Protein AF-U2UYF3-F1 (afdb_monomer_lite)

pLDDT: mean 74.91, std 19.05, range [22.2, 98.31]

Structure (mmCIF, N/CA/C/O backbone):
data_AF-U2UYF3-F1
#
_entry.id   AF-U2UYF3-F1
#
loop_
_atom_site.group_PDB
_atom_site.id
_atom_site.type_symbol
_atom_site.label_atom_id
_atom_site.label_alt_id
_atom_site.label_comp_id
_atom_site.label_asym_id
_atom_site.label_entity_id
_atom_site.label_seq_id
_atom_site.pdbx_PDB_ins_code
_atom_site.Cartn_x
_atom_site.Cartn_y
_atom_site.Cartn_z
_atom_site.occupancy
_atom_site.B_iso_or_equiv
_atom_site.auth_seq_id
_atom_site.auth_comp_id
_atom_site.auth_asym_id
_atom_site.auth_atom_id
_atom_site.pdbx_PDB_model_num
ATOM 1 N N . MET A 1 1 ? -15.694 1.551 -3.954 1.00 40.47 1 MET A N 1
ATOM 2 C CA . MET A 1 1 ? -15.032 2.751 -3.378 1.00 40.47 1 MET A CA 1
ATOM 3 C C . MET A 1 1 ? -14.086 3.458 -4.349 1.00 40.47 1 MET A C 1
ATOM 5 O O . MET A 1 1 ? -13.953 4.670 -4.288 1.00 40.47 1 MET A O 1
ATOM 9 N N . SER A 1 2 ? -13.493 2.755 -5.308 1.00 39.00 2 SER A N 1
ATOM 10 C CA . SER A 1 2 ? -12.421 3.282 -6.152 1.00 39.00 2 SER A CA 1
ATOM 11 C C . SER A 1 2 ? -12.781 3.905 -7.502 1.00 39.00 2 SER A C 1
ATOM 13 O O . SER A 1 2 ? -12.057 4.786 -7.938 1.00 39.00 2 SER A O 1
ATOM 15 N N . LYS A 1 3 ? -13.906 3.543 -8.141 1.00 42.59 3 LYS A N 1
ATOM 16 C CA . LYS A 1 3 ? -14.430 4.291 -9.314 1.00 42.59 3 LYS A CA 1
ATOM 17 C C . LYS A 1 3 ? -14.638 5.782 -9.014 1.00 42.59 3 LYS A C 1
ATOM 19 O O . LYS A 1 3 ? -14.671 6.602 -9.916 1.00 42.59 3 LYS A O 1
ATOM 24 N N . MET A 1 4 ? -14.803 6.107 -7.733 1.00 47.97 4 MET A N 1
ATOM 25 C CA . MET A 1 4 ? -14.961 7.467 -7.224 1.00 47.97 4 MET A CA 1
ATOM 26 C C . MET A 1 4 ? -13.694 7.995 -6.548 1.00 47.97 4 MET A C 1
ATOM 28 O O . MET A 1 4 ? -13.635 9.168 -6.197 1.00 47.97 4 MET A O 1
ATOM 32 N N . ALA A 1 5 ? -12.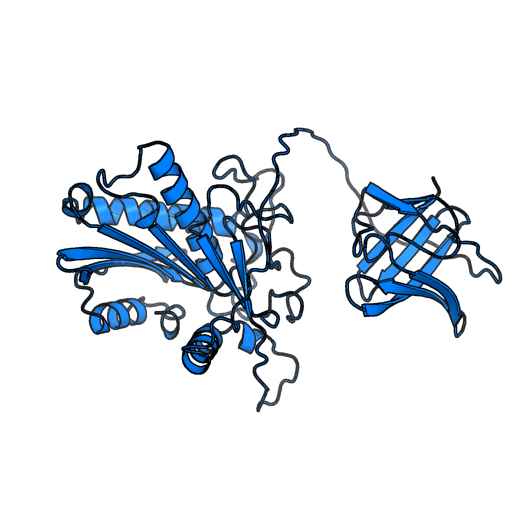649 7.167 -6.447 1.00 43.16 5 ALA A N 1
ATOM 33 C CA . ALA A 1 5 ? -11.298 7.599 -6.122 1.00 43.16 5 ALA A CA 1
ATOM 34 C C . ALA A 1 5 ? -10.620 8.309 -7.322 1.00 43.16 5 ALA A C 1
ATOM 36 O O . ALA A 1 5 ? -9.403 8.383 -7.418 1.00 43.16 5 ALA A O 1
ATOM 37 N N . GLU A 1 6 ? -11.414 8.845 -8.243 1.00 48.19 6 GLU A N 1
ATOM 38 C CA . GLU A 1 6 ? -10.993 9.646 -9.393 1.00 48.19 6 GLU A CA 1
ATOM 39 C C . GLU A 1 6 ? -11.838 10.942 -9.495 1.00 48.19 6 GLU A C 1
ATOM 41 O O . GLU A 1 6 ? -11.680 11.726 -10.433 1.00 48.19 6 GLU A O 1
ATOM 46 N N . ASP A 1 7 ? -12.724 11.199 -8.517 1.00 56.31 7 ASP A N 1
ATOM 47 C CA . ASP A 1 7 ? -13.598 12.376 -8.438 1.00 56.31 7 ASP A CA 1
ATOM 48 C C . ASP A 1 7 ? -12.947 13.522 -7.637 1.00 56.31 7 ASP A C 1
ATOM 50 O O . ASP A 1 7 ? -12.581 13.363 -6.473 1.00 56.31 7 ASP A O 1
ATOM 54 N N . GLU A 1 8 ? -12.820 14.696 -8.263 1.00 54.78 8 GLU A N 1
ATOM 55 C CA . GLU A 1 8 ? -12.219 15.919 -7.702 1.00 54.78 8 GLU A CA 1
ATOM 56 C C . GLU A 1 8 ? -13.062 16.572 -6.607 1.00 54.78 8 GLU A C 1
ATOM 58 O O . GLU A 1 8 ? -12.522 17.279 -5.756 1.00 54.78 8 GLU A O 1
ATOM 63 N N . THR A 1 9 ? -14.367 16.313 -6.609 1.00 61.19 9 THR A N 1
ATOM 64 C CA . THR A 1 9 ? -15.317 16.933 -5.679 1.00 61.19 9 THR A CA 1
ATOM 65 C C . THR A 1 9 ? -15.458 16.153 -4.372 1.00 61.19 9 THR A C 1
ATOM 67 O O . THR A 1 9 ? -15.941 16.691 -3.377 1.00 61.19 9 THR A O 1
ATOM 70 N N . GLY A 1 10 ? -15.057 14.876 -4.375 1.00 59.47 10 GLY A N 1
ATOM 71 C CA . GLY A 1 10 ? -15.300 13.933 -3.283 1.00 59.47 10 GLY A CA 1
ATOM 72 C C . GLY A 1 10 ? -16.765 13.496 -3.154 1.00 59.47 10 GLY A C 1
ATOM 73 O O . GLY A 1 10 ? -17.073 12.653 -2.308 1.00 59.47 10 GLY A O 1
ATOM 74 N N . GLU A 1 11 ? -17.670 14.007 -3.999 1.00 64.38 11 GLU A N 1
ATOM 75 C CA . GLU A 1 11 ? -19.090 13.640 -3.998 1.00 64.38 11 GLU A CA 1
ATOM 76 C C . GLU A 1 11 ? -19.292 12.162 -4.324 1.00 64.38 11 GLU A C 1
ATOM 78 O O . GLU A 1 11 ? -20.174 11.522 -3.759 1.00 64.38 11 GLU A O 1
ATOM 83 N N . GLY A 1 12 ? -18.450 11.590 -5.176 1.00 65.19 12 GLY A N 1
ATOM 84 C CA . GLY A 1 12 ? -18.458 10.180 -5.515 1.00 65.19 12 GLY A CA 1
ATOM 85 C C . GLY A 1 12 ? -18.080 9.292 -4.330 1.00 65.19 12 GLY A C 1
ATOM 86 O O . GLY A 1 12 ? -18.749 8.287 -4.095 1.00 65.19 12 GLY A O 1
ATOM 87 N N . ILE A 1 13 ? -17.051 9.656 -3.554 1.00 65.75 13 ILE A N 1
ATOM 88 C CA . ILE A 1 13 ? -16.675 8.892 -2.351 1.00 65.75 13 ILE A CA 1
ATOM 89 C C . ILE A 1 13 ? -17.807 8.975 -1.326 1.00 65.75 13 ILE A C 1
ATOM 91 O O . ILE A 1 13 ? -18.240 7.951 -0.802 1.00 65.75 13 ILE A O 1
ATOM 95 N N . LYS A 1 14 ? -18.370 10.171 -1.128 1.00 67.50 14 LYS A N 1
ATOM 96 C CA . LYS A 1 14 ? -19.513 10.385 -0.236 1.00 67.50 14 LYS A CA 1
ATOM 97 C C . LYS A 1 14 ? -20.779 9.663 -0.693 1.00 67.50 14 LYS A C 1
ATOM 99 O O . LYS A 1 14 ? -21.513 9.154 0.147 1.00 67.50 14 LYS A O 1
ATOM 104 N N . ARG A 1 15 ? -21.033 9.582 -2.002 1.00 68.44 15 ARG A N 1
ATOM 105 C CA . ARG A 1 15 ? -22.139 8.802 -2.568 1.00 68.44 15 ARG A CA 1
ATOM 106 C C . ARG A 1 15 ? -21.935 7.318 -2.308 1.00 68.44 15 ARG A C 1
ATOM 108 O O . ARG A 1 15 ? -22.864 6.686 -1.840 1.00 68.44 15 ARG A O 1
ATOM 115 N N . ILE A 1 16 ? -20.733 6.788 -2.532 1.00 67.62 16 ILE A N 1
ATOM 116 C CA . ILE A 1 16 ? -20.441 5.385 -2.219 1.00 67.62 16 ILE A CA 1
ATOM 117 C C . ILE A 1 16 ? -20.636 5.109 -0.730 1.00 67.62 16 ILE A C 1
ATOM 119 O O . ILE A 1 16 ? -21.251 4.114 -0.376 1.00 67.62 16 ILE A O 1
ATOM 123 N N . TYR A 1 17 ? -20.131 5.985 0.136 1.00 72.69 17 TYR A N 1
ATOM 124 C CA . TYR A 1 17 ? -20.312 5.842 1.578 1.00 72.69 17 TYR A CA 1
ATOM 125 C C . TYR A 1 17 ? -21.804 5.851 1.929 1.00 72.69 17 TYR A C 1
ATOM 127 O O . TYR A 1 17 ? -22.265 4.970 2.642 1.00 72.69 17 TYR A O 1
ATOM 135 N N . SER A 1 18 ? -22.579 6.762 1.337 1.00 71.81 18 SER A N 1
ATOM 136 C CA . SER A 1 18 ? -24.034 6.791 1.497 1.00 71.81 18 SER A CA 1
ATOM 137 C C . SER A 1 18 ? -24.742 5.549 0.943 1.00 71.81 18 SER A C 1
ATOM 139 O O . SER A 1 18 ? -25.750 5.158 1.516 1.00 71.81 18 SER A O 1
ATOM 141 N N . ASP A 1 19 ? -24.266 4.953 -0.153 1.00 72.62 19 ASP A N 1
ATOM 142 C CA . ASP A 1 19 ? -24.843 3.733 -0.740 1.00 72.62 19 ASP A CA 1
ATOM 143 C C . ASP A 1 19 ? -24.589 2.499 0.149 1.00 72.62 19 ASP A C 1
ATOM 145 O O . ASP A 1 19 ? -25.330 1.521 0.071 1.00 72.62 19 ASP A O 1
ATOM 149 N N . TYR A 1 20 ? -23.559 2.558 1.000 1.00 68.19 20 TYR A N 1
ATOM 150 C CA . TYR A 1 20 ? -23.253 1.571 2.039 1.00 68.19 20 TYR A CA 1
ATOM 151 C C . TYR A 1 20 ? -23.777 1.972 3.426 1.00 68.19 20 TYR A C 1
ATOM 153 O O . TYR A 1 20 ? -23.316 1.417 4.413 1.00 68.19 20 TYR A O 1
ATOM 161 N N . ASP A 1 21 ? -24.691 2.945 3.509 1.00 71.44 21 ASP A N 1
ATOM 162 C CA . ASP A 1 21 ? -25.268 3.456 4.763 1.00 71.44 21 ASP A CA 1
ATOM 163 C C . ASP A 1 21 ? -24.249 4.058 5.768 1.00 71.44 21 ASP A C 1
ATOM 165 O O . ASP A 1 21 ? -24.581 4.352 6.917 1.00 71.44 21 ASP A O 1
ATOM 169 N N . ILE A 1 22 ? -23.034 4.395 5.314 1.00 78.25 22 ILE A N 1
ATOM 170 C CA . ILE A 1 22 ? -21.990 5.043 6.123 1.00 78.25 22 ILE A CA 1
ATOM 171 C C . ILE A 1 22 ? -22.383 6.497 6.423 1.00 78.25 22 ILE A C 1
ATOM 173 O O . ILE A 1 22 ? -22.263 7.400 5.586 1.00 78.25 22 ILE A O 1
ATOM 177 N N . TYR A 1 23 ? -22.852 6.737 7.648 1.00 71.62 23 TYR A N 1
ATOM 178 C CA . TYR A 1 23 ? -23.636 7.925 8.003 1.00 71.62 23 TYR A CA 1
ATOM 179 C C . TYR A 1 23 ? -22.823 9.149 8.463 1.00 71.62 23 TYR A C 1
ATOM 181 O O . TYR A 1 23 ? -23.375 10.248 8.549 1.00 71.62 23 TYR A O 1
ATOM 189 N N . ALA A 1 24 ? -21.522 9.004 8.734 1.00 81.44 24 ALA A N 1
ATOM 190 C CA . ALA A 1 24 ? -20.658 10.096 9.204 1.00 81.44 24 ALA A CA 1
ATOM 191 C C . ALA A 1 24 ? -19.439 10.318 8.294 1.00 81.44 24 ALA A C 1
ATOM 193 O O . ALA A 1 24 ? -18.308 10.361 8.751 1.00 81.44 24 ALA A O 1
ATOM 194 N N . CYS A 1 25 ? -19.657 10.428 6.984 1.00 86.44 25 CYS A N 1
ATOM 195 C CA . CYS A 1 25 ? -18.577 10.647 6.021 1.00 86.44 25 CYS A CA 1
ATOM 196 C C . CYS A 1 25 ? -18.082 12.106 6.001 1.00 86.44 25 CYS A C 1
ATOM 198 O O . CYS A 1 25 ? -18.840 13.025 5.670 1.00 86.44 25 CYS A O 1
ATOM 200 N N . GLU A 1 26 ? -16.785 12.296 6.242 1.00 88.75 26 GLU A N 1
ATOM 201 C CA . GLU A 1 26 ? -16.044 13.537 6.016 1.00 88.75 26 GLU A CA 1
ATOM 202 C C . GLU A 1 26 ? -15.089 13.382 4.827 1.00 88.75 26 GLU A C 1
ATOM 204 O O . GLU A 1 26 ? -14.475 12.330 4.636 1.00 88.75 26 GLU A O 1
ATOM 209 N N . ILE A 1 27 ? -14.966 14.446 4.033 1.00 84.88 27 ILE A N 1
ATOM 210 C CA . ILE A 1 27 ? -14.055 14.528 2.888 1.00 84.88 27 ILE A CA 1
ATOM 211 C C . ILE A 1 27 ? -12.959 15.525 3.239 1.00 84.88 27 ILE A C 1
ATOM 213 O O . ILE A 1 27 ? -13.254 16.632 3.694 1.00 84.88 27 ILE A O 1
ATOM 217 N N . PHE A 1 28 ? -11.718 15.156 2.953 1.00 82.81 28 PHE A N 1
ATOM 218 C CA . PHE A 1 28 ? -10.548 15.978 3.211 1.00 82.81 28 PHE A CA 1
ATOM 219 C C . PHE A 1 28 ? -9.795 16.278 1.919 1.00 82.81 28 PHE A C 1
ATOM 221 O O . PHE A 1 28 ? -9.787 15.486 0.967 1.00 82.81 28 PHE A O 1
ATOM 228 N N . ASN A 1 29 ? -9.164 17.450 1.892 1.00 73.50 29 ASN A N 1
ATOM 229 C CA . ASN A 1 29 ? -8.486 17.955 0.709 1.00 73.50 29 ASN A CA 1
ATOM 230 C C . ASN A 1 29 ? -6.969 17.781 0.811 1.00 73.50 29 ASN A C 1
ATOM 232 O O . ASN A 1 29 ? -6.388 18.084 1.845 1.00 73.50 29 ASN A O 1
ATOM 236 N N . TYR A 1 30 ? -6.330 17.408 -0.296 1.00 63.47 30 TYR A N 1
ATOM 237 C CA . TYR A 1 30 ? -4.878 17.453 -0.483 1.00 63.47 30 TYR A CA 1
ATOM 238 C C . TYR A 1 30 ? -4.580 18.125 -1.825 1.00 63.47 30 TYR A C 1
ATOM 240 O O . TYR A 1 30 ? -5.237 17.836 -2.829 1.00 63.47 30 TYR A O 1
ATOM 248 N N . GLY A 1 31 ? -3.653 19.087 -1.851 1.00 58.47 31 GLY A N 1
ATOM 249 C CA . GLY A 1 31 ? -3.352 19.851 -3.072 1.00 58.47 31 GLY A CA 1
ATOM 250 C C . GLY A 1 31 ? -4.561 20.588 -3.675 1.00 58.47 31 GLY A C 1
ATOM 251 O O . GLY A 1 31 ? -4.600 20.820 -4.879 1.00 58.47 31 GLY A O 1
ATOM 252 N N . GLY A 1 32 ? -5.569 20.923 -2.858 1.00 56.25 32 GLY A N 1
ATOM 253 C CA . GLY A 1 32 ? -6.785 21.629 -3.285 1.00 56.25 32 GLY A CA 1
ATOM 254 C C . GLY A 1 32 ? -7.927 20.751 -3.813 1.00 56.25 32 GLY A C 1
ATOM 255 O O . GLY A 1 32 ? -8.957 21.301 -4.190 1.00 56.25 32 GLY A O 1
ATOM 256 N N . ASN A 1 33 ? -7.783 19.421 -3.805 1.00 64.44 33 ASN A N 1
ATOM 257 C CA . ASN A 1 33 ? -8.807 18.477 -4.272 1.00 64.44 33 ASN A CA 1
ATOM 258 C C . ASN A 1 33 ? -9.212 17.494 -3.174 1.00 64.44 33 ASN A C 1
ATOM 260 O O . ASN A 1 33 ? -8.380 17.155 -2.334 1.00 64.44 33 ASN A O 1
ATOM 264 N N . ALA A 1 34 ? -10.439 16.966 -3.241 1.00 63.38 34 ALA A N 1
ATOM 265 C CA . ALA A 1 34 ? -10.905 15.894 -2.364 1.00 63.38 34 ALA A CA 1
ATOM 266 C C . ALA A 1 34 ? -10.064 14.622 -2.570 1.00 63.38 34 ALA A C 1
ATOM 268 O O . ALA A 1 34 ? -10.219 13.910 -3.569 1.00 63.38 34 ALA A O 1
ATOM 269 N N . ALA A 1 35 ? -9.144 14.363 -1.645 1.00 73.69 35 ALA A N 1
ATOM 270 C CA . ALA A 1 35 ? -8.080 13.376 -1.808 1.00 73.69 35 ALA A CA 1
ATOM 271 C C . ALA A 1 35 ? -8.236 12.160 -0.899 1.00 73.69 35 ALA A C 1
ATOM 273 O O . ALA A 1 35 ? -7.689 11.100 -1.191 1.00 73.69 35 ALA A O 1
ATOM 274 N N . PHE A 1 36 ? -8.990 12.278 0.186 1.00 85.06 36 PHE A N 1
ATOM 275 C CA . PHE A 1 36 ? -9.326 11.137 1.022 1.00 85.06 36 PHE A CA 1
ATOM 276 C C . PHE A 1 36 ? -10.633 11.382 1.771 1.00 85.06 36 PHE A C 1
ATOM 278 O O . PHE A 1 36 ? -11.109 12.517 1.881 1.00 85.06 36 PHE A O 1
ATOM 285 N N . ALA A 1 37 ? -11.230 10.301 2.260 1.00 88.69 37 ALA A N 1
ATOM 286 C CA . ALA A 1 37 ? -12.432 10.353 3.075 1.00 88.69 37 ALA A CA 1
ATOM 287 C C . ALA A 1 37 ? -12.313 9.432 4.279 1.00 88.69 37 ALA A C 1
ATOM 289 O O . ALA A 1 37 ? -11.694 8.366 4.216 1.00 88.69 37 ALA A O 1
ATOM 290 N N . ILE A 1 38 ? -12.962 9.846 5.359 1.00 91.94 38 ILE A N 1
ATOM 291 C CA . ILE A 1 38 ? -13.080 9.075 6.589 1.00 91.94 38 ILE A CA 1
ATOM 292 C C . ILE A 1 38 ? -14.558 9.016 6.931 1.00 91.94 38 ILE A C 1
ATOM 294 O O . ILE A 1 38 ? -15.270 10.014 6.830 1.00 91.94 38 ILE A O 1
ATOM 298 N N . GLY A 1 39 ? -15.042 7.841 7.294 1.00 90.31 39 GLY A N 1
ATOM 299 C CA . GLY A 1 39 ? -16.430 7.665 7.680 1.00 90.31 39 GLY A CA 1
ATOM 300 C C . GLY A 1 39 ? -16.595 6.424 8.520 1.00 90.31 39 GLY A C 1
ATOM 301 O O . GLY A 1 39 ? -15.746 5.537 8.495 1.00 90.31 39 GLY A O 1
ATOM 302 N N . GLN A 1 40 ? -17.687 6.373 9.267 1.00 90.62 40 GLN A N 1
ATOM 303 C CA . GLN A 1 40 ? -18.012 5.221 10.088 1.00 90.62 40 GLN A CA 1
ATOM 304 C C . GLN A 1 40 ? -19.449 4.765 9.880 1.00 90.62 40 GLN A C 1
ATOM 306 O O . GLN A 1 40 ? -20.323 5.574 9.547 1.00 90.62 40 GLN A O 1
ATOM 311 N N . ASP A 1 41 ? -19.663 3.484 10.140 1.00 87.44 41 ASP A N 1
ATOM 312 C CA . ASP A 1 41 ? -20.979 2.865 10.224 1.00 87.44 41 ASP A CA 1
ATOM 313 C C . ASP A 1 41 ? -21.014 1.790 11.319 1.00 87.44 41 ASP A C 1
ATOM 315 O O . ASP A 1 41 ? -19.984 1.460 11.911 1.00 87.44 41 ASP A O 1
ATOM 319 N N . THR A 1 42 ? -22.189 1.236 11.605 1.00 88.06 42 THR A N 1
ATOM 320 C CA . THR A 1 42 ? -22.374 0.107 12.516 1.00 88.06 42 THR A CA 1
ATOM 321 C C . THR A 1 42 ? -22.945 -1.093 11.768 1.00 88.06 42 THR A C 1
ATOM 323 O O . THR A 1 42 ? -24.063 -1.055 11.264 1.00 88.06 42 THR A O 1
ATOM 326 N N . LEU A 1 43 ? -22.193 -2.192 11.759 1.00 85.50 43 LEU A N 1
ATOM 327 C CA . LEU A 1 43 ? -22.598 -3.469 11.178 1.00 85.50 43 LEU A CA 1
ATOM 328 C C . LEU A 1 43 ? -22.838 -4.510 12.270 1.00 85.50 43 LEU A C 1
ATOM 330 O O . LEU A 1 43 ? -22.187 -4.497 13.312 1.00 85.50 43 LEU A O 1
ATOM 334 N N . TYR A 1 44 ? -23.735 -5.459 12.013 1.00 83.88 44 TYR A N 1
ATOM 335 C CA . TYR A 1 44 ? -23.947 -6.595 12.908 1.00 83.88 44 TYR A CA 1
ATOM 336 C C . TYR A 1 44 ? -23.025 -7.755 12.514 1.00 83.88 44 TYR A C 1
ATOM 338 O O . TYR A 1 44 ? -23.301 -8.471 11.550 1.00 83.88 44 TYR A O 1
ATOM 346 N N . ILE A 1 45 ? -21.925 -7.932 13.249 1.00 84.12 45 ILE A N 1
ATOM 347 C CA . ILE A 1 45 ? -20.882 -8.935 12.982 1.00 84.12 45 ILE A CA 1
ATOM 348 C C . ILE A 1 45 ? -20.805 -9.889 14.174 1.00 84.12 45 ILE A C 1
ATOM 350 O O . ILE A 1 45 ? -20.770 -9.458 15.325 1.00 84.12 45 ILE A O 1
ATOM 354 N N . ASP A 1 46 ? -20.841 -11.197 13.909 1.00 84.81 46 ASP A N 1
ATOM 355 C CA . ASP A 1 46 ? -20.732 -12.261 14.921 1.00 84.81 46 ASP A CA 1
ATOM 356 C C . ASP A 1 46 ? -21.660 -12.094 16.140 1.00 84.81 46 ASP A C 1
ATOM 358 O O . ASP A 1 46 ? -21.329 -12.437 17.277 1.00 84.81 46 ASP A O 1
ATOM 362 N N . GLY A 1 47 ? -22.866 -11.571 15.903 1.00 88.31 47 GLY A N 1
ATOM 363 C CA . GLY A 1 47 ? -23.869 -11.380 16.947 1.00 88.31 47 GLY A CA 1
ATOM 364 C C . GLY A 1 47 ? -23.736 -10.077 17.745 1.00 88.31 47 GLY A C 1
ATOM 365 O O . GLY A 1 47 ? -24.429 -9.927 18.757 1.00 88.31 47 GLY A O 1
ATOM 366 N N . LYS A 1 48 ? -22.877 -9.143 17.322 1.00 91.44 48 LYS A N 1
ATOM 367 C CA . LYS A 1 48 ? -22.630 -7.866 18.000 1.00 91.44 48 LYS A CA 1
ATOM 368 C C . LYS A 1 48 ? -22.704 -6.683 17.042 1.00 91.44 48 LYS A C 1
ATOM 370 O O . LYS A 1 48 ? -22.225 -6.756 15.911 1.00 91.44 48 LYS A O 1
ATOM 375 N N . ASP A 1 49 ? -23.225 -5.571 17.545 1.00 91.31 49 ASP A N 1
ATOM 376 C CA . ASP A 1 49 ? -23.063 -4.276 16.889 1.00 91.31 49 ASP A CA 1
ATOM 377 C C . ASP A 1 49 ? -21.573 -3.916 16.894 1.00 91.31 49 ASP A C 1
ATOM 379 O O . ASP A 1 49 ? -20.935 -3.870 17.947 1.00 91.31 49 ASP A O 1
ATOM 383 N N . THR A 1 50 ? -21.016 -3.727 15.703 1.00 90.56 50 THR A N 1
ATOM 384 C CA . THR A 1 50 ? -19.593 -3.492 15.462 1.00 90.56 50 THR A CA 1
ATOM 385 C C . THR A 1 50 ? -19.444 -2.212 14.662 1.00 90.56 50 THR A C 1
ATOM 387 O O . THR A 1 50 ? -20.009 -2.083 13.575 1.00 90.56 50 THR A O 1
ATOM 390 N N . THR A 1 51 ? -18.686 -1.255 15.186 1.00 92.50 51 THR A N 1
ATOM 391 C CA . THR A 1 51 ? -18.425 -0.008 14.463 1.00 92.50 51 THR A CA 1
ATOM 392 C C . THR A 1 51 ? -17.300 -0.223 13.467 1.00 92.50 51 THR A C 1
ATOM 394 O O . THR A 1 51 ? -16.220 -0.668 13.844 1.00 92.50 51 THR A O 1
ATOM 397 N N . ILE A 1 52 ? -17.532 0.120 12.205 1.00 91.12 52 ILE A N 1
ATOM 398 C CA . ILE A 1 52 ? -16.516 0.080 11.157 1.00 91.12 52 ILE A CA 1
ATOM 399 C C . ILE A 1 52 ? -16.078 1.509 10.866 1.00 91.12 52 ILE A C 1
ATOM 401 O O . ILE A 1 52 ? -16.898 2.318 10.444 1.00 91.12 52 ILE A O 1
ATOM 405 N N . LEU A 1 53 ? -14.800 1.819 11.069 1.00 93.75 53 LEU A N 1
ATOM 406 C CA . LEU A 1 53 ? -14.168 3.049 10.602 1.00 93.75 53 LEU A CA 1
ATOM 407 C C . LEU A 1 53 ? -13.490 2.775 9.261 1.00 93.75 53 LEU A C 1
ATOM 409 O O . LEU A 1 53 ? -12.633 1.902 9.179 1.00 93.75 53 LEU A O 1
ATOM 413 N N . VAL A 1 54 ? -13.835 3.533 8.226 1.00 92.19 54 VAL A N 1
ATOM 414 C CA . VAL A 1 54 ? -13.295 3.368 6.875 1.00 92.19 54 VAL A CA 1
ATOM 415 C C . VAL A 1 54 ? -12.522 4.613 6.461 1.00 92.19 54 VAL A C 1
ATOM 417 O O . VAL A 1 54 ? -13.093 5.700 6.328 1.00 92.19 54 VAL A O 1
ATOM 420 N N . ILE A 1 55 ? -11.230 4.434 6.201 1.00 93.38 55 ILE A N 1
ATOM 421 C CA . ILE A 1 55 ? -10.303 5.448 5.698 1.00 93.38 55 ILE A CA 1
ATOM 422 C C . ILE A 1 55 ? -9.965 5.089 4.248 1.00 93.38 55 ILE A C 1
ATOM 424 O O . ILE A 1 55 ? -9.328 4.068 3.986 1.00 93.38 55 ILE A O 1
ATOM 428 N N . THR A 1 56 ? -10.388 5.929 3.303 1.00 89.62 56 THR A N 1
ATOM 429 C CA . THR A 1 56 ? -10.162 5.712 1.866 1.00 89.62 56 THR A CA 1
ATOM 430 C C . THR A 1 56 ? -9.291 6.822 1.289 1.00 89.62 56 THR A C 1
ATOM 432 O O . THR A 1 56 ? -9.707 7.981 1.276 1.00 89.62 56 THR A O 1
ATOM 435 N N . ALA A 1 57 ? -8.119 6.466 0.759 1.00 86.88 57 ALA A N 1
ATOM 436 C CA . ALA A 1 57 ? -7.175 7.382 0.121 1.00 86.88 57 ALA A CA 1
ATOM 437 C C . ALA A 1 57 ? -7.185 7.257 -1.412 1.00 86.88 57 ALA A C 1
ATOM 439 O O . ALA A 1 57 ? -7.189 6.163 -1.988 1.00 86.88 57 ALA A O 1
ATOM 440 N N . ARG A 1 58 ? -7.184 8.405 -2.090 1.00 74.75 58 ARG A N 1
ATOM 441 C CA . ARG A 1 58 ? -7.363 8.524 -3.538 1.00 74.75 58 ARG A CA 1
ATOM 442 C C . ARG A 1 58 ? -6.045 8.469 -4.321 1.00 74.75 58 ARG A C 1
ATOM 444 O O . ARG A 1 58 ? -5.044 9.011 -3.874 1.00 74.75 58 ARG A O 1
ATOM 451 N N . GLY A 1 59 ? -6.062 7.888 -5.525 1.00 65.00 59 GLY A N 1
ATOM 452 C CA . GLY A 1 59 ? -4.961 7.986 -6.497 1.00 65.00 59 GLY A CA 1
ATOM 453 C C . GLY A 1 59 ? -4.979 9.271 -7.353 1.00 65.00 59 GLY A C 1
ATOM 454 O O . GLY A 1 59 ? -5.907 10.087 -7.288 1.00 65.00 59 GLY A O 1
ATOM 455 N N . THR A 1 60 ? -3.951 9.447 -8.190 1.00 58.59 60 THR A N 1
ATOM 456 C CA . THR A 1 60 ? -3.806 10.597 -9.110 1.00 58.59 60 THR A CA 1
ATOM 457 C C . THR A 1 60 ? -4.593 10.382 -10.414 1.00 58.59 60 THR A C 1
ATOM 459 O O . THR A 1 60 ? -4.575 9.287 -10.962 1.00 58.59 60 THR A O 1
ATOM 462 N N . LYS A 1 61 ? -5.270 11.426 -10.933 1.00 49.47 61 LYS A N 1
ATOM 463 C CA . LYS A 1 61 ? -6.245 11.333 -12.047 1.00 49.47 61 LYS A CA 1
ATOM 464 C C . LYS A 1 61 ? -5.662 11.516 -13.459 1.00 49.47 61 LYS A C 1
ATOM 466 O O . LYS A 1 61 ? -6.081 10.832 -14.382 1.00 49.47 61 LYS A O 1
ATOM 471 N N . THR A 1 62 ? -4.729 12.442 -13.666 1.00 43.66 62 THR A N 1
ATOM 472 C CA . THR A 1 62 ? -4.299 12.839 -15.022 1.00 43.66 62 THR A CA 1
ATOM 473 C C . THR A 1 62 ? -2.799 12.677 -15.184 1.00 43.66 62 THR A C 1
ATOM 475 O O . THR A 1 62 ? -2.037 13.622 -15.013 1.00 43.66 62 THR A O 1
ATOM 478 N N . TRP A 1 63 ? -2.357 11.478 -15.567 1.00 40.84 63 TRP A N 1
ATOM 479 C CA . TRP A 1 63 ? -0.944 11.226 -15.869 1.00 40.84 63 TRP A CA 1
ATOM 480 C C . TRP A 1 63 ? -0.405 12.123 -16.993 1.00 40.84 63 TRP A C 1
ATOM 482 O O . TRP A 1 63 ? 0.776 12.417 -17.010 1.00 40.84 63 TRP A O 1
ATOM 492 N N . GLN A 1 64 ? -1.255 12.602 -17.908 1.00 34.84 64 GLN A N 1
ATOM 493 C CA . GLN A 1 64 ? -0.836 13.416 -19.060 1.00 34.84 64 GLN A CA 1
ATOM 494 C C . GLN A 1 64 ? -0.761 14.931 -18.776 1.00 34.84 64 GLN A C 1
ATOM 496 O O . GLN A 1 64 ? -0.083 15.642 -19.511 1.00 34.84 64 GLN A O 1
ATOM 501 N N . GLU A 1 65 ? -1.386 15.429 -17.700 1.00 32.59 65 GLU A N 1
ATOM 502 C CA . GLU A 1 65 ? -1.345 16.856 -17.306 1.00 32.59 65 GLU A CA 1
ATOM 503 C C . GLU A 1 65 ? -0.687 17.090 -15.929 1.00 32.59 65 GLU A C 1
ATOM 505 O O . GLU A 1 65 ? -0.199 18.186 -15.662 1.00 32.59 65 GLU A O 1
ATOM 510 N N . ALA A 1 66 ? -0.575 16.066 -15.072 1.00 34.59 66 ALA A N 1
ATOM 511 C CA . ALA A 1 66 ? 0.046 16.149 -13.742 1.00 34.59 66 ALA A CA 1
ATOM 512 C C . ALA A 1 66 ? 1.573 15.909 -13.739 1.00 34.59 66 ALA A C 1
ATOM 514 O O . ALA A 1 66 ? 2.176 15.810 -12.669 1.00 34.59 66 ALA A O 1
ATOM 515 N N . VAL A 1 67 ? 2.211 15.847 -14.917 1.00 37.94 67 VAL A N 1
ATOM 516 C CA . VAL A 1 67 ? 3.658 15.580 -15.072 1.00 37.94 67 VAL A CA 1
ATOM 517 C C . VAL A 1 67 ? 4.541 16.729 -14.566 1.00 37.94 67 VAL A C 1
ATOM 519 O O . VAL A 1 67 ? 5.721 16.543 -14.311 1.00 37.94 67 VAL A O 1
ATOM 522 N N . GLY A 1 68 ? 3.999 17.938 -14.404 1.00 32.56 68 GLY A N 1
ATOM 523 C CA . GLY A 1 68 ? 4.815 19.120 -14.101 1.00 32.56 68 GLY A CA 1
ATOM 524 C C . GLY A 1 68 ? 5.122 19.351 -12.618 1.00 32.56 68 GLY A C 1
ATOM 525 O O . GLY A 1 68 ? 6.258 19.674 -12.281 1.00 32.56 68 GLY A O 1
ATOM 526 N N . ASP A 1 69 ? 4.118 19.216 -11.744 1.00 32.16 69 ASP A N 1
ATOM 527 C CA . ASP A 1 69 ? 4.222 19.635 -10.334 1.00 32.16 69 ASP A CA 1
ATOM 528 C C . ASP A 1 69 ? 4.097 18.477 -9.332 1.00 32.16 69 ASP A C 1
ATOM 530 O O . ASP A 1 69 ? 4.769 18.514 -8.307 1.00 32.16 69 ASP A O 1
ATOM 534 N N . LEU A 1 70 ? 3.353 17.403 -9.639 1.00 36.53 70 LEU A N 1
ATOM 535 C CA . LEU A 1 70 ? 3.335 16.198 -8.790 1.00 36.53 70 LEU A CA 1
ATOM 536 C C . LEU A 1 70 ? 4.652 15.401 -8.893 1.00 36.53 70 LEU A C 1
ATOM 538 O O . LEU A 1 70 ? 5.060 14.756 -7.934 1.00 36.53 70 LEU A O 1
ATOM 542 N N . PHE A 1 71 ? 5.343 15.491 -10.037 1.00 41.09 71 PHE A N 1
ATOM 543 C CA . PHE A 1 71 ? 6.654 14.868 -10.277 1.00 41.09 71 PHE A CA 1
ATOM 544 C C . PHE A 1 71 ? 7.834 15.650 -9.700 1.00 41.09 71 PHE A C 1
ATOM 546 O O . PHE A 1 71 ? 8.917 15.090 -9.558 1.00 41.09 71 PHE A O 1
ATOM 553 N N . LYS A 1 72 ? 7.650 16.915 -9.304 1.00 37.78 72 LYS A N 1
ATOM 554 C CA . LYS A 1 72 ? 8.674 17.619 -8.516 1.00 37.78 72 LYS A CA 1
ATOM 555 C C . LYS A 1 72 ? 8.797 17.068 -7.092 1.00 37.78 72 LYS A C 1
ATOM 557 O O . LYS A 1 72 ? 9.768 17.393 -6.435 1.00 37.78 72 LYS A O 1
ATOM 562 N N . GLY A 1 73 ? 7.841 16.246 -6.643 1.00 36.31 73 GLY A N 1
ATOM 563 C CA . GLY A 1 73 ? 7.917 15.446 -5.413 1.00 36.31 73 GLY A CA 1
ATOM 564 C C . GLY A 1 73 ? 8.293 13.976 -5.650 1.00 36.31 73 GLY A C 1
ATOM 565 O O . GLY A 1 73 ? 8.220 13.176 -4.727 1.00 36.31 73 GLY A O 1
ATOM 566 N N . TRP A 1 74 ? 8.652 13.600 -6.886 1.00 42.28 74 TRP A N 1
ATOM 567 C CA . TRP A 1 74 ? 9.274 12.302 -7.215 1.00 42.28 74 TRP A CA 1
ATOM 568 C C . TRP A 1 74 ? 10.806 12.384 -7.178 1.00 42.28 74 TRP A C 1
ATOM 570 O O . TRP A 1 74 ? 11.506 11.446 -7.559 1.00 42.28 74 TRP A O 1
ATOM 580 N N . THR A 1 75 ? 11.340 13.528 -6.759 1.00 39.44 75 THR A N 1
ATOM 581 C CA . THR A 1 75 ? 12.736 13.670 -6.384 1.00 39.44 75 THR A CA 1
ATOM 582 C C . THR A 1 75 ? 12.884 13.099 -4.987 1.00 39.44 75 THR A C 1
ATOM 584 O O . THR A 1 75 ? 12.312 13.635 -4.046 1.00 39.44 75 THR A O 1
ATOM 587 N N . PHE A 1 76 ? 13.655 12.024 -4.857 1.00 44.00 76 PHE A N 1
ATOM 588 C CA . PHE A 1 76 ? 14.355 11.783 -3.606 1.00 44.00 76 PHE A CA 1
ATOM 589 C C . PHE A 1 76 ? 15.319 12.959 -3.453 1.00 44.00 76 PHE A C 1
ATOM 591 O O . PHE A 1 76 ? 16.298 13.059 -4.192 1.00 44.00 76 PHE A O 1
ATOM 598 N N . ASP A 1 77 ? 14.971 13.924 -2.610 1.00 51.97 77 ASP A N 1
ATOM 599 C CA . ASP A 1 77 ? 15.931 14.929 -2.189 1.00 51.97 77 ASP A CA 1
ATOM 600 C C . ASP A 1 77 ? 16.834 14.238 -1.162 1.00 51.97 77 ASP A C 1
ATOM 602 O O . ASP A 1 77 ? 16.400 13.936 -0.048 1.00 51.97 77 ASP A O 1
ATOM 606 N N . GLU A 1 78 ? 18.070 13.915 -1.555 1.00 50.88 78 GLU A N 1
ATOM 607 C CA . GLU A 1 78 ? 19.040 13.243 -0.676 1.00 50.88 78 GLU A CA 1
ATOM 608 C C . GLU A 1 78 ? 19.271 14.037 0.624 1.00 50.88 78 GLU A C 1
ATOM 610 O O . GLU A 1 78 ? 19.578 13.450 1.664 1.00 50.88 78 GLU A O 1
ATOM 615 N N . ASP A 1 79 ? 19.023 15.354 0.598 1.00 51.22 79 ASP A N 1
ATOM 616 C CA . ASP A 1 79 ? 19.105 16.241 1.757 1.00 51.22 79 ASP A CA 1
ATOM 617 C C . ASP A 1 79 ? 17.793 16.308 2.571 1.00 51.22 79 ASP A C 1
ATOM 619 O O . ASP A 1 79 ? 17.786 16.846 3.686 1.00 51.22 79 ASP A O 1
ATOM 623 N N . LYS A 1 80 ? 16.674 15.767 2.061 1.00 56.75 80 LYS A N 1
ATOM 624 C CA . LYS A 1 80 ? 15.362 15.713 2.740 1.00 56.75 80 LYS A CA 1
ATOM 625 C C . LYS A 1 80 ? 14.758 14.309 2.789 1.00 56.75 80 LYS A C 1
ATOM 627 O O . LYS A 1 80 ? 13.564 14.126 2.589 1.00 56.75 80 LYS A O 1
ATOM 632 N N . VAL A 1 81 ? 15.556 13.314 3.162 1.00 65.75 81 VAL A N 1
ATOM 633 C CA . VAL A 1 81 ? 15.035 11.961 3.397 1.00 65.75 81 VAL A CA 1
ATOM 634 C C . VAL A 1 81 ? 14.055 11.951 4.572 1.00 65.75 81 VAL A C 1
ATOM 636 O O . VAL A 1 81 ? 14.453 12.045 5.739 1.00 65.75 81 VAL A O 1
ATOM 639 N N . HIS A 1 82 ? 12.769 11.765 4.281 1.00 78.44 82 HIS A N 1
ATOM 640 C CA . HIS A 1 82 ? 11.763 11.569 5.314 1.00 78.44 82 HIS A CA 1
ATOM 641 C C . HIS A 1 82 ? 11.960 10.221 6.014 1.00 78.44 82 HIS A C 1
ATOM 643 O O . HIS A 1 82 ? 12.099 9.167 5.386 1.00 78.44 82 HIS A O 1
ATOM 649 N N . LYS A 1 83 ? 11.970 10.258 7.350 1.00 83.00 83 LYS A N 1
ATOM 650 C CA . LYS A 1 83 ? 11.997 9.062 8.193 1.00 83.00 83 LYS A CA 1
ATOM 651 C C . LYS A 1 83 ? 10.609 8.810 8.751 1.00 83.00 83 LYS A C 1
ATOM 653 O O . LYS A 1 83 ? 10.089 9.609 9.522 1.00 83.00 83 LYS A O 1
ATOM 658 N N . PHE A 1 84 ? 10.054 7.660 8.413 1.00 86.12 84 PHE A N 1
ATOM 659 C CA . PHE A 1 84 ? 8.777 7.187 8.913 1.00 86.12 84 PHE A CA 1
ATOM 660 C C . PHE A 1 84 ? 8.978 5.831 9.587 1.00 86.12 84 PHE A C 1
ATOM 662 O O . PHE A 1 84 ? 9.502 4.900 8.976 1.00 86.12 84 PHE A O 1
ATOM 669 N N . LEU A 1 85 ? 8.622 5.735 10.873 1.00 87.50 85 LEU A N 1
ATOM 670 C CA . LEU A 1 85 ? 8.848 4.538 11.702 1.00 87.50 85 LEU A CA 1
ATOM 671 C C . LEU A 1 85 ? 10.292 3.998 11.593 1.00 87.50 85 LEU A C 1
ATOM 673 O O . LEU A 1 85 ? 10.531 2.798 11.480 1.00 87.50 85 LEU A O 1
ATOM 677 N N . GLY A 1 86 ? 11.266 4.915 11.571 1.00 81.44 86 GLY A N 1
ATOM 678 C CA . GLY A 1 86 ? 12.695 4.601 11.456 1.00 81.44 86 GLY A CA 1
ATOM 679 C C . GLY A 1 86 ? 13.186 4.247 10.046 1.00 81.44 86 GLY A C 1
ATOM 680 O O . GLY A 1 86 ? 14.386 4.049 9.867 1.00 81.44 86 GLY A O 1
ATOM 681 N N . ARG A 1 87 ? 12.311 4.205 9.033 1.00 84.94 87 ARG A N 1
ATOM 682 C CA . ARG A 1 87 ? 12.655 3.846 7.647 1.00 84.94 87 ARG A CA 1
ATOM 683 C C . ARG A 1 87 ? 12.584 5.053 6.717 1.00 84.94 87 ARG A C 1
ATOM 685 O O . ARG A 1 87 ? 11.788 5.961 6.933 1.00 84.94 87 ARG A O 1
ATOM 692 N N . SER A 1 88 ? 13.440 5.065 5.699 1.00 85.06 88 SER A N 1
ATOM 693 C CA . SER A 1 88 ? 13.387 6.068 4.631 1.00 85.06 88 SER A CA 1
ATOM 694 C C . SER A 1 88 ? 12.188 5.806 3.720 1.00 85.06 88 SER A C 1
ATOM 696 O O . SER A 1 88 ? 11.991 4.671 3.276 1.00 85.06 88 SER A O 1
ATOM 698 N N . VAL A 1 89 ? 11.413 6.848 3.435 1.00 82.88 89 VAL A N 1
ATOM 699 C CA . VAL A 1 89 ? 10.224 6.793 2.572 1.00 82.88 89 VAL A CA 1
ATOM 700 C C . VAL A 1 89 ? 10.253 7.903 1.525 1.00 82.88 89 VAL A C 1
ATOM 702 O O . VAL A 1 89 ? 10.965 8.888 1.694 1.00 82.88 89 VAL A O 1
ATOM 705 N N . TRP A 1 90 ? 9.485 7.733 0.449 1.00 77.06 90 TRP A N 1
ATOM 706 C CA . TRP A 1 90 ? 9.347 8.738 -0.609 1.00 77.06 90 TRP A CA 1
ATOM 707 C C . TRP A 1 90 ? 8.531 9.958 -0.150 1.00 77.06 90 TRP A C 1
ATOM 709 O O . TRP A 1 90 ? 7.451 9.803 0.425 1.00 77.06 90 TRP A O 1
ATOM 719 N N . ASP A 1 91 ? 9.025 11.161 -0.457 1.00 74.31 91 ASP A N 1
ATOM 720 C CA . ASP A 1 91 ? 8.499 12.456 0.009 1.00 74.31 91 ASP A CA 1
ATOM 721 C C . ASP A 1 91 ? 7.008 12.646 -0.284 1.00 74.31 91 ASP A C 1
ATOM 723 O O . ASP A 1 91 ? 6.216 12.944 0.605 1.00 74.31 91 ASP A O 1
ATOM 727 N N . ASN A 1 92 ? 6.590 12.406 -1.527 1.00 71.88 92 ASN A N 1
ATOM 728 C CA . ASN A 1 92 ? 5.193 12.544 -1.938 1.00 71.88 92 ASN A CA 1
ATOM 729 C C . ASN A 1 92 ? 4.242 11.591 -1.196 1.00 71.88 92 ASN A C 1
ATOM 731 O O . ASN A 1 92 ? 3.074 11.925 -0.990 1.00 71.88 92 ASN A O 1
ATOM 735 N N . VAL A 1 93 ? 4.719 10.401 -0.823 1.00 83.06 93 VAL A N 1
ATOM 736 C CA . VAL A 1 93 ? 3.931 9.437 -0.050 1.00 83.06 93 VAL A CA 1
ATOM 737 C C . VAL A 1 93 ? 3.859 9.880 1.410 1.00 83.06 93 VAL A C 1
ATOM 739 O O . VAL A 1 93 ? 2.775 9.849 1.991 1.00 83.06 93 VAL A O 1
ATOM 742 N N . TYR A 1 94 ? 4.979 10.349 1.970 1.00 84.00 94 TYR A N 1
ATOM 743 C CA . TYR A 1 94 ? 5.046 10.891 3.327 1.00 84.00 94 TYR A CA 1
ATOM 744 C C . TYR A 1 94 ? 4.116 12.093 3.509 1.00 84.00 94 TYR A C 1
ATOM 746 O O . TYR A 1 94 ? 3.285 12.095 4.413 1.00 84.00 94 TYR A O 1
ATOM 754 N N . ASP A 1 95 ? 4.202 13.084 2.622 1.00 79.81 95 ASP A N 1
ATOM 755 C CA . ASP A 1 95 ? 3.383 14.295 2.697 1.00 79.81 95 ASP A CA 1
ATOM 756 C C . ASP A 1 95 ? 1.890 13.977 2.622 1.00 79.81 95 ASP A C 1
ATOM 758 O O . ASP A 1 95 ? 1.081 14.585 3.324 1.00 79.81 95 ASP A O 1
ATOM 762 N N . PHE A 1 96 ? 1.506 13.025 1.769 1.00 84.50 96 PHE A N 1
ATOM 763 C CA . PHE A 1 96 ? 0.107 12.640 1.663 1.00 84.50 96 PHE A CA 1
ATOM 764 C C . PHE A 1 96 ? -0.359 11.856 2.895 1.00 84.50 96 PHE A C 1
ATOM 766 O O . PHE A 1 96 ? -1.461 12.090 3.393 1.00 84.50 96 PHE A O 1
ATOM 773 N N . GLU A 1 97 ? 0.472 10.960 3.426 1.00 93.12 97 GLU A N 1
ATOM 774 C CA . GLU A 1 97 ? 0.139 10.237 4.649 1.00 93.12 97 GLU A CA 1
ATOM 775 C C . GLU A 1 97 ? -0.005 11.163 5.864 1.00 93.12 97 GLU A C 1
ATOM 777 O O . GLU A 1 97 ? -0.972 11.017 6.613 1.00 93.12 97 GLU A O 1
ATOM 782 N N . GLU A 1 98 ? 0.864 12.162 6.022 1.00 85.88 98 GLU A N 1
ATOM 783 C CA . GLU A 1 98 ? 0.759 13.165 7.089 1.00 85.88 98 GLU A CA 1
ATOM 784 C C . GLU A 1 98 ? -0.570 13.930 7.044 1.00 85.88 98 GLU A C 1
ATOM 786 O O . GLU A 1 98 ? -1.166 14.229 8.081 1.00 85.88 98 GLU A O 1
ATOM 791 N N . GLU A 1 99 ? -1.060 14.240 5.846 1.00 85.12 99 GLU A N 1
ATOM 792 C CA . GLU A 1 99 ? -2.348 14.912 5.665 1.00 85.12 99 GLU A CA 1
ATOM 793 C C . GLU A 1 99 ? -3.524 13.980 5.976 1.00 85.12 99 GLU A C 1
ATOM 795 O O . GLU A 1 99 ? -4.477 14.404 6.634 1.00 85.12 99 GLU A O 1
ATOM 800 N N . ILE A 1 100 ? -3.436 12.694 5.614 1.00 91.38 100 ILE A N 1
ATOM 801 C CA . ILE A 1 100 ? -4.430 11.698 6.044 1.00 91.38 100 ILE A CA 1
ATOM 802 C C . ILE A 1 100 ? -4.441 11.581 7.568 1.00 91.38 100 ILE A C 1
ATOM 804 O O . ILE A 1 100 ? -5.515 11.554 8.171 1.00 91.38 100 ILE A O 1
ATOM 808 N N . TRP A 1 101 ? -3.269 11.559 8.202 1.00 94.25 101 TRP A N 1
ATOM 809 C CA . TRP A 1 101 ? -3.162 11.451 9.652 1.00 94.25 101 TRP A CA 1
ATOM 810 C C . TRP A 1 101 ? -3.790 12.646 10.375 1.00 94.25 101 TRP A C 1
ATOM 812 O O . TRP A 1 101 ? -4.590 12.453 11.292 1.00 94.25 101 TRP A O 1
ATOM 822 N N . LYS A 1 102 ? -3.532 13.873 9.910 1.00 91.44 102 LYS A N 1
ATOM 823 C CA . LYS A 1 102 ? -4.223 15.078 10.406 1.00 91.44 102 LYS A CA 1
ATOM 824 C C . LYS A 1 102 ? -5.738 14.960 10.247 1.00 91.44 102 LYS A C 1
ATOM 826 O O . LYS A 1 102 ? -6.479 15.264 11.178 1.00 91.44 102 LYS A O 1
ATOM 831 N N . GLY A 1 103 ? -6.209 14.465 9.101 1.00 93.44 103 GLY A N 1
ATOM 832 C CA . GLY A 1 103 ? -7.636 14.232 8.879 1.00 93.44 103 GLY A CA 1
ATOM 833 C C . GLY A 1 103 ? -8.236 13.196 9.837 1.00 93.44 103 GLY A C 1
ATOM 834 O O . GLY A 1 103 ? -9.359 13.378 10.304 1.00 93.44 103 GLY A O 1
ATOM 835 N N . ILE A 1 104 ? -7.489 12.145 10.195 1.00 95.31 104 ILE A N 1
ATOM 836 C CA . ILE A 1 104 ? -7.891 11.171 11.224 1.00 95.31 104 ILE A CA 1
ATOM 837 C C . ILE A 1 104 ? -8.039 11.863 12.584 1.00 95.31 104 ILE A C 1
ATOM 839 O O . ILE A 1 104 ? -9.064 11.687 13.246 1.00 95.31 104 ILE A O 1
ATOM 843 N N . GLU A 1 105 ? -7.069 12.685 12.989 1.00 94.75 105 GLU A N 1
ATOM 844 C CA . GLU A 1 105 ? -7.126 13.442 14.248 1.00 94.75 105 GLU A CA 1
ATOM 845 C C . GLU A 1 105 ? -8.323 14.406 14.286 1.00 94.75 105 GLU A C 1
ATOM 847 O O . GLU A 1 105 ? -9.065 14.442 15.274 1.00 94.75 105 GLU A O 1
ATOM 852 N N . GLU A 1 106 ? -8.571 15.134 13.194 1.00 95.38 106 GLU A N 1
ATOM 853 C CA . GLU A 1 106 ? -9.737 16.010 13.046 1.00 95.38 106 GLU A CA 1
ATOM 854 C C . GLU A 1 106 ? -11.057 15.229 13.117 1.00 95.38 106 GLU A C 1
ATOM 856 O O . GLU A 1 106 ? -11.990 15.638 13.819 1.00 95.38 106 GLU A O 1
ATOM 861 N N . TYR A 1 107 ? -11.136 14.085 12.431 1.00 95.19 107 TYR A N 1
ATOM 862 C CA . TYR A 1 107 ? -12.316 13.223 12.424 1.00 95.19 107 TYR A CA 1
ATOM 863 C C . TYR A 1 107 ? -12.629 12.691 13.825 1.00 95.19 107 TYR A C 1
ATOM 865 O O . TYR A 1 107 ? -13.769 12.780 14.282 1.00 95.19 107 TYR A O 1
ATOM 873 N N . ILE A 1 108 ? -11.621 12.191 14.542 1.00 94.38 108 ILE A N 1
ATOM 874 C CA . ILE A 1 108 ? -11.774 11.699 15.918 1.00 94.38 108 ILE A CA 1
ATOM 875 C C . ILE A 1 108 ? -12.181 12.838 16.855 1.00 94.38 108 ILE A C 1
ATOM 877 O O . ILE A 1 108 ? -13.053 12.653 17.702 1.00 94.38 108 ILE A O 1
ATOM 881 N N . GLY A 1 109 ? -11.612 14.035 16.682 1.00 95.06 109 GLY A N 1
ATOM 882 C CA . GLY A 1 109 ? -12.016 15.221 17.437 1.00 95.06 109 GLY A CA 1
ATOM 883 C C . GLY A 1 109 ? -13.487 15.594 17.220 1.00 95.06 109 GLY A C 1
ATOM 884 O O . GLY A 1 109 ? -14.162 16.033 18.155 1.00 95.06 109 GLY A O 1
ATOM 885 N N . LYS A 1 110 ? -14.008 15.382 16.006 1.00 95.38 110 LYS A N 1
ATOM 886 C CA . LYS A 1 110 ? -15.418 15.604 15.656 1.00 95.38 110 LYS A CA 1
ATOM 887 C C . LYS A 1 110 ? -16.341 14.491 16.166 1.00 95.38 110 LYS A C 1
ATOM 889 O O . LYS A 1 110 ? -17.458 14.786 16.596 1.00 95.38 110 LYS A O 1
ATOM 894 N N . TYR A 1 111 ? -15.879 13.242 16.152 1.00 93.56 111 TYR A N 1
ATOM 895 C CA . TYR A 1 111 ? -16.636 12.049 16.545 1.00 93.56 111 TYR A CA 1
ATOM 896 C C . TYR A 1 111 ? -15.954 11.288 17.702 1.00 93.56 111 TYR A C 1
ATOM 898 O O . TYR A 1 111 ? -15.592 10.122 17.553 1.00 93.56 111 TYR A O 1
ATOM 906 N N . PRO A 1 112 ? -15.824 11.891 18.901 1.00 92.62 112 PRO A N 1
ATOM 907 C CA . PRO A 1 112 ? -14.993 11.354 19.986 1.00 92.62 112 PRO A CA 1
ATOM 908 C C . PRO A 1 112 ? -15.496 10.031 20.573 1.00 92.62 112 PRO A C 1
ATOM 910 O O . PRO A 1 112 ? -14.733 9.320 21.219 1.00 92.62 112 PRO A O 1
ATOM 913 N N . ILE A 1 113 ? -16.763 9.666 20.331 1.00 89.75 113 ILE A N 1
ATOM 914 C CA . ILE A 1 113 ? -17.333 8.380 20.767 1.00 89.75 113 ILE A CA 1
ATOM 915 C C . ILE A 1 113 ? -16.514 7.188 20.264 1.00 89.75 113 ILE A C 1
ATOM 917 O O . ILE A 1 113 ? -16.451 6.151 20.923 1.00 89.75 113 ILE A O 1
ATOM 921 N N . ILE A 1 114 ? -15.838 7.358 19.127 1.00 90.31 114 ILE A N 1
ATOM 922 C CA . ILE A 1 114 ? -15.005 6.332 18.517 1.00 90.31 114 ILE A CA 1
ATOM 923 C C . ILE A 1 114 ? -13.845 5.904 19.426 1.00 90.31 114 ILE A C 1
ATOM 925 O O . ILE A 1 114 ? -13.430 4.755 19.365 1.00 90.31 114 ILE A O 1
ATOM 929 N N . GLN A 1 115 ? -13.365 6.777 20.318 1.00 91.75 115 GLN A N 1
ATOM 930 C CA . GLN A 1 115 ? -12.267 6.479 21.248 1.00 91.75 115 GLN A CA 1
ATOM 931 C C . GLN A 1 115 ? -12.658 5.459 22.325 1.00 91.75 115 GLN A C 1
ATOM 933 O O . GLN A 1 115 ? -11.799 4.756 22.848 1.00 91.75 115 GLN A O 1
ATOM 938 N N . THR A 1 116 ? -13.950 5.375 22.653 1.00 90.81 116 THR A N 1
ATOM 939 C CA . THR A 1 116 ? -14.500 4.499 23.702 1.00 90.81 116 THR A CA 1
ATOM 940 C C . THR A 1 116 ? -15.481 3.469 23.144 1.00 90.81 116 THR A C 1
ATOM 942 O O . THR A 1 116 ? -16.304 2.935 23.884 1.00 90.81 116 THR A O 1
ATOM 945 N N . THR A 1 117 ? -15.501 3.283 21.825 1.00 89.94 117 THR A N 1
ATOM 946 C CA . THR A 1 117 ? -16.412 2.339 21.179 1.00 89.94 117 THR A CA 1
ATOM 947 C C . THR A 1 117 ? -15.855 0.930 21.311 1.00 89.94 117 THR A C 1
ATOM 949 O O . THR A 1 117 ? -14.801 0.629 20.751 1.00 89.94 117 THR A O 1
ATOM 952 N N . GLU A 1 118 ? -16.599 0.078 22.016 1.00 89.69 118 GLU A N 1
ATOM 953 C CA . GLU A 1 118 ? -16.351 -1.361 22.068 1.00 89.69 118 GLU A CA 1
ATOM 954 C C . GLU A 1 118 ? -16.666 -2.003 20.704 1.00 89.69 118 GLU A C 1
ATOM 956 O O . GLU A 1 118 ? -17.614 -1.603 20.028 1.00 89.69 118 GLU A O 1
ATOM 961 N N . ASN A 1 119 ? -15.933 -3.057 20.328 1.00 90.56 119 ASN A N 1
ATOM 962 C CA . ASN A 1 119 ? -16.091 -3.769 19.048 1.00 90.56 119 ASN A CA 1
ATOM 963 C C . ASN A 1 119 ? -15.949 -2.819 17.841 1.00 90.56 119 ASN A C 1
ATOM 965 O O . ASN A 1 119 ? -16.891 -2.582 17.081 1.00 90.56 119 ASN A O 1
ATOM 969 N N . ILE A 1 120 ? -14.754 -2.257 17.674 1.00 93.75 120 ILE A N 1
ATOM 970 C CA . ILE A 1 120 ? -14.392 -1.460 16.503 1.00 93.75 120 ILE A CA 1
ATOM 971 C C . ILE A 1 120 ? -13.623 -2.313 15.490 1.00 93.75 120 ILE A C 1
ATOM 973 O O . ILE A 1 120 ? -12.863 -3.199 15.867 1.00 93.75 120 ILE A O 1
ATOM 977 N N . LYS A 1 121 ? -13.801 -2.025 14.203 1.00 94.00 121 LYS A N 1
ATOM 978 C CA . LYS A 1 121 ? -12.960 -2.499 13.102 1.00 94.00 121 LYS A CA 1
ATOM 979 C C . LYS A 1 121 ? -12.524 -1.284 12.289 1.00 94.00 121 LYS A C 1
ATOM 981 O O . LYS A 1 121 ? -13.323 -0.384 12.041 1.00 94.00 121 LYS A O 1
ATOM 986 N N . ILE A 1 122 ? -11.265 -1.241 11.881 1.00 95.50 122 ILE A N 1
ATOM 987 C CA . ILE A 1 122 ? -10.666 -0.134 11.138 1.00 95.50 122 ILE A CA 1
ATOM 988 C C . ILE A 1 122 ? -10.226 -0.672 9.783 1.00 95.50 122 ILE A C 1
ATOM 990 O O . ILE A 1 122 ? -9.358 -1.534 9.711 1.00 95.50 122 ILE A O 1
ATOM 994 N N . LEU A 1 123 ? -10.815 -0.156 8.712 1.00 94.94 123 LEU A N 1
ATOM 995 C CA . LEU A 1 123 ? -10.444 -0.454 7.338 1.00 94.94 123 LEU A CA 1
ATOM 996 C C . LEU A 1 123 ? -9.693 0.738 6.746 1.00 94.94 123 LEU A C 1
ATOM 998 O O . LEU A 1 123 ? -10.236 1.839 6.660 1.00 94.94 123 LEU A O 1
ATOM 1002 N N . VAL A 1 124 ? -8.471 0.503 6.282 1.00 96.56 124 VAL A N 1
ATOM 1003 C CA . VAL A 1 124 ? -7.681 1.470 5.519 1.00 96.56 124 VAL A CA 1
ATOM 1004 C C . VAL A 1 124 ? -7.500 0.945 4.103 1.00 96.56 124 VAL A C 1
ATOM 1006 O O . VAL A 1 124 ? -7.075 -0.193 3.897 1.00 96.56 124 VAL A O 1
ATOM 1009 N N . THR A 1 125 ? -7.823 1.761 3.106 1.00 94.31 125 THR A N 1
ATOM 1010 C CA . THR A 1 125 ? -7.687 1.355 1.710 1.00 94.31 125 THR A CA 1
ATOM 1011 C C . THR A 1 125 ? -7.312 2.505 0.791 1.00 94.31 125 THR A C 1
ATOM 1013 O O . THR A 1 125 ? -7.577 3.674 1.071 1.00 94.31 125 THR A O 1
ATOM 1016 N N . GLY A 1 126 ? -6.690 2.171 -0.334 1.00 90.31 126 GLY A N 1
ATOM 1017 C CA . GLY A 1 126 ? -6.333 3.139 -1.356 1.00 90.31 126 GLY A CA 1
ATOM 1018 C C . GLY A 1 126 ? -5.790 2.486 -2.618 1.00 90.31 126 GLY A C 1
ATOM 1019 O O . GLY A 1 126 ? -5.462 1.298 -2.637 1.00 90.31 126 GLY A O 1
ATOM 1020 N N . HIS A 1 127 ? -5.691 3.288 -3.675 1.00 87.12 127 HIS A N 1
ATOM 1021 C CA . HIS A 1 127 ? -5.196 2.871 -4.984 1.00 87.12 127 HIS A CA 1
ATOM 1022 C C . HIS A 1 127 ? -4.029 3.751 -5.456 1.00 87.12 127 HIS A C 1
ATOM 1024 O O . HIS A 1 127 ? -4.057 4.966 -5.233 1.00 87.12 127 HIS A O 1
ATOM 1030 N N . SER A 1 128 ? -3.028 3.174 -6.130 1.00 84.44 128 SER A N 1
ATOM 1031 C CA . SER A 1 128 ? -1.882 3.913 -6.693 1.00 84.44 128 SER A CA 1
ATOM 1032 C C . SER A 1 128 ? -1.137 4.730 -5.618 1.00 84.44 128 SER A C 1
ATOM 1034 O O . SER A 1 128 ? -0.797 4.180 -4.570 1.00 84.44 128 SER A O 1
ATOM 1036 N N . LEU A 1 129 ? -0.917 6.037 -5.814 1.00 80.88 129 LEU A N 1
ATOM 1037 C CA . LEU A 1 129 ? -0.370 6.942 -4.787 1.00 80.88 129 LEU A CA 1
ATOM 1038 C C . LEU A 1 129 ? -1.182 6.915 -3.477 1.00 80.88 129 LEU A C 1
ATOM 1040 O O . LEU A 1 129 ? -0.603 6.859 -2.396 1.00 80.88 129 LEU A O 1
ATOM 1044 N N . GLY A 1 130 ? -2.515 6.884 -3.556 1.00 85.88 130 GLY A N 1
ATOM 1045 C CA . GLY A 1 130 ? -3.371 6.735 -2.375 1.00 85.88 130 GLY A CA 1
ATOM 1046 C C . GLY A 1 130 ? -3.217 5.374 -1.704 1.00 85.88 130 GLY A C 1
ATOM 1047 O O . GLY A 1 130 ? -3.328 5.274 -0.490 1.00 85.88 130 GLY A O 1
ATOM 1048 N N . GLY A 1 131 ? -2.895 4.331 -2.471 1.00 91.62 131 GLY A N 1
ATOM 1049 C CA . GLY A 1 131 ? -2.540 3.016 -1.938 1.00 91.62 131 GLY A CA 1
ATOM 1050 C C . GLY A 1 131 ? -1.223 3.048 -1.164 1.00 91.62 131 GLY A C 1
ATOM 1051 O O . GLY A 1 131 ? -1.136 2.455 -0.094 1.00 91.62 131 GLY A O 1
ATOM 1052 N N . ALA A 1 132 ? -0.227 3.786 -1.657 1.00 91.38 132 ALA A N 1
ATOM 1053 C CA . ALA A 1 132 ? 1.044 3.982 -0.961 1.00 91.38 132 ALA A CA 1
ATOM 1054 C C . ALA A 1 132 ? 0.863 4.779 0.348 1.00 91.38 132 ALA A C 1
ATOM 1056 O O . ALA A 1 132 ? 1.380 4.380 1.388 1.00 91.38 132 ALA A O 1
ATOM 1057 N N . ALA A 1 133 ? 0.054 5.842 0.337 1.00 92.25 133 ALA A N 1
ATOM 1058 C CA . ALA A 1 133 ? -0.263 6.587 1.557 1.00 92.25 133 ALA A CA 1
ATOM 1059 C C . ALA A 1 133 ? -1.084 5.736 2.549 1.00 92.25 133 ALA A C 1
ATOM 1061 O O . ALA A 1 133 ? -0.763 5.684 3.732 1.00 92.25 133 ALA A O 1
ATOM 1062 N N . ALA A 1 134 ? -2.083 4.983 2.071 1.00 96.06 134 ALA A N 1
ATOM 1063 C CA . ALA A 1 134 ? -2.856 4.035 2.881 1.00 96.06 134 ALA A CA 1
ATOM 1064 C C . ALA A 1 134 ? -1.981 2.937 3.514 1.00 96.06 134 ALA A C 1
ATOM 1066 O O . ALA A 1 134 ? -2.216 2.555 4.661 1.00 96.06 134 ALA A O 1
ATOM 1067 N N . ASN A 1 135 ? -0.956 2.456 2.800 1.00 97.25 135 ASN A N 1
ATOM 1068 C CA . ASN A 1 135 ? 0.042 1.525 3.331 1.00 97.25 135 ASN A CA 1
ATOM 1069 C C . ASN A 1 135 ? 0.761 2.122 4.553 1.00 97.25 135 ASN A C 1
ATOM 1071 O O . ASN A 1 135 ? 0.829 1.479 5.602 1.00 97.25 135 ASN A O 1
ATOM 1075 N N . MET A 1 136 ? 1.233 3.370 4.441 1.00 97.62 136 MET A N 1
ATOM 1076 C CA . MET A 1 136 ? 1.879 4.078 5.549 1.00 97.62 136 MET A CA 1
ATOM 1077 C C . MET A 1 136 ? 0.906 4.347 6.707 1.00 97.62 136 MET A C 1
ATOM 1079 O O . MET A 1 136 ? 1.247 4.046 7.847 1.00 97.62 136 MET A O 1
ATOM 1083 N N . VAL A 1 137 ? -0.331 4.789 6.447 1.00 98.31 137 VAL A N 1
ATOM 1084 C CA . VAL A 1 137 ? -1.359 4.956 7.498 1.00 98.31 137 VAL A CA 1
ATOM 1085 C C . VAL A 1 137 ? -1.578 3.643 8.254 1.00 98.31 137 VAL A C 1
ATOM 1087 O O . VAL A 1 137 ? -1.607 3.624 9.485 1.00 98.31 137 VAL A O 1
ATOM 1090 N N . GLY A 1 138 ? -1.684 2.528 7.527 1.00 97.88 138 GLY A N 1
ATOM 1091 C CA . GLY A 1 138 ? -1.796 1.190 8.099 1.00 97.88 138 GLY A CA 1
ATOM 1092 C C . GLY A 1 138 ? -0.625 0.830 9.014 1.00 97.88 138 GLY A C 1
ATOM 1093 O O . GLY A 1 138 ? -0.826 0.325 10.123 1.00 97.88 138 GLY A O 1
ATOM 1094 N N . ALA A 1 139 ? 0.599 1.148 8.589 1.00 97.56 139 ALA A N 1
ATOM 1095 C CA . ALA A 1 139 ? 1.801 0.944 9.389 1.00 97.56 139 ALA A CA 1
ATOM 1096 C C . ALA A 1 139 ? 1.812 1.830 10.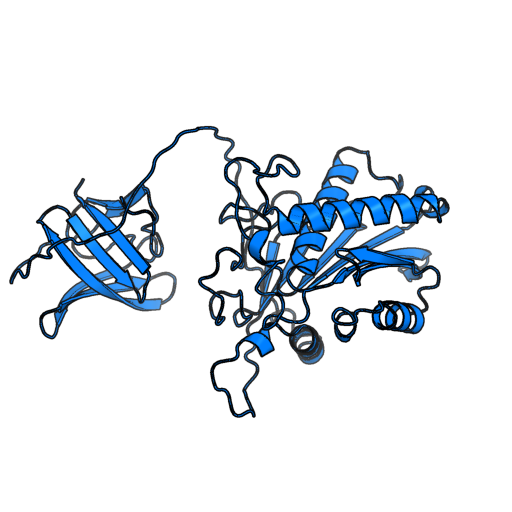647 1.00 97.56 139 ALA A C 1
ATOM 1098 O O . ALA A 1 139 ? 2.118 1.336 11.735 1.00 97.56 139 ALA A O 1
ATOM 1099 N N . ARG A 1 140 ? 1.403 3.103 10.543 1.00 97.38 140 ARG A N 1
ATOM 1100 C CA . ARG A 1 140 ? 1.295 4.018 11.693 1.00 97.38 140 ARG A CA 1
ATOM 1101 C C . ARG A 1 140 ? 0.266 3.533 12.708 1.00 97.38 140 ARG A C 1
ATOM 1103 O O . ARG A 1 140 ? 0.572 3.510 13.896 1.00 97.38 140 ARG A O 1
ATOM 1110 N N . LEU A 1 141 ? -0.914 3.099 12.260 1.00 97.19 141 LEU A N 1
ATOM 1111 C CA . LEU A 1 141 ? -1.947 2.526 13.133 1.00 97.19 141 LEU A CA 1
ATOM 1112 C C . LEU A 1 141 ? -1.443 1.267 13.844 1.00 97.19 141 LEU A C 1
ATOM 1114 O O . LEU A 1 141 ? -1.597 1.136 15.057 1.00 97.19 141 LEU A O 1
ATOM 1118 N N . THR A 1 142 ? -0.789 0.377 13.098 1.00 95.50 142 THR A N 1
ATOM 1119 C CA . THR A 1 142 ? -0.202 -0.859 13.630 1.00 95.50 142 THR A CA 1
ATOM 1120 C C . THR A 1 142 ? 0.858 -0.562 14.691 1.00 95.50 142 THR A C 1
ATOM 1122 O O . THR A 1 142 ? 0.860 -1.177 15.758 1.00 95.50 142 THR A O 1
ATOM 1125 N N . ASN A 1 143 ? 1.738 0.410 14.443 1.00 94.88 143 ASN A N 1
ATOM 1126 C CA . ASN A 1 143 ? 2.766 0.804 15.401 1.00 94.88 143 ASN A CA 1
ATOM 1127 C C . ASN A 1 143 ? 2.174 1.517 16.628 1.00 94.88 143 ASN A C 1
ATOM 1129 O O . ASN A 1 143 ? 2.513 1.170 17.757 1.00 94.88 143 ASN A O 1
ATOM 1133 N N . ALA A 1 144 ? 1.235 2.447 16.426 1.00 91.44 144 ALA A N 1
ATOM 1134 C CA . ALA A 1 144 ? 0.537 3.133 17.512 1.00 91.44 144 ALA A CA 1
ATOM 1135 C C . ALA A 1 144 ? -0.189 2.142 18.432 1.00 91.44 144 ALA A C 1
ATOM 1137 O O . ALA A 1 144 ? -0.162 2.300 19.650 1.00 91.44 144 ALA A O 1
ATOM 1138 N N . LEU A 1 145 ? -0.790 1.090 17.871 1.00 93.44 145 LEU A N 1
ATOM 1139 C CA . LEU A 1 145 ? -1.395 0.017 18.652 1.00 93.44 145 LEU A CA 1
ATOM 1140 C C . LEU A 1 145 ? -0.351 -0.740 19.487 1.00 93.44 145 LEU A C 1
ATOM 1142 O O . LEU A 1 145 ? -0.538 -0.904 20.692 1.00 93.44 145 LEU A O 1
ATOM 1146 N N . LYS A 1 146 ? 0.755 -1.183 18.874 1.00 89.62 146 LYS A N 1
ATOM 1147 C CA . LYS A 1 146 ? 1.826 -1.925 19.569 1.00 89.62 146 LYS A CA 1
ATOM 1148 C C . LYS A 1 146 ? 2.449 -1.135 20.717 1.00 89.62 146 LYS A C 1
ATOM 1150 O O . LYS A 1 146 ? 2.832 -1.723 21.726 1.00 89.62 146 LYS A O 1
ATOM 1155 N N . GLU A 1 147 ? 2.542 0.181 20.565 1.00 89.50 147 GLU A N 1
ATOM 1156 C CA . GLU A 1 147 ? 3.056 1.090 21.591 1.00 89.50 147 GLU A CA 1
ATOM 1157 C C . GLU A 1 147 ? 2.005 1.487 22.642 1.00 89.50 147 GLU A C 1
ATOM 1159 O O . GLU A 1 147 ? 2.347 2.124 23.635 1.00 89.50 147 GLU A O 1
ATOM 1164 N N . GLY A 1 148 ? 0.733 1.109 22.462 1.00 86.94 148 GLY A N 1
ATOM 1165 C CA . GLY A 1 148 ? -0.359 1.489 23.364 1.00 86.94 148 GLY A CA 1
ATOM 1166 C C . GLY A 1 148 ? -0.776 2.960 23.243 1.00 86.94 148 GLY A C 1
ATOM 1167 O O . GLY A 1 148 ? -1.298 3.535 24.196 1.00 86.94 148 GLY A O 1
ATOM 1168 N N . HIS A 1 149 ? -0.526 3.575 22.088 1.00 89.44 149 HIS A N 1
ATOM 1169 C CA . HIS A 1 149 ? -0.813 4.977 21.775 1.00 89.44 149 HIS A CA 1
ATOM 1170 C C . HIS A 1 149 ? -2.000 5.161 20.816 1.00 89.44 149 HIS A C 1
ATOM 1172 O O . HIS A 1 149 ? -2.350 6.297 20.490 1.00 89.44 149 HIS A O 1
ATOM 1178 N N . LEU A 1 150 ? -2.621 4.075 20.343 1.00 91.31 150 LEU A N 1
ATOM 1179 C CA . LEU A 1 150 ? -3.814 4.171 19.506 1.00 91.31 150 LEU A CA 1
ATOM 1180 C C . LEU A 1 150 ? -4.961 4.836 20.286 1.00 91.31 150 LEU A C 1
ATOM 1182 O O . LEU A 1 150 ? -5.188 4.567 21.462 1.00 91.31 150 LEU A O 1
ATOM 1186 N N . TRP A 1 151 ? -5.698 5.714 19.610 1.00 92.06 151 TRP A N 1
ATOM 1187 C CA . TRP A 1 151 ? -6.758 6.536 20.201 1.00 92.06 151 TRP A CA 1
ATOM 1188 C C . TRP A 1 151 ? -7.996 5.746 20.657 1.00 92.06 151 TRP A C 1
ATOM 1190 O O . TRP A 1 151 ? -8.801 6.290 21.410 1.00 92.06 151 TRP A O 1
ATOM 1200 N N . ASN A 1 152 ? -8.169 4.500 20.206 1.00 92.94 152 ASN A N 1
ATOM 1201 C CA . ASN A 1 152 ? -9.180 3.578 20.722 1.00 92.94 152 ASN A CA 1
ATOM 1202 C C . ASN A 1 152 ? -8.495 2.526 21.597 1.00 92.94 152 ASN A C 1
ATOM 1204 O O . ASN A 1 152 ? -7.570 1.853 21.146 1.00 92.94 152 ASN A O 1
ATOM 1208 N N . SER A 1 153 ? -8.962 2.398 22.839 1.00 86.06 153 SER A N 1
ATOM 1209 C CA . SER A 1 153 ? -8.362 1.514 23.843 1.00 86.06 153 SER A CA 1
ATOM 1210 C C . SER A 1 153 ? -8.762 0.042 23.727 1.00 86.06 153 SER A C 1
ATOM 1212 O O . SER A 1 153 ? -8.108 -0.795 24.343 1.00 86.06 153 SER A O 1
ATOM 1214 N N . ASP A 1 154 ? -9.832 -0.265 22.991 1.00 88.69 154 ASP A N 1
ATOM 1215 C CA . ASP A 1 154 ? -10.384 -1.619 22.847 1.00 88.69 154 ASP A CA 1
ATOM 1216 C C . ASP A 1 154 ? -9.941 -2.312 21.552 1.00 88.69 154 ASP A C 1
ATOM 1218 O O . ASP A 1 154 ? -10.085 -3.527 21.426 1.00 88.69 154 ASP A O 1
ATOM 1222 N N . ALA A 1 155 ? -9.408 -1.553 20.593 1.00 92.38 155 ALA A N 1
ATOM 1223 C CA . ALA A 1 155 ? -8.899 -2.081 19.339 1.00 92.38 155 ALA A CA 1
ATOM 1224 C C . ALA A 1 155 ? -7.678 -2.982 19.568 1.00 92.38 155 ALA A C 1
ATOM 1226 O O . ALA A 1 155 ? -6.818 -2.723 20.411 1.00 92.38 155 ALA A O 1
ATOM 1227 N N . THR A 1 156 ? -7.583 -4.028 18.760 1.00 93.50 156 THR A N 1
ATOM 1228 C CA . THR A 1 156 ? -6.458 -4.958 18.679 1.00 93.50 156 THR A CA 1
ATOM 1229 C C . THR A 1 156 ? -5.938 -5.028 17.244 1.00 93.50 156 THR A C 1
ATOM 1231 O O . THR A 1 156 ? -6.478 -4.398 16.336 1.00 93.50 156 THR A O 1
ATOM 1234 N N . ILE A 1 157 ? -4.860 -5.783 17.012 1.00 91.50 157 ILE A N 1
ATOM 1235 C CA . ILE A 1 157 ? -4.271 -5.868 15.670 1.00 91.50 157 ILE A CA 1
ATOM 1236 C C . ILE A 1 157 ? -5.222 -6.564 14.692 1.00 91.50 157 ILE A C 1
ATOM 1238 O O . ILE A 1 157 ? -5.310 -6.165 13.536 1.00 91.50 157 ILE A O 1
ATOM 1242 N N . ASP A 1 158 ? -6.021 -7.506 15.199 1.00 92.38 158 ASP A N 1
ATOM 1243 C CA . ASP A 1 158 ? -7.060 -8.227 14.458 1.00 92.38 158 ASP A CA 1
ATOM 1244 C C . ASP A 1 158 ? -8.277 -7.342 14.125 1.00 92.38 158 ASP A C 1
ATOM 1246 O O . ASP A 1 158 ? -9.237 -7.789 13.491 1.00 92.38 158 ASP A O 1
ATOM 1250 N N . ASP A 1 159 ? -8.266 -6.084 14.570 1.00 94.25 159 ASP A N 1
ATOM 1251 C CA . ASP A 1 159 ? -9.281 -5.087 14.255 1.00 94.25 159 ASP A CA 1
ATOM 1252 C C . ASP A 1 159 ? -8.832 -4.104 13.168 1.00 94.25 159 ASP A C 1
ATOM 1254 O O . ASP A 1 159 ? -9.656 -3.316 12.708 1.00 94.25 159 ASP A O 1
ATOM 1258 N N . ILE A 1 160 ? -7.567 -4.140 12.731 1.00 95.50 160 ILE A N 1
ATOM 1259 C CA . ILE A 1 160 ? -7.013 -3.222 11.727 1.00 95.50 160 ILE A CA 1
ATOM 1260 C C . ILE A 1 160 ? -6.785 -3.974 10.418 1.00 95.50 160 ILE A C 1
ATOM 1262 O O . ILE A 1 160 ? -5.899 -4.816 10.325 1.00 95.50 160 ILE A O 1
ATOM 1266 N N . TYR A 1 161 ? -7.524 -3.599 9.382 1.00 95.38 161 TYR A N 1
ATOM 1267 C CA . TYR A 1 161 ? -7.475 -4.194 8.053 1.00 95.38 161 TYR A CA 1
ATOM 1268 C C . TYR A 1 161 ? -6.945 -3.171 7.064 1.00 95.38 161 TYR A C 1
ATOM 1270 O O . TYR A 1 161 ? -7.514 -2.086 6.925 1.00 95.38 161 TYR A O 1
ATOM 1278 N N . VAL A 1 162 ? -5.873 -3.508 6.353 1.00 97.31 162 VAL A N 1
ATOM 1279 C CA . VAL A 1 162 ? -5.274 -2.595 5.381 1.00 97.31 162 VAL A CA 1
ATOM 1280 C C . VAL A 1 162 ? -5.175 -3.299 4.038 1.00 97.31 162 VAL A C 1
ATOM 1282 O O . VAL A 1 162 ? -4.427 -4.261 3.894 1.00 97.31 162 VAL A O 1
ATOM 1285 N N . TYR A 1 163 ? -5.924 -2.800 3.056 1.00 95.12 163 TYR A N 1
ATOM 1286 C CA . TYR A 1 163 ? -5.951 -3.339 1.696 1.00 95.12 163 TYR A CA 1
ATOM 1287 C C . TYR A 1 163 ? -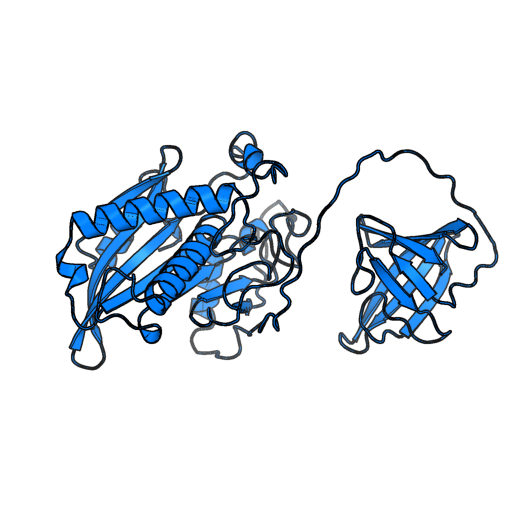5.603 -2.247 0.698 1.00 95.12 163 TYR A C 1
ATOM 1289 O O . TYR A 1 163 ? -6.378 -1.308 0.484 1.00 95.12 163 TYR A O 1
ATOM 1297 N N . THR A 1 164 ? -4.441 -2.366 0.070 1.00 95.06 164 THR A N 1
ATOM 1298 C CA . THR A 1 164 ? -3.985 -1.424 -0.955 1.00 95.06 164 THR A CA 1
ATOM 1299 C C . THR A 1 164 ? -4.021 -2.087 -2.322 1.00 95.06 164 THR A C 1
ATOM 1301 O O . THR A 1 164 ? -3.880 -3.301 -2.433 1.00 95.06 164 THR A O 1
ATOM 1304 N N . PHE A 1 165 ? -4.232 -1.295 -3.370 1.00 91.56 165 PHE A N 1
ATOM 1305 C CA . PHE A 1 165 ? -4.378 -1.799 -4.732 1.00 91.56 165 PHE A CA 1
ATOM 1306 C C . PHE A 1 165 ? -3.437 -1.050 -5.667 1.00 91.56 165 PHE A C 1
ATOM 1308 O O . PHE A 1 165 ? -3.480 0.180 -5.734 1.00 91.56 165 PHE A O 1
ATOM 1315 N N . GLY A 1 166 ? -2.553 -1.774 -6.358 1.00 87.44 166 GLY A N 1
ATOM 1316 C CA . GLY A 1 166 ? -1.611 -1.163 -7.308 1.00 87.44 166 GLY A CA 1
ATOM 1317 C C . GLY A 1 166 ? -0.729 -0.080 -6.673 1.00 87.44 166 GLY A C 1
ATOM 1318 O O . GLY A 1 166 ? -0.349 0.881 -7.333 1.00 87.44 166 GLY A O 1
ATOM 1319 N N . ALA A 1 167 ? -0.452 -0.178 -5.368 1.00 90.31 167 ALA A N 1
ATOM 1320 C CA . ALA A 1 167 ? 0.299 0.841 -4.643 1.00 90.31 167 ALA A CA 1
ATOM 1321 C C . ALA A 1 167 ? 1.733 0.974 -5.183 1.00 90.31 167 ALA A C 1
ATOM 1323 O O . ALA A 1 167 ? 2.438 -0.020 -5.347 1.00 90.31 167 ALA A O 1
ATOM 1324 N N . ILE A 1 168 ? 2.189 2.202 -5.420 1.00 83.06 168 ILE A N 1
ATOM 1325 C CA . ILE A 1 168 ? 3.585 2.468 -5.804 1.00 83.06 168 ILE A CA 1
ATOM 1326 C C . ILE A 1 168 ? 4.557 2.220 -4.628 1.00 83.06 168 ILE A C 1
ATOM 1328 O O . ILE A 1 168 ? 4.115 1.967 -3.503 1.00 83.06 168 ILE A O 1
ATOM 1332 N N . LYS A 1 169 ? 5.878 2.260 -4.869 1.00 84.75 169 LYS A N 1
ATOM 1333 C CA . LYS A 1 169 ? 6.911 2.160 -3.815 1.00 84.75 169 LYS A CA 1
ATOM 1334 C C . LYS A 1 169 ? 6.646 3.174 -2.688 1.00 84.75 169 LYS A C 1
ATOM 1336 O O . LYS A 1 169 ? 6.345 4.335 -2.948 1.00 84.75 169 LYS A O 1
ATOM 1341 N N . VAL A 1 170 ? 6.785 2.716 -1.443 1.00 89.38 170 VAL A N 1
ATOM 1342 C CA . VAL A 1 170 ? 6.672 3.520 -0.211 1.00 89.38 170 VAL A CA 1
ATOM 1343 C C . VAL A 1 170 ? 8.054 3.737 0.392 1.00 89.38 170 VAL A C 1
ATOM 1345 O O . VAL A 1 170 ? 8.435 4.861 0.706 1.00 89.38 170 VAL A O 1
ATOM 1348 N N . LEU A 1 171 ? 8.808 2.648 0.525 1.00 85.00 171 LEU A N 1
ATOM 1349 C CA . LEU A 1 171 ? 10.172 2.637 1.025 1.00 85.00 171 LEU A CA 1
ATOM 1350 C C . LEU A 1 171 ? 11.138 2.998 -0.106 1.00 85.00 171 LEU A C 1
ATOM 1352 O O . LEU A 1 171 ? 10.900 2.692 -1.278 1.00 85.00 171 LEU A O 1
ATOM 1356 N N . THR A 1 172 ? 12.257 3.616 0.253 1.00 78.56 172 THR A N 1
ATOM 1357 C CA . THR A 1 172 ? 13.358 3.857 -0.695 1.00 78.56 172 THR A CA 1
ATOM 1358 C C . THR A 1 172 ? 14.238 2.614 -0.873 1.00 78.56 172 THR A C 1
ATOM 1360 O O . THR A 1 172 ? 15.084 2.586 -1.758 1.00 78.56 172 THR A O 1
ATOM 1363 N N . THR A 1 173 ? 14.048 1.588 -0.036 1.00 74.50 173 THR A N 1
ATOM 1364 C CA . THR A 1 173 ? 14.682 0.268 -0.154 1.00 74.50 173 THR A CA 1
ATOM 1365 C C . THR A 1 173 ? 13.980 -0.589 -1.203 1.00 74.50 173 THR A C 1
ATOM 1367 O O . THR A 1 173 ? 12.832 -0.333 -1.557 1.00 74.50 173 THR A O 1
ATOM 1370 N N . ASP A 1 174 ? 14.631 -1.660 -1.658 1.00 70.19 174 ASP A N 1
ATOM 1371 C CA . ASP A 1 174 ? 14.018 -2.619 -2.588 1.00 70.19 174 ASP A CA 1
ATOM 1372 C C . ASP A 1 174 ? 13.317 -3.799 -1.896 1.00 70.19 174 ASP A C 1
ATOM 1374 O O . ASP A 1 174 ? 12.661 -4.602 -2.560 1.00 70.19 174 ASP A O 1
ATOM 1378 N N . THR A 1 175 ? 13.390 -3.886 -0.565 1.00 77.06 175 THR A N 1
ATOM 1379 C CA . THR A 1 175 ? 12.697 -4.902 0.242 1.00 77.06 175 THR A CA 1
ATOM 1380 C C . THR A 1 175 ? 11.507 -4.326 1.000 1.00 77.06 175 THR A C 1
ATOM 1382 O O . THR A 1 175 ? 11.425 -3.122 1.259 1.00 77.06 175 THR A O 1
ATOM 1385 N N . SER A 1 176 ? 10.547 -5.197 1.312 1.00 82.62 176 SER A N 1
ATOM 1386 C CA . SER A 1 176 ? 9.349 -4.850 2.077 1.00 82.62 176 SER A CA 1
ATOM 1387 C C . SER A 1 176 ? 9.581 -5.016 3.577 1.00 82.62 176 SER A C 1
ATOM 1389 O O . SER A 1 176 ? 10.141 -6.010 4.028 1.00 82.62 176 SER A O 1
ATOM 1391 N N . ALA A 1 177 ? 9.055 -4.084 4.367 1.00 87.12 177 ALA A N 1
ATOM 1392 C CA . ALA A 1 177 ? 9.002 -4.182 5.819 1.00 87.12 177 ALA A CA 1
ATOM 1393 C C . ALA A 1 177 ? 7.771 -5.003 6.244 1.00 87.12 177 ALA A C 1
ATOM 1395 O O . ALA A 1 177 ? 6.759 -4.445 6.672 1.00 87.12 177 ALA A O 1
ATOM 1396 N N . SER A 1 178 ? 7.825 -6.327 6.081 1.00 82.81 178 SER A N 1
ATOM 1397 C CA . SER A 1 178 ? 6.655 -7.193 6.316 1.00 82.81 178 SER A CA 1
ATOM 1398 C C . SER A 1 178 ? 6.495 -7.656 7.764 1.00 82.81 178 SER A C 1
ATOM 1400 O O . SER A 1 178 ? 5.369 -7.790 8.232 1.00 82.81 178 SER A O 1
ATOM 1402 N N . SER A 1 179 ? 7.603 -7.904 8.473 1.00 83.94 179 SER A N 1
ATOM 1403 C CA . SER A 1 179 ? 7.570 -8.430 9.845 1.00 83.94 179 SER A CA 1
ATOM 1404 C C . SER A 1 179 ? 6.899 -7.437 10.794 1.00 83.94 179 SER A C 1
ATOM 1406 O O . SER A 1 179 ? 7.297 -6.271 10.882 1.00 83.94 179 SER A O 1
ATOM 1408 N N . GLY A 1 180 ? 5.860 -7.891 11.492 1.00 85.00 180 GLY A N 1
ATOM 1409 C CA . GLY A 1 180 ? 5.036 -7.067 12.361 1.00 85.00 180 GLY A CA 1
ATOM 1410 C C . GLY A 1 180 ? 3.996 -6.204 11.634 1.00 85.00 180 GLY A C 1
ATOM 1411 O O . GLY A 1 180 ? 3.351 -5.391 12.295 1.00 85.00 180 GLY A O 1
ATOM 1412 N N . TYR A 1 181 ? 3.839 -6.330 10.323 1.00 91.94 181 TYR A N 1
ATOM 1413 C CA . TYR A 1 181 ? 2.837 -5.605 9.538 1.00 91.94 181 TYR A CA 1
ATOM 1414 C C . TYR A 1 181 ? 1.965 -6.576 8.729 1.00 91.94 181 TYR A C 1
ATOM 1416 O O . TYR A 1 181 ? 1.537 -6.271 7.619 1.00 91.94 181 TYR A O 1
ATOM 1424 N N . GLU A 1 182 ? 1.713 -7.766 9.277 1.00 88.44 182 GLU A N 1
ATOM 1425 C CA . GLU A 1 182 ? 0.997 -8.871 8.625 1.00 88.44 182 GLU A CA 1
ATOM 1426 C C . GLU A 1 182 ? -0.467 -8.544 8.298 1.00 88.44 182 GLU A C 1
ATOM 1428 O O . GLU A 1 182 ? -1.085 -9.209 7.475 1.00 88.44 182 GLU A O 1
ATOM 1433 N N . ASN A 1 183 ? -1.027 -7.513 8.924 1.00 92.19 183 ASN A N 1
ATOM 1434 C CA . ASN A 1 183 ? -2.365 -6.997 8.656 1.00 92.19 183 ASN A CA 1
ATOM 1435 C C . ASN A 1 183 ? -2.431 -6.058 7.433 1.00 92.19 183 ASN A C 1
ATOM 1437 O O . ASN A 1 183 ? -3.495 -5.506 7.132 1.00 92.19 183 ASN A O 1
ATOM 1441 N N . ILE A 1 184 ? -1.301 -5.840 6.747 1.00 95.69 184 ILE A N 1
ATOM 1442 C CA . ILE A 1 184 ? -1.193 -4.970 5.577 1.00 95.69 184 ILE A CA 1
ATOM 1443 C C . ILE A 1 184 ? -1.021 -5.796 4.305 1.00 95.69 184 ILE A C 1
ATOM 1445 O O . ILE A 1 184 ? 0.047 -6.337 4.023 1.00 95.69 184 ILE A O 1
ATOM 1449 N N . HIS A 1 185 ? -2.088 -5.821 3.510 1.00 93.50 185 HIS A N 1
ATOM 1450 C CA . HIS A 1 185 ? -2.215 -6.576 2.273 1.00 93.50 185 HIS A CA 1
ATOM 1451 C C . HIS A 1 185 ? -2.073 -5.632 1.073 1.00 93.50 185 HIS A C 1
ATOM 1453 O O . HIS A 1 185 ? -2.942 -4.796 0.802 1.00 93.50 185 HIS A O 1
ATOM 1459 N N . ASN A 1 186 ? -0.970 -5.761 0.338 1.00 93.62 186 ASN A N 1
ATOM 1460 C CA . ASN A 1 186 ? -0.729 -4.993 -0.881 1.00 93.62 186 ASN A CA 1
ATOM 1461 C C . ASN A 1 186 ? -1.126 -5.820 -2.105 1.00 93.62 186 ASN A C 1
ATOM 1463 O O . ASN A 1 186 ? -0.337 -6.615 -2.615 1.00 93.62 186 ASN A O 1
ATOM 1467 N N . ILE A 1 187 ? -2.354 -5.630 -2.580 1.00 92.25 187 ILE A N 1
ATOM 1468 C CA . ILE A 1 187 ? -2.920 -6.367 -3.709 1.00 92.25 187 ILE A CA 1
ATOM 1469 C C . ILE A 1 187 ? -2.401 -5.767 -5.012 1.00 92.25 187 ILE A C 1
ATOM 1471 O O . ILE A 1 187 ? -2.515 -4.565 -5.283 1.00 92.25 187 ILE A O 1
ATOM 1475 N N . TYR A 1 188 ? -1.831 -6.618 -5.855 1.00 87.94 188 TYR A N 1
ATOM 1476 C CA . TYR A 1 188 ? -1.051 -6.168 -6.990 1.00 87.94 188 TYR A CA 1
ATOM 1477 C C . TYR A 1 188 ? -1.270 -7.053 -8.223 1.00 87.94 188 TYR A C 1
ATOM 1479 O O . TYR A 1 188 ? -1.232 -8.278 -8.143 1.00 87.94 188 TYR A O 1
ATOM 1487 N N . ASN A 1 189 ? -1.502 -6.442 -9.386 1.00 83.50 189 ASN A N 1
ATOM 1488 C CA . ASN A 1 189 ? -1.546 -7.165 -10.651 1.00 83.50 189 ASN A CA 1
ATOM 1489 C C . ASN A 1 189 ? -0.128 -7.255 -11.213 1.00 83.50 189 ASN A C 1
ATOM 1491 O O . ASN A 1 189 ? 0.550 -6.240 -11.365 1.00 83.50 189 ASN A O 1
ATOM 1495 N N . TYR A 1 190 ? 0.322 -8.447 -11.591 1.00 81.00 190 TYR A N 1
ATOM 1496 C CA . TYR A 1 190 ? 1.621 -8.624 -12.243 1.00 81.00 190 TYR A CA 1
ATOM 1497 C C . TYR A 1 190 ? 1.779 -7.769 -13.521 1.00 81.00 190 TYR A C 1
ATOM 1499 O O . TYR A 1 190 ? 2.887 -7.360 -13.876 1.00 81.00 190 TYR A O 1
ATOM 1507 N N . TYR A 1 191 ? 0.662 -7.481 -14.194 1.00 77.31 191 TYR A N 1
ATOM 1508 C CA . TYR A 1 191 ? 0.603 -6.659 -15.404 1.00 77.31 191 TYR A CA 1
ATOM 1509 C C . TYR A 1 191 ? 0.208 -5.198 -15.154 1.00 77.31 191 TYR A C 1
ATOM 1511 O O . TYR A 1 191 ? 0.034 -4.461 -16.122 1.00 77.31 191 TYR A O 1
ATOM 1519 N N . ASP A 1 192 ? 0.057 -4.775 -13.893 1.00 82.06 192 ASP A N 1
ATOM 1520 C CA . ASP A 1 192 ? -0.129 -3.361 -13.537 1.00 82.06 192 ASP A CA 1
ATOM 1521 C C . ASP A 1 192 ? 0.964 -2.495 -14.181 1.00 82.06 192 ASP A C 1
ATOM 1523 O O . ASP A 1 192 ? 2.096 -2.956 -14.324 1.00 82.06 192 ASP A O 1
ATOM 1527 N N . SER A 1 193 ? 0.661 -1.241 -14.537 1.00 68.19 193 SER A N 1
ATOM 1528 C CA . SER A 1 193 ? 1.634 -0.301 -15.108 1.00 68.19 193 SER A CA 1
ATOM 1529 C C . SER A 1 193 ? 2.940 -0.195 -14.334 1.00 68.19 193 SER A C 1
ATOM 1531 O O . SER A 1 193 ? 3.998 -0.140 -14.960 1.00 68.19 193 SER A O 1
ATOM 1533 N N . TYR A 1 194 ? 2.880 -0.189 -13.006 1.00 71.19 194 TYR A N 1
ATOM 1534 C CA . TYR A 1 194 ? 4.048 -0.114 -12.123 1.00 71.19 194 TYR A CA 1
ATOM 1535 C C . TYR A 1 194 ? 4.476 -1.499 -11.618 1.00 71.19 194 TYR A C 1
ATOM 1537 O O . TYR A 1 194 ? 5.296 -1.622 -10.708 1.00 71.19 194 TYR A O 1
ATOM 1545 N N . GLY A 1 195 ? 3.889 -2.546 -12.196 1.00 64.56 195 GLY A N 1
ATOM 1546 C CA . GLY A 1 195 ? 4.218 -3.930 -11.938 1.00 64.56 195 GLY A CA 1
ATOM 1547 C C . GLY A 1 195 ? 5.383 -4.433 -12.773 1.00 64.56 195 GLY A C 1
ATOM 1548 O O . GLY A 1 195 ? 5.845 -3.761 -13.699 1.00 64.56 195 GLY A O 1
ATOM 1549 N N . PRO A 1 196 ? 5.845 -5.664 -12.501 1.00 64.62 196 PRO A N 1
ATOM 1550 C CA . PRO A 1 196 ? 7.036 -6.226 -13.132 1.00 64.62 196 PRO A CA 1
ATOM 1551 C C . PRO A 1 196 ? 6.934 -6.299 -14.658 1.00 64.62 196 PRO A C 1
ATOM 1553 O O . PRO A 1 196 ? 7.949 -6.243 -15.354 1.00 64.62 196 PRO A O 1
ATOM 1556 N N . ASN A 1 197 ? 5.712 -6.404 -15.188 1.00 64.44 197 ASN A N 1
ATOM 1557 C CA . ASN A 1 197 ? 5.456 -6.445 -16.621 1.00 64.44 197 ASN A CA 1
ATOM 1558 C C . ASN A 1 197 ? 4.565 -5.295 -17.128 1.00 64.44 197 ASN A C 1
ATOM 1560 O O . ASN A 1 197 ? 3.927 -5.432 -18.172 1.00 64.44 197 ASN A O 1
ATOM 1564 N N . GLY A 1 198 ? 4.536 -4.177 -16.401 1.00 58.94 198 GLY A N 1
ATOM 1565 C CA . GLY A 1 198 ? 3.882 -2.937 -16.815 1.00 58.94 198 GLY A CA 1
ATOM 1566 C C . GLY A 1 198 ? 4.749 -2.039 -17.697 1.00 58.94 198 GLY A C 1
ATOM 1567 O O . GLY A 1 198 ? 5.960 -2.238 -17.827 1.00 58.94 198 GLY A O 1
ATOM 1568 N N . ASN A 1 199 ? 4.140 -1.014 -18.297 1.00 59.47 199 ASN A N 1
ATOM 1569 C CA . ASN A 1 199 ? 4.835 -0.033 -19.138 1.00 59.47 199 ASN A CA 1
ATOM 1570 C C . ASN A 1 199 ? 5.629 1.019 -18.336 1.00 59.47 199 ASN A C 1
ATOM 1572 O O . ASN A 1 199 ? 6.527 1.640 -18.898 1.00 59.47 199 ASN A O 1
ATOM 1576 N N . GLN A 1 200 ? 5.361 1.179 -17.033 1.00 55.38 200 GLN A N 1
ATOM 1577 C CA . GLN A 1 200 ? 6.108 2.037 -16.101 1.00 55.38 200 GLN A CA 1
ATOM 1578 C C . GLN A 1 200 ? 7.063 1.237 -15.201 1.00 55.38 200 GLN A C 1
ATOM 1580 O O . GLN A 1 200 ? 7.571 1.771 -14.212 1.00 55.38 200 GLN A O 1
ATOM 1585 N N . LYS A 1 201 ? 7.355 -0.029 -15.534 1.00 54.69 201 LYS A N 1
ATOM 1586 C CA . LYS A 1 201 ? 8.178 -0.922 -14.700 1.00 54.69 201 LYS A CA 1
ATOM 1587 C C . LYS A 1 201 ? 9.584 -0.398 -14.383 1.00 54.69 201 LYS A C 1
ATOM 1589 O O . LYS A 1 201 ? 10.156 -0.779 -13.369 1.00 54.69 201 LYS A O 1
ATOM 1594 N N . SER A 1 202 ? 10.120 0.470 -15.242 1.00 52.38 202 SER A N 1
ATOM 1595 C CA . SER A 1 202 ? 11.451 1.082 -15.116 1.00 52.38 202 SER A CA 1
ATOM 1596 C C . SER A 1 202 ? 11.449 2.412 -14.354 1.00 52.38 202 SER A C 1
ATOM 1598 O O . SER A 1 202 ? 12.472 3.085 -14.309 1.00 52.38 202 SER A O 1
ATOM 1600 N N . THR A 1 203 ? 10.313 2.835 -13.792 1.00 56.59 203 THR A N 1
ATOM 1601 C CA . THR A 1 203 ? 10.244 4.049 -12.966 1.00 56.59 203 THR A CA 1
ATOM 1602 C C . THR A 1 203 ? 10.704 3.768 -11.535 1.00 56.59 203 THR A C 1
ATOM 1604 O O . THR A 1 203 ? 10.471 2.686 -11.004 1.00 56.59 203 THR A O 1
ATOM 1607 N N . ASN A 1 204 ? 11.280 4.767 -10.858 1.00 59.06 204 ASN A N 1
ATOM 1608 C CA . ASN A 1 204 ? 11.748 4.638 -9.467 1.00 59.06 204 ASN A CA 1
ATOM 1609 C C . ASN A 1 204 ? 10.636 4.380 -8.441 1.00 59.06 204 ASN A C 1
ATOM 1611 O O . ASN A 1 204 ? 10.930 4.111 -7.283 1.00 59.06 204 ASN A O 1
ATOM 1615 N N . VAL A 1 205 ? 9.371 4.447 -8.858 1.00 59.12 205 VAL A N 1
ATOM 1616 C CA . VAL A 1 205 ? 8.201 4.163 -8.023 1.00 59.12 205 VAL A CA 1
ATOM 1617 C C . VAL A 1 205 ? 7.617 2.767 -8.279 1.00 59.12 205 VAL A C 1
ATOM 1619 O O . VAL A 1 205 ? 6.675 2.358 -7.601 1.00 59.12 205 VAL A O 1
ATOM 1622 N N . SER A 1 206 ? 8.153 2.038 -9.263 1.00 60.41 206 SER A N 1
ATOM 1623 C CA . SER A 1 206 ? 7.731 0.689 -9.635 1.00 60.41 206 SER A CA 1
ATOM 1624 C C . SER A 1 206 ? 8.352 -0.338 -8.701 1.00 60.41 206 SER A C 1
ATOM 1626 O O . SER A 1 206 ? 9.574 -0.445 -8.594 1.00 60.41 206 SER A O 1
ATOM 1628 N N . SER A 1 207 ? 7.502 -1.090 -8.005 1.00 71.50 207 SER A N 1
ATOM 1629 C CA . SER A 1 207 ? 7.895 -2.318 -7.321 1.00 71.50 207 SER A CA 1
ATOM 1630 C C . SER A 1 207 ? 6.683 -3.059 -6.803 1.00 71.50 207 SER A C 1
ATOM 1632 O O . SER A 1 207 ? 5.753 -2.459 -6.262 1.00 71.50 207 SER A O 1
ATOM 1634 N N . ILE A 1 208 ? 6.765 -4.385 -6.837 1.00 76.06 208 ILE A N 1
ATOM 1635 C CA . ILE A 1 208 ? 5.913 -5.253 -6.019 1.00 76.06 208 ILE A CA 1
ATOM 1636 C C . ILE A 1 208 ? 6.399 -5.311 -4.560 1.00 76.06 208 ILE A C 1
ATOM 1638 O O . ILE A 1 208 ? 5.645 -5.734 -3.697 1.00 76.06 208 ILE A O 1
ATOM 1642 N N . GLN A 1 209 ? 7.621 -4.857 -4.273 1.00 82.75 209 GLN A N 1
ATOM 1643 C CA . GLN A 1 209 ? 8.215 -4.732 -2.936 1.00 82.75 209 GLN A CA 1
ATOM 1644 C C . GLN A 1 209 ? 8.207 -3.270 -2.448 1.00 82.75 209 GLN A C 1
ATOM 1646 O O . GLN A 1 209 ? 7.442 -2.444 -2.963 1.00 82.75 209 GLN A O 1
ATOM 1651 N N . ALA A 1 210 ? 9.075 -2.953 -1.477 1.00 87.50 210 ALA A N 1
ATOM 1652 C CA . ALA A 1 210 ? 9.318 -1.615 -0.939 1.00 87.50 210 ALA A CA 1
ATOM 1653 C C . ALA A 1 210 ? 8.092 -0.999 -0.252 1.00 87.50 210 ALA A C 1
ATOM 1655 O O . ALA A 1 210 ? 7.763 0.171 -0.459 1.00 87.50 210 ALA A O 1
ATOM 1656 N N . LYS A 1 211 ? 7.371 -1.808 0.527 1.00 91.12 211 LYS A N 1
ATOM 1657 C CA . LYS A 1 211 ? 6.162 -1.414 1.264 1.00 91.12 211 LYS A CA 1
ATOM 1658 C C . LYS A 1 211 ? 6.175 -2.013 2.662 1.00 91.12 211 LYS A C 1
ATOM 1660 O O . LYS A 1 211 ? 6.944 -2.933 2.930 1.00 91.12 211 LYS A O 1
ATOM 1665 N N . PHE A 1 212 ? 5.315 -1.518 3.543 1.00 93.94 212 PHE A N 1
ATOM 1666 C CA . PHE A 1 212 ? 4.988 -2.239 4.770 1.00 93.94 212 PHE A CA 1
ATOM 1667 C C . PHE A 1 212 ? 4.033 -3.400 4.467 1.00 93.94 212 PHE A C 1
ATOM 1669 O O . PHE A 1 212 ? 3.199 -3.300 3.562 1.00 93.94 212 PHE A O 1
ATOM 1676 N N . GLY A 1 213 ? 4.151 -4.488 5.223 1.00 90.12 213 GLY A N 1
ATOM 1677 C CA . GLY A 1 213 ? 3.333 -5.688 5.049 1.00 90.12 213 GLY A CA 1
ATOM 1678 C C . GLY A 1 213 ? 3.762 -6.570 3.888 1.00 90.12 213 GLY A C 1
ATOM 1679 O O . GLY A 1 213 ? 4.915 -6.532 3.447 1.00 90.12 213 GLY A O 1
ATOM 1680 N N . HIS A 1 214 ? 2.841 -7.403 3.418 1.00 86.00 214 HIS A N 1
ATOM 1681 C CA . HIS A 1 214 ? 3.092 -8.361 2.346 1.00 86.00 214 HIS A CA 1
ATOM 1682 C C . HIS A 1 214 ? 2.379 -7.970 1.056 1.00 86.00 214 HIS A C 1
ATOM 1684 O O . HIS A 1 214 ? 1.411 -7.206 1.042 1.00 86.00 214 HIS A O 1
ATOM 1690 N N . THR A 1 215 ? 2.889 -8.492 -0.050 1.00 87.12 215 THR A N 1
ATOM 1691 C CA . THR A 1 215 ? 2.336 -8.280 -1.383 1.00 87.12 215 THR A CA 1
ATOM 1692 C C . THR A 1 215 ? 1.638 -9.537 -1.849 1.00 87.12 215 THR A C 1
ATOM 1694 O O . THR A 1 215 ? 2.157 -10.649 -1.738 1.00 87.12 215 THR A O 1
ATOM 1697 N N . GLU A 1 216 ? 0.461 -9.336 -2.411 1.00 86.62 216 GLU A N 1
ATOM 1698 C CA . GLU A 1 216 ? -0.438 -10.362 -2.894 1.00 86.62 216 GLU A CA 1
ATOM 1699 C C . GLU A 1 216 ? -0.621 -10.173 -4.401 1.00 86.62 216 GLU A C 1
ATOM 1701 O O . GLU A 1 216 ? -1.178 -9.172 -4.852 1.00 86.62 216 GLU A O 1
ATOM 1706 N N . LEU A 1 217 ? -0.100 -11.109 -5.195 1.00 84.25 217 LEU A N 1
ATOM 1707 C CA . LEU A 1 217 ? -0.078 -11.025 -6.651 1.00 84.25 217 LEU A CA 1
ATOM 1708 C C . LEU A 1 217 ? -1.183 -11.848 -7.297 1.00 84.25 217 LEU A C 1
ATOM 1710 O O . LEU A 1 217 ? -1.355 -13.027 -6.990 1.00 84.25 217 LEU A O 1
ATOM 1714 N N . TYR A 1 218 ? -1.826 -11.262 -8.299 1.00 81.81 218 TYR A N 1
ATOM 1715 C CA . TYR A 1 218 ? -2.618 -11.994 -9.282 1.00 81.81 218 TYR A CA 1
ATOM 1716 C C . TYR A 1 218 ? -2.151 -11.670 -10.706 1.00 81.81 218 TYR A C 1
ATOM 1718 O O . TYR A 1 218 ? -1.413 -10.711 -10.949 1.00 81.81 218 TYR A O 1
ATOM 1726 N N . TYR A 1 219 ? -2.565 -12.505 -11.658 1.00 83.06 219 TYR A N 1
ATOM 1727 C CA . TYR A 1 219 ? -2.065 -12.485 -13.033 1.00 83.06 219 TYR A CA 1
ATOM 1728 C C . TYR A 1 219 ? -3.237 -12.377 -13.999 1.00 83.06 219 TYR A C 1
ATOM 1730 O O . TYR A 1 219 ? -3.747 -13.387 -14.484 1.00 83.06 219 TYR A O 1
ATOM 1738 N N . LEU A 1 220 ? -3.673 -11.150 -14.284 1.00 77.88 220 LEU A N 1
ATOM 1739 C CA . LEU A 1 220 ? -4.748 -10.919 -15.243 1.00 77.88 220 LEU A CA 1
ATOM 1740 C C . LEU A 1 220 ? -4.369 -9.803 -16.210 1.00 77.88 220 LEU A C 1
ATOM 1742 O O . LEU A 1 220 ? -4.189 -8.650 -15.817 1.00 77.88 220 LEU A O 1
ATOM 1746 N N . LYS A 1 221 ? -4.241 -10.168 -17.486 1.00 71.81 221 LYS A N 1
ATOM 1747 C CA . LYS A 1 221 ? -4.123 -9.201 -18.576 1.00 71.81 221 LYS A CA 1
ATOM 1748 C C . LYS A 1 221 ? -5.514 -8.720 -18.955 1.00 71.81 221 LYS A C 1
ATOM 1750 O O . LYS A 1 221 ? -6.441 -9.522 -19.051 1.00 71.81 221 LYS A O 1
ATOM 1755 N N . TYR A 1 222 ? -5.631 -7.428 -19.204 1.00 64.44 222 TYR A N 1
ATOM 1756 C CA . TYR A 1 222 ? -6.820 -6.831 -19.788 1.00 64.44 222 TYR A CA 1
ATOM 1757 C C . TYR A 1 222 ? -6.512 -6.524 -21.257 1.00 64.44 222 TYR A C 1
ATOM 1759 O O . TYR A 1 222 ? -5.698 -5.644 -21.527 1.00 64.44 222 TYR A O 1
ATOM 1767 N N . ASP A 1 223 ? -7.094 -7.310 -22.174 1.00 54.34 223 ASP A N 1
ATOM 1768 C CA . ASP A 1 223 ? -6.889 -7.182 -23.626 1.00 54.34 223 ASP A CA 1
ATOM 1769 C C . ASP A 1 223 ? -7.558 -5.912 -24.190 1.00 54.34 223 ASP A C 1
ATOM 1771 O O . ASP A 1 223 ? -8.652 -5.511 -23.785 1.00 54.34 223 ASP A O 1
ATOM 1775 N N . GLU A 1 224 ? -6.848 -5.284 -25.128 1.00 47.16 224 GLU A N 1
ATOM 1776 C CA . GLU A 1 224 ? -7.081 -3.965 -25.716 1.00 47.16 224 GLU A CA 1
ATOM 1777 C C . GLU A 1 224 ? -7.995 -4.035 -26.959 1.00 47.16 224 GLU A C 1
ATOM 1779 O O . GLU A 1 224 ? -7.526 -4.295 -28.063 1.00 47.16 224 GLU A O 1
ATOM 1784 N N . ASP A 1 225 ? -9.285 -3.710 -26.839 1.00 42.75 225 ASP A N 1
ATOM 1785 C CA . ASP A 1 225 ? -10.111 -3.350 -28.010 1.00 42.75 225 ASP A CA 1
ATOM 1786 C C . ASP A 1 225 ? -10.047 -1.823 -28.274 1.00 42.75 225 ASP A C 1
ATOM 1788 O O . ASP A 1 225 ? -11.067 -1.130 -28.301 1.00 42.75 225 ASP A O 1
ATOM 1792 N N . GLY A 1 226 ? -8.838 -1.263 -28.451 1.00 39.88 226 GLY A N 1
ATOM 1793 C CA . GLY A 1 226 ? -8.625 0.171 -28.724 1.00 39.88 226 GLY A CA 1
ATOM 1794 C C . GLY A 1 226 ? -7.307 0.502 -29.448 1.00 39.88 226 GLY A C 1
ATOM 1795 O O . GLY A 1 226 ? -6.317 -0.200 -29.301 1.00 39.88 226 GLY A O 1
ATOM 1796 N N . GLU A 1 227 ? -7.289 1.585 -30.241 1.00 30.45 227 GLU A N 1
ATOM 1797 C CA . GLU A 1 227 ? -6.248 1.946 -31.237 1.00 30.45 227 GLU A CA 1
ATOM 1798 C C . GLU A 1 227 ? -4.820 2.269 -30.711 1.00 30.45 227 GLU A C 1
ATOM 1800 O O . GLU A 1 227 ? -3.984 2.712 -31.496 1.00 30.45 227 GLU A O 1
ATOM 1805 N N . ASN A 1 228 ? -4.474 2.022 -29.442 1.00 35.25 228 ASN A N 1
ATOM 1806 C CA . ASN A 1 228 ? -3.133 2.302 -28.901 1.00 35.25 228 ASN A CA 1
ATOM 1807 C C . ASN A 1 228 ? -2.566 1.101 -28.127 1.00 35.25 228 ASN A C 1
ATOM 1809 O O . ASN A 1 228 ? -2.803 0.950 -26.935 1.00 35.25 228 ASN A O 1
ATOM 1813 N N . VAL A 1 229 ? -1.764 0.290 -28.821 1.00 34.72 229 VAL A N 1
ATOM 1814 C CA . VAL A 1 229 ? -1.222 -1.022 -28.395 1.00 34.72 229 VAL A CA 1
ATOM 1815 C C . VAL A 1 229 ? -0.037 -0.912 -27.405 1.00 34.72 229 VAL A C 1
ATOM 1817 O O . VAL A 1 229 ? 0.940 -1.654 -27.480 1.00 34.72 229 VAL A O 1
ATOM 1820 N N . TRP A 1 230 ? -0.051 0.094 -26.526 1.00 37.66 230 TRP A N 1
ATOM 1821 C CA . TRP A 1 230 ? 1.059 0.410 -25.607 1.00 37.66 230 TRP A CA 1
ATOM 1822 C C . TRP A 1 230 ? 0.595 0.828 -24.197 1.00 37.66 230 TRP A C 1
ATOM 1824 O O . TRP A 1 230 ? 1.408 1.306 -23.395 1.00 37.66 230 TRP A O 1
ATOM 1834 N N . ASP A 1 231 ? -0.690 0.668 -23.866 1.00 48.38 231 ASP A N 1
ATOM 1835 C CA . ASP A 1 231 ? -1.306 1.351 -22.723 1.00 48.38 231 ASP A CA 1
ATOM 1836 C C . ASP A 1 231 ? -1.606 0.390 -21.554 1.00 48.38 231 ASP A C 1
ATOM 1838 O O . ASP A 1 231 ? -2.753 0.073 -21.231 1.00 48.38 231 ASP A O 1
ATOM 1842 N N . SER A 1 232 ? -0.556 -0.056 -20.843 1.00 48.81 232 SER A N 1
ATOM 1843 C CA . SER A 1 232 ? -0.715 -0.856 -19.611 1.00 48.81 232 SER A CA 1
ATOM 1844 C C . SER A 1 232 ? -1.443 -0.109 -18.484 1.00 48.81 232 SER A C 1
ATOM 1846 O O . SER A 1 232 ? -1.746 -0.716 -17.457 1.00 48.81 232 SER A O 1
ATOM 1848 N N . CYS A 1 233 ? -1.773 1.176 -18.679 1.00 57.78 233 CYS A N 1
ATOM 1849 C CA . CYS A 1 233 ? -2.616 1.973 -17.789 1.00 57.78 233 CYS A CA 1
ATOM 1850 C C . CYS A 1 233 ? -3.934 1.269 -17.456 1.00 57.78 233 CYS A C 1
ATOM 1852 O O . CYS A 1 233 ? -4.408 1.399 -16.334 1.00 57.78 233 CYS A O 1
ATOM 1854 N N . ASN A 1 234 ? -4.473 0.448 -18.366 1.00 64.94 234 ASN A N 1
ATOM 1855 C CA . ASN A 1 234 ? -5.676 -0.341 -18.106 1.00 64.94 234 ASN A CA 1
ATOM 1856 C C . ASN A 1 234 ? -5.494 -1.320 -16.941 1.00 64.94 234 ASN A C 1
ATOM 1858 O O . ASN A 1 234 ? -6.369 -1.424 -16.089 1.00 64.94 234 ASN A O 1
ATOM 1862 N N . CYS A 1 235 ? -4.365 -2.020 -16.843 1.00 71.38 235 CYS A N 1
ATOM 1863 C CA . CYS A 1 235 ? -4.134 -2.946 -15.730 1.00 71.38 235 CYS A CA 1
ATOM 1864 C C . CYS A 1 235 ? -3.915 -2.220 -14.393 1.00 71.38 235 CYS A C 1
ATOM 1866 O O . CYS A 1 235 ? -4.083 -2.847 -13.353 1.00 71.38 235 CYS A O 1
ATOM 1868 N N . HIS A 1 236 ? -3.602 -0.920 -14.442 1.00 78.31 236 HIS A N 1
ATOM 1869 C CA . HIS A 1 236 ? -3.548 -0.019 -13.292 1.00 78.31 236 HIS A CA 1
ATOM 1870 C C . HIS A 1 236 ? -4.891 0.662 -12.990 1.00 78.31 236 HIS A C 1
ATOM 1872 O O . HIS A 1 236 ? -5.000 1.423 -12.038 1.00 78.31 236 HIS A O 1
ATOM 1878 N N . LEU A 1 237 ? -5.945 0.436 -13.782 1.00 77.69 237 LEU A N 1
ATOM 1879 C CA . LEU A 1 237 ? -7.259 0.974 -13.450 1.00 77.69 237 LEU A CA 1
ATOM 1880 C C . LEU A 1 237 ? -7.862 0.169 -12.314 1.00 77.69 237 LEU A C 1
ATOM 1882 O O . LEU A 1 237 ? -8.009 -1.051 -12.369 1.00 77.69 237 LEU A O 1
ATOM 1886 N N . MET A 1 238 ? -8.332 0.875 -11.303 1.00 79.19 238 MET A N 1
ATOM 1887 C CA . MET A 1 238 ? -8.916 0.228 -10.144 1.00 79.19 238 MET A CA 1
ATOM 1888 C C . MET A 1 238 ? -10.266 -0.450 -10.452 1.00 79.19 238 MET A C 1
ATOM 1890 O O . MET A 1 238 ? -10.693 -1.350 -9.731 1.00 79.19 238 MET A O 1
ATOM 1894 N N . THR A 1 239 ? -10.924 -0.088 -11.560 1.00 77.00 239 THR A N 1
ATOM 1895 C CA . THR A 1 239 ? -12.049 -0.866 -12.109 1.00 77.00 239 THR A CA 1
ATOM 1896 C C . THR A 1 239 ? -11.637 -2.283 -12.466 1.00 77.00 239 THR A C 1
ATOM 1898 O O . THR A 1 239 ? -12.383 -3.214 -12.209 1.00 77.00 239 THR A O 1
ATOM 1901 N N . ASN A 1 240 ? -10.431 -2.447 -13.000 1.00 80.62 240 ASN A N 1
ATOM 1902 C CA . ASN A 1 240 ? -9.904 -3.735 -13.410 1.00 80.62 240 ASN A CA 1
ATOM 1903 C C . ASN A 1 240 ? -9.430 -4.548 -12.198 1.00 80.62 240 ASN A C 1
ATOM 1905 O O . ASN A 1 240 ? -9.557 -5.767 -12.189 1.00 80.62 240 ASN A O 1
ATOM 1909 N N . TYR A 1 241 ? -8.985 -3.901 -11.121 1.00 83.56 241 TYR A N 1
ATOM 1910 C CA . TYR A 1 241 ? -8.802 -4.598 -9.845 1.00 83.56 241 TYR A CA 1
ATOM 1911 C C . TYR A 1 241 ? -10.125 -5.138 -9.282 1.00 83.56 241 TYR A C 1
ATOM 1913 O O . TYR A 1 241 ? -10.173 -6.293 -8.871 1.00 83.56 241 TYR A O 1
ATOM 1921 N N . ILE A 1 242 ? -11.207 -4.350 -9.305 1.00 82.69 242 ILE A N 1
ATOM 1922 C CA . ILE A 1 242 ? -12.533 -4.815 -8.857 1.00 82.69 242 ILE A CA 1
ATOM 1923 C C . ILE A 1 242 ? -13.025 -5.974 -9.726 1.00 82.69 242 ILE A C 1
ATOM 1925 O O . ILE A 1 242 ? -13.345 -7.036 -9.201 1.00 82.69 242 ILE A O 1
ATOM 1929 N N . ASP A 1 243 ? -13.034 -5.786 -11.047 1.00 82.12 243 ASP A N 1
ATOM 1930 C CA . ASP A 1 243 ? -13.491 -6.795 -12.002 1.00 82.12 243 ASP A CA 1
ATOM 1931 C C . ASP A 1 243 ? -12.727 -8.120 -11.840 1.00 82.12 243 ASP A C 1
ATOM 1933 O O . ASP A 1 243 ? -13.318 -9.191 -11.973 1.00 82.12 243 ASP A O 1
ATOM 1937 N N . ALA A 1 244 ? -11.423 -8.063 -11.547 1.00 83.88 244 ALA A N 1
ATOM 1938 C CA . ALA A 1 244 ? -10.608 -9.250 -11.304 1.00 83.88 244 ALA A CA 1
ATOM 1939 C C . ALA A 1 244 ? -11.103 -10.025 -10.078 1.00 83.88 244 ALA A C 1
ATOM 1941 O O . ALA A 1 244 ? -11.289 -11.238 -10.152 1.00 83.88 244 ALA A O 1
ATOM 1942 N N . LEU A 1 245 ? -11.332 -9.321 -8.969 1.00 82.31 245 LEU A N 1
ATOM 1943 C CA . LEU A 1 245 ? -11.736 -9.919 -7.698 1.00 82.31 245 LEU A CA 1
ATOM 1944 C C . LEU A 1 245 ? -13.165 -10.461 -7.743 1.00 82.31 245 LEU A C 1
ATOM 1946 O O . LEU A 1 245 ? -13.407 -11.560 -7.258 1.00 82.31 245 LEU A O 1
ATOM 1950 N N . GLU A 1 246 ? -14.092 -9.744 -8.380 1.00 83.81 246 GLU A N 1
ATOM 1951 C CA . GLU A 1 246 ? -15.481 -10.196 -8.537 1.00 83.81 246 GLU A CA 1
ATOM 1952 C C . GLU A 1 246 ? -15.581 -11.436 -9.440 1.00 83.81 246 GLU A C 1
ATOM 1954 O O . GLU A 1 246 ? -16.345 -12.357 -9.163 1.00 83.81 246 GLU A O 1
ATOM 1959 N N . ARG A 1 247 ? -14.792 -11.507 -10.522 1.00 81.50 247 ARG A N 1
ATOM 1960 C CA . ARG A 1 247 ? -14.815 -12.663 -11.441 1.00 81.50 247 ARG A CA 1
ATOM 1961 C C . ARG A 1 247 ? -14.206 -13.928 -10.847 1.00 81.50 247 ARG A C 1
ATOM 1963 O O . ARG A 1 247 ? -14.484 -15.012 -11.355 1.00 81.50 247 ARG A O 1
ATOM 1970 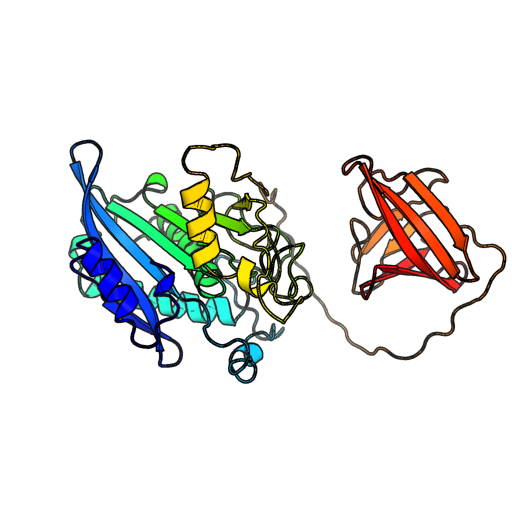N N . GLN A 1 248 ? -13.350 -13.776 -9.846 1.00 80.75 248 GLN A N 1
ATOM 1971 C CA . GLN A 1 248 ? -12.611 -14.866 -9.211 1.00 80.75 248 GLN A CA 1
ATOM 1972 C C . GLN A 1 248 ? -13.110 -15.120 -7.786 1.00 80.75 248 GLN A C 1
ATOM 1974 O O . GLN A 1 248 ? -12.430 -15.763 -6.989 1.00 80.75 248 GLN A O 1
ATOM 1979 N N . GLU A 1 249 ? -14.311 -14.626 -7.465 1.00 76.31 249 GLU A N 1
ATOM 1980 C CA . GLU A 1 249 ? -14.976 -14.891 -6.197 1.00 76.31 249 GLU A CA 1
ATOM 1981 C C . GLU A 1 249 ? -15.097 -16.413 -5.985 1.00 76.31 249 GLU A C 1
ATOM 1983 O O . GLU A 1 249 ? -15.756 -17.122 -6.749 1.00 76.31 249 GLU A O 1
ATOM 1988 N N . GLY A 1 250 ? -14.421 -16.922 -4.951 1.00 73.56 250 GLY A N 1
ATOM 1989 C CA . GLY A 1 250 ? -14.380 -18.349 -4.617 1.00 73.56 250 GLY A CA 1
ATOM 1990 C C . GLY A 1 250 ? -13.197 -19.141 -5.192 1.00 73.56 250 GLY A C 1
ATOM 1991 O O . GLY A 1 250 ? -13.142 -20.352 -4.968 1.00 73.56 250 GLY A O 1
ATOM 1992 N N . ASP A 1 251 ? -12.254 -18.507 -5.899 1.00 78.88 251 ASP A N 1
ATOM 1993 C CA . ASP A 1 251 ? -10.958 -19.108 -6.245 1.00 78.88 251 ASP A CA 1
ATOM 1994 C C . ASP A 1 251 ? -9.856 -18.627 -5.288 1.00 78.88 251 ASP A C 1
ATOM 1996 O O . ASP A 1 251 ? -9.147 -17.653 -5.548 1.00 78.88 251 ASP A O 1
ATOM 2000 N N . ASP A 1 252 ? -9.666 -19.368 -4.194 1.00 71.44 252 ASP A N 1
ATOM 2001 C CA . ASP A 1 252 ? -8.633 -19.094 -3.181 1.00 71.44 252 ASP A CA 1
ATOM 2002 C C . ASP A 1 252 ? -7.195 -19.136 -3.741 1.00 71.44 252 ASP A C 1
ATOM 2004 O O . ASP A 1 252 ? -6.249 -18.742 -3.060 1.00 71.44 252 ASP A O 1
ATOM 2008 N N . SER A 1 253 ? -6.994 -19.633 -4.969 1.00 74.62 253 SER A N 1
ATOM 2009 C CA . SER A 1 253 ? -5.681 -19.710 -5.617 1.00 74.62 253 SER A CA 1
ATOM 2010 C C . SER A 1 253 ? -5.376 -18.533 -6.550 1.00 74.62 253 SER A C 1
ATOM 2012 O O . SER A 1 253 ? -4.246 -18.433 -7.053 1.00 74.62 253 SER A O 1
ATOM 2014 N N . PHE A 1 254 ? -6.359 -17.654 -6.782 1.00 77.19 254 PHE A N 1
ATOM 2015 C CA . PHE A 1 254 ? -6.252 -16.537 -7.717 1.00 77.19 254 PHE A CA 1
ATOM 2016 C C . PHE A 1 254 ? -5.220 -15.497 -7.269 1.00 77.19 254 PHE A C 1
ATOM 2018 O O . PHE A 1 254 ? -4.394 -15.048 -8.070 1.00 77.19 254 PHE A O 1
ATOM 2025 N N . ILE A 1 255 ? -5.240 -15.155 -5.981 1.00 77.38 255 ILE A N 1
ATOM 2026 C CA . ILE A 1 255 ? -4.288 -14.243 -5.355 1.00 77.38 255 ILE A CA 1
ATOM 2027 C C . ILE A 1 255 ? -3.236 -15.061 -4.610 1.00 77.38 255 ILE A C 1
ATOM 2029 O O . ILE A 1 255 ? -3.557 -15.925 -3.797 1.00 77.38 255 ILE A O 1
ATOM 2033 N N . LYS A 1 256 ? -1.959 -14.787 -4.879 1.00 77.50 256 LYS A N 1
ATOM 2034 C CA . LYS A 1 256 ? -0.827 -15.525 -4.315 1.00 77.50 256 LYS A CA 1
ATOM 2035 C C . LYS A 1 256 ? 0.080 -14.605 -3.522 1.00 77.50 256 LYS A C 1
ATOM 2037 O O . LYS A 1 256 ? 0.472 -13.545 -4.001 1.00 77.50 256 LYS A O 1
ATOM 2042 N N . LEU A 1 257 ? 0.481 -15.056 -2.340 1.00 70.62 257 LEU A N 1
ATOM 2043 C CA . LEU A 1 257 ? 1.473 -14.366 -1.527 1.00 70.62 257 LEU A CA 1
ATOM 2044 C C . LEU A 1 257 ? 2.811 -14.311 -2.274 1.00 70.62 257 LEU A C 1
ATOM 2046 O O . LEU A 1 257 ? 3.376 -15.344 -2.636 1.00 70.62 257 LEU A O 1
ATOM 2050 N N . ALA A 1 258 ? 3.291 -13.101 -2.532 1.00 57.78 258 ALA A N 1
ATOM 2051 C CA . ALA A 1 258 ? 4.462 -12.837 -3.359 1.00 57.78 258 ALA A CA 1
ATOM 2052 C C . ALA A 1 258 ? 5.705 -12.454 -2.551 1.00 57.78 258 ALA A C 1
ATOM 2054 O O . ALA A 1 258 ? 6.815 -12.508 -3.080 1.00 57.78 258 ALA A O 1
ATOM 2055 N N . CYS A 1 259 ? 5.544 -12.065 -1.284 1.00 57.28 259 CYS A N 1
ATOM 2056 C CA . CYS A 1 259 ? 6.664 -11.804 -0.389 1.00 57.28 259 CYS A CA 1
ATOM 2057 C C . CYS A 1 259 ? 6.334 -12.101 1.071 1.00 57.28 259 CYS A C 1
ATOM 2059 O O . CYS A 1 259 ? 5.215 -11.868 1.524 1.00 57.28 259 CYS A O 1
ATOM 2061 N N . VAL A 1 260 ? 7.340 -12.605 1.793 1.00 50.53 260 VAL A N 1
ATOM 2062 C CA . VAL A 1 260 ? 7.344 -12.716 3.252 1.00 50.53 260 VAL A CA 1
ATOM 2063 C C . VAL A 1 260 ? 8.740 -12.341 3.764 1.00 50.53 260 VAL A C 1
ATOM 2065 O O . VAL A 1 260 ? 9.714 -13.015 3.444 1.00 50.53 260 VAL A O 1
ATOM 2068 N N . SER A 1 261 ? 8.770 -11.291 4.592 1.00 47.41 261 SER A N 1
ATOM 2069 C CA . SER A 1 261 ? 9.820 -10.836 5.530 1.00 47.41 261 SER A CA 1
ATOM 2070 C C . SER A 1 261 ? 11.125 -10.211 5.009 1.00 47.41 261 SER A C 1
ATOM 2072 O O . SER A 1 261 ? 11.754 -10.712 4.084 1.00 47.41 261 SER A O 1
ATOM 2074 N N . ASP A 1 262 ? 11.554 -9.168 5.737 1.00 43.03 262 ASP A N 1
ATOM 2075 C CA . ASP A 1 262 ? 12.957 -8.944 6.106 1.00 43.03 262 ASP A CA 1
ATOM 2076 C C . ASP A 1 262 ? 13.254 -9.802 7.360 1.00 43.03 262 ASP A C 1
ATOM 2078 O O . ASP A 1 262 ? 12.523 -9.713 8.354 1.00 43.03 262 ASP A O 1
ATOM 2082 N N . GLU A 1 263 ? 14.327 -10.599 7.324 1.00 38.41 263 GLU A N 1
ATOM 2083 C CA . GLU A 1 263 ? 15.084 -10.984 8.523 1.00 38.41 263 GLU A CA 1
ATOM 2084 C C . GLU A 1 263 ? 15.987 -9.799 8.918 1.00 38.41 263 GLU A C 1
ATOM 2086 O O . GLU A 1 263 ? 16.594 -9.156 8.062 1.00 38.41 263 GLU A O 1
ATOM 2091 N N . ASP A 1 264 ? 16.031 -9.488 10.215 1.00 32.53 264 ASP A N 1
ATOM 2092 C CA . ASP A 1 264 ? 16.690 -8.318 10.807 1.00 32.53 264 ASP A CA 1
ATOM 2093 C C . ASP A 1 264 ? 18.130 -8.070 10.313 1.00 32.53 264 ASP A C 1
ATOM 2095 O O . ASP A 1 264 ? 19.053 -8.802 10.671 1.00 32.53 264 ASP A O 1
ATOM 2099 N N . TYR A 1 265 ? 18.355 -6.937 9.636 1.00 29.36 265 TYR A N 1
ATOM 2100 C CA . TYR A 1 265 ? 19.671 -6.296 9.563 1.00 29.36 265 TYR A CA 1
ATOM 2101 C C . TYR A 1 265 ? 19.563 -4.787 9.815 1.00 29.36 265 TYR A C 1
ATOM 2103 O O . TYR A 1 265 ? 19.244 -3.988 8.940 1.00 29.36 265 TYR A O 1
ATOM 2111 N N . LEU A 1 266 ? 19.862 -4.405 11.056 1.00 30.23 266 LEU A N 1
ATOM 2112 C CA . LEU A 1 266 ? 20.285 -3.060 11.436 1.00 30.23 266 LEU A CA 1
ATOM 2113 C C . LEU A 1 266 ? 21.754 -2.885 11.032 1.00 30.23 266 LEU A C 1
ATOM 2115 O O . LEU A 1 266 ? 22.600 -3.441 11.726 1.00 30.23 266 LEU A O 1
ATOM 2119 N N . TYR A 1 267 ? 22.066 -2.098 9.996 1.00 28.97 267 TYR A N 1
ATOM 2120 C CA . TYR A 1 267 ? 23.369 -1.428 9.881 1.00 28.97 267 TYR A CA 1
ATOM 2121 C C . TYR A 1 267 ? 23.289 -0.058 9.186 1.00 28.97 267 TYR A C 1
ATOM 2123 O O . TYR A 1 267 ? 22.491 0.177 8.284 1.00 28.97 267 TYR A O 1
ATOM 2131 N N . ASP A 1 268 ? 24.126 0.811 9.745 1.00 29.27 268 ASP A N 1
ATOM 2132 C CA . ASP A 1 268 ? 24.498 2.201 9.474 1.00 29.27 268 ASP A CA 1
ATOM 2133 C C . ASP A 1 268 ? 25.512 2.318 8.307 1.00 29.27 268 ASP A C 1
ATOM 2135 O O . ASP A 1 268 ? 26.002 1.292 7.836 1.00 29.27 268 ASP A O 1
ATOM 2139 N N . ASP A 1 269 ? 25.883 3.566 7.977 1.00 25.48 269 ASP A N 1
ATOM 2140 C CA . ASP A 1 269 ? 26.922 4.071 7.047 1.00 25.48 269 ASP A CA 1
ATOM 2141 C C . ASP A 1 269 ? 26.379 4.403 5.635 1.00 25.48 269 ASP A C 1
ATOM 2143 O O . ASP A 1 269 ? 25.746 3.576 4.993 1.00 25.48 269 ASP A O 1
ATOM 2147 N N . GLY A 1 270 ? 26.481 5.602 5.053 1.00 24.31 270 GLY A N 1
ATOM 2148 C CA . GLY A 1 270 ? 27.426 6.702 5.230 1.00 24.31 270 GLY A CA 1
ATOM 2149 C C . GLY A 1 270 ? 28.261 6.865 3.946 1.00 24.31 270 GLY A C 1
ATOM 2150 O O . GLY A 1 270 ? 29.045 5.986 3.621 1.00 24.31 270 GLY A O 1
ATOM 2151 N N . GLY A 1 271 ? 28.115 7.995 3.235 1.00 22.20 271 GLY A N 1
ATOM 2152 C CA . GLY A 1 271 ? 29.149 8.544 2.332 1.00 22.20 271 GLY A CA 1
ATOM 2153 C C . GLY A 1 271 ? 29.039 8.328 0.806 1.00 22.20 271 GLY A C 1
ATOM 2154 O O . GLY A 1 271 ? 29.512 7.329 0.286 1.00 22.20 271 GLY A O 1
ATOM 2155 N N . ASP A 1 272 ? 28.512 9.345 0.110 1.00 26.91 272 ASP A N 1
ATOM 2156 C CA . ASP A 1 272 ? 29.199 10.223 -0.873 1.00 26.91 272 ASP A CA 1
ATOM 2157 C C . ASP A 1 272 ? 29.983 9.627 -2.079 1.00 26.91 272 ASP A C 1
ATOM 2159 O O . ASP A 1 272 ? 31.047 9.033 -1.893 1.00 26.91 272 ASP A O 1
ATOM 2163 N N . ASN A 1 273 ? 29.537 9.923 -3.320 1.00 27.72 273 ASN A N 1
ATOM 2164 C CA . ASN A 1 273 ? 30.250 10.710 -4.367 1.00 27.72 273 ASN A CA 1
ATOM 2165 C C . ASN A 1 273 ? 29.809 10.405 -5.828 1.00 27.72 273 ASN A C 1
ATOM 2167 O O . ASN A 1 273 ? 30.055 9.325 -6.354 1.00 27.72 273 ASN A O 1
ATOM 2171 N N . ASN A 1 274 ? 29.229 11.428 -6.467 1.00 29.16 274 ASN A N 1
ATOM 2172 C CA . ASN A 1 274 ? 29.521 12.049 -7.776 1.00 29.16 274 ASN A CA 1
ATOM 2173 C C . ASN A 1 274 ? 29.984 11.278 -9.049 1.00 29.16 274 ASN A C 1
ATOM 2175 O O . ASN A 1 274 ? 30.998 10.589 -9.073 1.00 29.16 274 ASN A O 1
ATOM 2179 N N . ASP A 1 275 ? 29.323 11.703 -10.143 1.00 30.59 275 ASP A N 1
ATOM 2180 C CA . ASP A 1 275 ? 29.826 12.113 -11.476 1.00 30.59 275 ASP A CA 1
ATOM 2181 C C . ASP A 1 275 ? 29.822 11.173 -12.714 1.00 30.59 275 ASP A C 1
ATOM 2183 O O . ASP A 1 275 ? 30.482 10.144 -12.796 1.00 30.59 275 ASP A O 1
ATOM 2187 N N . GLU A 1 276 ? 29.104 11.691 -13.729 1.00 30.42 276 GLU A N 1
ATOM 2188 C CA . GLU A 1 276 ? 29.393 11.786 -15.176 1.00 30.42 276 GLU A CA 1
ATOM 2189 C C . GLU A 1 276 ? 29.538 10.521 -16.060 1.00 30.42 276 GLU A C 1
ATOM 2191 O O . GLU A 1 276 ? 30.536 9.807 -16.086 1.00 30.42 276 GLU A O 1
ATOM 2196 N N . LEU A 1 277 ? 28.546 10.343 -16.945 1.00 31.17 277 LEU A N 1
ATOM 2197 C CA . LEU A 1 277 ? 28.597 9.515 -18.155 1.00 31.17 277 LEU A CA 1
ATOM 2198 C C . LEU A 1 277 ? 29.172 10.327 -19.328 1.00 31.17 277 LEU A C 1
ATOM 2200 O O . LEU A 1 277 ? 28.511 11.270 -19.749 1.00 31.17 277 LEU A O 1
ATOM 2204 N N . GLU A 1 278 ? 30.293 9.904 -19.933 1.00 36.00 278 GLU A N 1
ATOM 2205 C CA . GLU A 1 278 ? 30.464 9.920 -21.404 1.00 36.00 278 GLU A CA 1
ATOM 2206 C C . GLU A 1 278 ? 31.710 9.153 -21.931 1.00 36.00 278 GLU A C 1
ATOM 2208 O O . GLU A 1 278 ? 32.834 9.357 -21.486 1.00 36.00 278 GLU A O 1
ATOM 2213 N N . ASN A 1 279 ? 31.462 8.324 -22.963 1.00 36.91 279 ASN A N 1
ATOM 2214 C CA . ASN A 1 279 ? 32.362 7.710 -23.966 1.00 36.91 279 ASN A CA 1
ATOM 2215 C C . ASN A 1 279 ? 33.500 6.757 -23.519 1.00 36.91 279 ASN A C 1
ATOM 2217 O O . ASN A 1 279 ? 34.635 7.171 -23.303 1.00 36.91 279 ASN A O 1
ATOM 2221 N N . GLN A 1 280 ? 33.227 5.443 -23.552 1.00 43.59 280 GLN A N 1
ATOM 2222 C CA . GLN A 1 280 ? 34.223 4.363 -23.417 1.00 43.59 280 GLN A CA 1
ATOM 2223 C C . GLN A 1 280 ? 34.359 3.582 -24.743 1.00 43.59 280 GLN A C 1
ATOM 2225 O O . GLN A 1 280 ? 33.351 3.146 -25.306 1.00 43.59 280 GLN A O 1
ATOM 2230 N N . ASP A 1 281 ? 35.593 3.396 -25.226 1.00 45.94 281 ASP A N 1
ATOM 2231 C CA . ASP A 1 281 ? 35.926 2.544 -26.379 1.00 45.94 281 ASP A CA 1
ATOM 2232 C C . ASP A 1 281 ? 35.877 1.054 -25.980 1.00 45.94 281 ASP A C 1
ATOM 2234 O O . ASP A 1 281 ? 36.466 0.656 -24.977 1.00 45.94 281 ASP A O 1
ATOM 2238 N N . PHE A 1 282 ? 35.189 0.219 -26.768 1.00 61.91 282 PHE A N 1
ATOM 2239 C CA . PHE A 1 282 ? 35.064 -1.229 -26.537 1.00 61.91 282 PHE A CA 1
ATOM 2240 C C . PHE A 1 282 ? 36.048 -2.022 -27.413 1.00 61.91 282 PHE A C 1
ATOM 2242 O O . PHE A 1 282 ? 36.234 -1.694 -28.588 1.00 61.91 282 PHE A O 1
ATOM 2249 N N . LEU A 1 283 ? 36.645 -3.091 -26.876 1.00 68.12 283 LEU A N 1
ATOM 2250 C CA . LEU A 1 283 ? 37.531 -3.984 -27.627 1.00 68.12 283 LEU A CA 1
ATOM 2251 C C . LEU A 1 283 ? 36.727 -5.006 -28.441 1.00 68.12 283 LEU A C 1
ATOM 2253 O O . LEU A 1 283 ? 35.908 -5.750 -27.903 1.00 68.12 283 LEU A O 1
ATOM 2257 N N . ASP A 1 284 ? 37.021 -5.100 -29.738 1.00 63.19 284 ASP A N 1
ATOM 2258 C CA . ASP A 1 284 ? 36.533 -6.178 -30.603 1.00 63.19 284 ASP A CA 1
ATOM 2259 C C . ASP A 1 284 ? 37.578 -7.304 -30.660 1.00 63.19 284 ASP A C 1
ATOM 2261 O O . ASP A 1 284 ? 38.516 -7.268 -31.459 1.00 63.19 284 ASP A O 1
ATOM 2265 N N . THR A 1 285 ? 37.462 -8.279 -29.752 1.00 68.75 285 THR A N 1
ATOM 2266 C CA . THR A 1 285 ? 38.345 -9.456 -29.696 1.00 68.75 285 THR A CA 1
ATOM 2267 C C . THR A 1 285 ? 37.680 -10.686 -30.330 1.00 68.75 285 THR A C 1
ATOM 2269 O O . THR A 1 285 ? 36.452 -10.833 -30.324 1.00 68.75 285 THR A O 1
ATOM 2272 N N . GLU A 1 286 ? 38.492 -11.579 -30.906 1.00 67.19 286 GLU A N 1
ATOM 2273 C CA . GLU A 1 286 ? 38.050 -12.882 -31.446 1.00 67.19 286 GLU A CA 1
ATOM 2274 C C . GLU A 1 286 ? 37.905 -13.948 -30.343 1.00 67.19 286 GLU A C 1
ATOM 2276 O O . GLU A 1 286 ? 37.096 -14.860 -30.473 1.00 67.19 286 GLU A O 1
ATOM 2281 N N . GLU A 1 287 ? 38.642 -13.807 -29.235 1.00 73.50 287 GLU A N 1
ATOM 2282 C CA . GLU A 1 287 ? 38.615 -14.719 -28.086 1.00 73.50 287 GLU A CA 1
ATOM 2283 C C . GLU A 1 287 ? 38.437 -13.921 -26.780 1.00 73.50 287 GLU A C 1
ATOM 2285 O O . GLU A 1 287 ? 39.047 -12.862 -26.600 1.00 73.50 287 GLU A O 1
ATOM 2290 N N . PHE A 1 288 ? 37.580 -14.418 -25.881 1.00 84.06 288 PHE A N 1
ATOM 2291 C CA . PHE A 1 288 ? 37.342 -13.880 -24.537 1.00 84.06 288 PHE A CA 1
ATOM 2292 C C . PHE A 1 288 ? 36.935 -15.015 -23.590 1.00 84.06 288 PHE A C 1
ATOM 2294 O O . PHE A 1 288 ? 36.149 -15.883 -23.965 1.00 84.06 288 PHE A O 1
ATOM 2301 N N . ILE A 1 289 ? 37.487 -15.005 -22.375 1.00 86.50 289 ILE A N 1
ATOM 2302 C CA . ILE A 1 289 ? 37.257 -16.009 -21.328 1.00 86.50 289 ILE A CA 1
ATOM 2303 C C . ILE A 1 289 ? 36.578 -15.288 -20.164 1.00 86.50 289 ILE A C 1
ATOM 2305 O O . ILE A 1 289 ? 37.186 -14.413 -19.542 1.00 86.50 289 ILE A O 1
ATOM 2309 N N . ILE A 1 290 ? 35.320 -15.633 -19.888 1.00 93.06 290 ILE A N 1
ATOM 2310 C CA . ILE A 1 290 ? 34.528 -14.990 -18.826 1.00 93.06 290 ILE A CA 1
ATOM 2311 C C . ILE A 1 290 ? 34.733 -15.660 -17.465 1.00 93.06 290 ILE A C 1
ATOM 2313 O O . ILE A 1 290 ? 34.422 -15.072 -16.439 1.00 93.06 290 ILE A O 1
ATOM 2317 N N . GLU A 1 291 ? 35.283 -16.870 -17.427 1.00 93.44 291 GLU A N 1
ATOM 2318 C CA . GLU A 1 291 ? 35.475 -17.647 -16.205 1.00 93.44 291 GLU A CA 1
ATOM 2319 C C . GLU A 1 291 ? 36.271 -16.866 -15.150 1.00 93.44 291 GLU A C 1
ATOM 2321 O O . GLU A 1 291 ? 37.250 -16.183 -15.470 1.00 93.44 291 GLU A O 1
ATOM 2326 N N . GLY A 1 292 ? 35.870 -16.991 -13.885 1.00 84.38 292 GLY A N 1
ATOM 2327 C CA . GLY A 1 292 ? 36.448 -16.286 -12.738 1.00 84.38 292 GLY A CA 1
ATOM 2328 C C . GLY A 1 292 ? 35.408 -15.540 -11.902 1.00 84.38 292 GLY A C 1
ATOM 2329 O O . GLY A 1 292 ? 34.208 -15.627 -12.161 1.00 84.38 292 GLY A O 1
ATOM 2330 N N . SER A 1 293 ? 35.890 -14.826 -10.886 1.00 91.88 293 SER A N 1
ATOM 2331 C CA . SER A 1 293 ? 35.077 -13.960 -10.029 1.00 91.88 293 SER A CA 1
ATOM 2332 C C . SER A 1 293 ? 35.098 -12.529 -10.548 1.00 91.88 293 SER A C 1
ATOM 2334 O O . SER A 1 293 ? 36.145 -12.020 -10.950 1.00 91.88 293 SER A O 1
ATOM 2336 N N . TRP A 1 294 ? 33.935 -11.891 -10.527 1.00 93.56 294 TRP A N 1
ATOM 2337 C CA . TRP A 1 294 ? 33.740 -10.534 -11.005 1.00 93.56 294 TRP A CA 1
ATOM 2338 C C . TRP A 1 294 ? 32.887 -9.753 -10.024 1.00 93.56 294 TRP A C 1
ATOM 2340 O O . TRP A 1 294 ? 31.801 -10.190 -9.651 1.00 93.56 294 TRP A O 1
ATOM 2350 N N . LYS A 1 295 ? 33.339 -8.569 -9.648 1.00 90.50 295 LYS A N 1
ATOM 2351 C CA . LYS A 1 295 ? 32.568 -7.632 -8.852 1.00 90.50 295 LYS A CA 1
ATOM 2352 C C . LYS A 1 295 ? 31.722 -6.747 -9.761 1.00 90.50 295 LYS A C 1
ATOM 2354 O O . LYS A 1 295 ? 32.222 -6.170 -10.723 1.00 90.50 295 LYS A O 1
ATOM 2359 N N . SER A 1 296 ? 30.445 -6.596 -9.437 1.00 87.38 296 SER A N 1
ATOM 2360 C CA . SER A 1 296 ? 29.585 -5.589 -10.051 1.00 87.38 296 SER A CA 1
ATOM 2361 C C . SER A 1 296 ? 29.960 -4.211 -9.510 1.00 87.38 296 SER A C 1
ATOM 2363 O O . SER A 1 296 ? 29.817 -3.951 -8.317 1.00 87.38 296 SER A O 1
ATOM 2365 N N . ILE A 1 297 ? 30.508 -3.348 -10.365 1.00 80.81 297 ILE A N 1
ATOM 2366 C CA . ILE A 1 297 ? 31.051 -2.029 -9.984 1.00 80.81 297 ILE A CA 1
ATOM 2367 C C . ILE A 1 297 ? 30.256 -0.854 -10.574 1.00 80.81 297 ILE A C 1
ATOM 2369 O O . ILE A 1 297 ? 30.613 0.300 -10.360 1.00 80.81 297 ILE A O 1
ATOM 2373 N N . GLY A 1 298 ? 29.200 -1.134 -11.343 1.00 72.25 298 GLY A N 1
ATOM 2374 C CA . GLY A 1 298 ? 28.295 -0.114 -11.876 1.00 72.25 298 GLY A CA 1
ATOM 2375 C C . GLY A 1 298 ? 27.203 0.291 -10.884 1.00 72.25 298 GLY A C 1
ATOM 2376 O O . GLY A 1 298 ? 26.979 -0.382 -9.884 1.00 72.25 298 GLY A O 1
ATOM 2377 N N . ASN A 1 299 ? 26.478 1.361 -11.212 1.00 70.00 299 ASN A N 1
ATOM 2378 C CA . ASN A 1 299 ? 25.334 1.840 -10.422 1.00 70.00 299 ASN A CA 1
ATOM 2379 C C . ASN A 1 299 ? 24.040 1.057 -10.703 1.00 70.00 299 ASN A C 1
ATOM 2381 O O . ASN A 1 299 ? 23.055 1.204 -9.987 1.00 70.00 299 ASN A O 1
ATOM 2385 N N . GLU A 1 300 ? 24.039 0.228 -11.748 1.00 63.75 300 GLU A N 1
ATOM 2386 C CA . GLU A 1 300 ? 22.921 -0.618 -12.151 1.00 63.75 300 GLU A CA 1
ATOM 2387 C C . GLU A 1 300 ? 23.359 -2.086 -12.209 1.00 63.75 300 GLU A C 1
ATOM 2389 O O . GLU A 1 300 ? 24.500 -2.409 -12.554 1.00 63.75 300 GLU A O 1
ATOM 2394 N N . GLY A 1 301 ? 22.431 -2.989 -11.902 1.00 67.19 301 GLY A N 1
ATOM 2395 C CA . GLY A 1 301 ? 22.652 -4.429 -11.900 1.00 67.19 301 GLY A CA 1
ATOM 2396 C C . GLY A 1 301 ? 21.455 -5.198 -12.447 1.00 67.19 301 GLY A C 1
ATOM 2397 O O . GLY A 1 301 ? 20.362 -4.655 -12.610 1.00 67.19 301 GLY A O 1
ATOM 2398 N N . PHE A 1 302 ? 21.656 -6.477 -12.746 1.00 69.75 302 PHE A N 1
ATOM 2399 C CA . PHE A 1 302 ? 20.613 -7.357 -13.264 1.00 69.75 302 PHE A CA 1
ATOM 2400 C C . PHE A 1 302 ? 20.569 -8.654 -12.459 1.00 69.75 302 PHE A C 1
ATOM 2402 O O . PHE A 1 302 ? 21.608 -9.240 -12.175 1.00 69.75 302 PHE A O 1
ATOM 2409 N N . GLY A 1 303 ? 19.369 -9.120 -12.099 1.00 74.50 303 GLY A N 1
ATOM 2410 C CA . GLY A 1 303 ? 19.204 -10.362 -11.340 1.00 74.50 303 GLY A CA 1
ATOM 2411 C C . GLY A 1 303 ? 19.958 -10.335 -10.007 1.00 74.50 303 GLY A C 1
ATOM 2412 O O . GLY A 1 303 ? 19.686 -9.489 -9.157 1.00 74.50 303 GLY A O 1
ATOM 2413 N N . GLN A 1 304 ? 20.896 -11.263 -9.829 1.00 76.81 304 GLN A N 1
ATOM 2414 C CA . GLN A 1 304 ? 21.782 -11.359 -8.663 1.00 76.81 304 GLN A CA 1
ATOM 2415 C C . GLN A 1 304 ? 23.045 -10.487 -8.794 1.00 76.81 304 GLN A C 1
ATOM 2417 O O . GLN A 1 304 ? 23.685 -10.191 -7.788 1.00 76.81 304 GLN A O 1
ATOM 2422 N N . ALA A 1 305 ? 23.386 -10.027 -10.000 1.00 75.50 305 ALA A N 1
ATOM 2423 C CA . ALA A 1 305 ? 24.540 -9.169 -10.276 1.00 75.50 305 ALA A CA 1
ATOM 2424 C C . ALA A 1 305 ? 24.272 -7.683 -9.950 1.00 75.50 305 ALA A C 1
ATOM 2426 O O . ALA A 1 305 ? 24.544 -6.790 -10.757 1.00 75.50 305 ALA A O 1
ATOM 2427 N N . GLN A 1 306 ? 23.702 -7.417 -8.772 1.00 79.00 306 GLN A N 1
ATOM 2428 C CA . GLN A 1 306 ? 23.447 -6.064 -8.265 1.00 79.00 306 GLN A CA 1
ATOM 2429 C C . GLN A 1 306 ? 24.756 -5.327 -7.937 1.00 79.00 306 GLN A C 1
ATOM 2431 O O . GLN A 1 306 ? 25.767 -5.996 -7.716 1.00 79.00 306 GLN A O 1
ATOM 2436 N N . PRO A 1 307 ? 24.780 -3.980 -7.904 1.00 78.25 307 PRO A N 1
ATOM 2437 C CA . PRO A 1 307 ? 25.969 -3.216 -7.525 1.00 78.25 307 PRO A CA 1
ATOM 2438 C C . PRO A 1 307 ? 26.623 -3.751 -6.243 1.00 78.25 307 PRO A C 1
ATOM 2440 O O . PRO A 1 307 ? 25.959 -3.988 -5.236 1.00 78.25 307 PRO A O 1
ATOM 2443 N N . GLY A 1 308 ? 27.931 -3.989 -6.292 1.00 70.00 308 GLY A N 1
ATOM 2444 C CA . GLY A 1 308 ? 28.718 -4.574 -5.207 1.00 70.00 308 GLY A CA 1
ATOM 2445 C C . GLY A 1 308 ? 28.694 -6.105 -5.116 1.00 70.00 308 GLY A C 1
ATOM 2446 O O . GLY A 1 308 ? 29.540 -6.664 -4.416 1.00 70.00 308 GLY A O 1
ATOM 2447 N N . ALA A 1 309 ? 27.793 -6.798 -5.819 1.00 69.75 309 ALA A N 1
ATOM 2448 C CA . ALA A 1 309 ? 27.715 -8.258 -5.804 1.00 69.75 309 ALA A CA 1
ATOM 2449 C C . ALA A 1 309 ? 28.905 -8.911 -6.525 1.00 69.75 309 ALA A C 1
ATOM 2451 O O . ALA A 1 309 ? 29.436 -8.365 -7.492 1.00 69.75 309 ALA A O 1
ATOM 2452 N N . ILE A 1 310 ? 29.284 -10.112 -6.079 1.00 82.44 310 ILE A N 1
ATOM 2453 C CA . ILE A 1 310 ? 30.282 -10.949 -6.754 1.00 82.44 310 ILE A CA 1
ATOM 2454 C C . ILE A 1 310 ? 29.555 -11.986 -7.608 1.00 82.44 310 ILE A C 1
ATOM 2456 O O . ILE A 1 310 ? 28.776 -12.793 -7.097 1.00 82.44 310 ILE A O 1
ATOM 2460 N N . VAL A 1 311 ? 29.843 -11.979 -8.904 1.00 85.19 311 VAL A N 1
ATOM 2461 C CA . VAL A 1 311 ? 29.388 -12.960 -9.885 1.00 85.19 311 VAL A CA 1
ATOM 2462 C C . VAL A 1 311 ? 30.548 -13.892 -10.210 1.00 85.19 311 VAL A C 1
ATOM 2464 O O . VAL A 1 311 ? 31.609 -13.446 -10.640 1.00 85.19 311 VAL A O 1
ATOM 2467 N N . ALA A 1 312 ? 30.354 -15.192 -10.025 1.00 87.69 312 ALA A N 1
ATOM 2468 C CA . ALA A 1 312 ? 31.326 -16.213 -10.382 1.00 87.69 312 ALA A CA 1
ATOM 2469 C C . ALA A 1 312 ? 30.868 -16.965 -11.633 1.00 87.69 312 ALA A C 1
ATOM 2471 O O . ALA A 1 312 ? 29.721 -17.394 -11.708 1.00 87.69 312 ALA A O 1
ATOM 2472 N N . PHE A 1 313 ? 31.773 -17.160 -12.588 1.00 92.19 313 PHE A N 1
ATOM 2473 C CA . PHE A 1 313 ? 31.584 -18.017 -13.758 1.00 92.19 313 PHE A CA 1
ATOM 2474 C C . PHE A 1 313 ? 32.570 -19.187 -13.656 1.00 92.19 313 PHE A C 1
ATOM 2476 O O . PHE A 1 313 ? 33.782 -18.982 -13.748 1.00 92.19 313 PHE A O 1
ATOM 2483 N N . ASP A 1 314 ? 32.080 -20.406 -13.419 1.00 84.75 314 ASP A N 1
ATOM 2484 C CA . ASP A 1 314 ? 32.936 -21.570 -13.109 1.00 84.75 314 ASP A CA 1
ATOM 2485 C C . ASP A 1 314 ? 33.235 -22.492 -14.310 1.00 84.75 314 ASP A C 1
ATOM 2487 O O . ASP A 1 314 ? 33.863 -23.543 -14.159 1.00 84.75 314 ASP A O 1
ATOM 2491 N N . GLY A 1 315 ? 32.795 -22.100 -15.508 1.00 79.81 315 GLY A N 1
ATOM 2492 C CA . GLY A 1 315 ? 32.844 -22.905 -16.731 1.00 79.81 315 GLY A CA 1
ATOM 2493 C C . GLY A 1 315 ? 31.552 -23.679 -17.012 1.00 79.81 315 GLY A C 1
ATOM 2494 O O . GLY A 1 315 ? 31.439 -24.329 -18.051 1.00 79.81 315 GLY A O 1
ATOM 2495 N N . THR A 1 316 ? 30.572 -23.668 -16.105 1.00 78.44 316 THR A N 1
ATOM 2496 C CA . THR A 1 316 ? 29.246 -24.278 -16.316 1.00 78.44 316 THR A CA 1
ATOM 2497 C C . THR A 1 316 ? 28.119 -23.468 -15.675 1.00 78.44 316 THR A C 1
ATOM 2499 O O . THR A 1 316 ? 27.061 -23.311 -16.290 1.00 78.44 316 THR A O 1
ATOM 2502 N N . HIS A 1 317 ? 28.336 -22.943 -14.470 1.00 88.75 317 HIS A N 1
ATOM 2503 C CA . HIS A 1 317 ? 27.353 -22.211 -13.685 1.00 88.75 317 HIS A CA 1
ATOM 2504 C C . HIS A 1 317 ? 27.789 -20.785 -13.366 1.00 88.75 317 HIS A C 1
ATOM 2506 O O . HIS A 1 317 ? 28.981 -20.470 -13.296 1.00 88.75 317 HIS A O 1
ATOM 2512 N N . CYS A 1 318 ? 26.788 -19.934 -13.148 1.00 85.50 318 CYS A N 1
ATOM 2513 C CA . CYS A 1 318 ? 26.980 -18.594 -12.624 1.00 85.50 318 CYS A CA 1
ATOM 2514 C C . CYS A 1 318 ? 25.832 -18.147 -11.724 1.00 85.50 318 CYS A C 1
ATOM 2516 O O . CYS A 1 318 ? 24.734 -18.698 -11.774 1.00 85.50 318 CYS A O 1
ATOM 2518 N N . ASN A 1 319 ? 26.074 -17.098 -10.946 1.00 81.25 319 ASN A N 1
ATOM 2519 C CA . ASN A 1 319 ? 25.071 -16.423 -10.128 1.00 81.25 319 ASN A CA 1
ATOM 2520 C C . ASN A 1 319 ? 24.728 -15.026 -10.677 1.00 81.25 319 ASN A C 1
ATOM 2522 O O . ASN A 1 319 ? 24.726 -14.055 -9.927 1.00 81.25 319 ASN A O 1
ATOM 2526 N N . PHE A 1 320 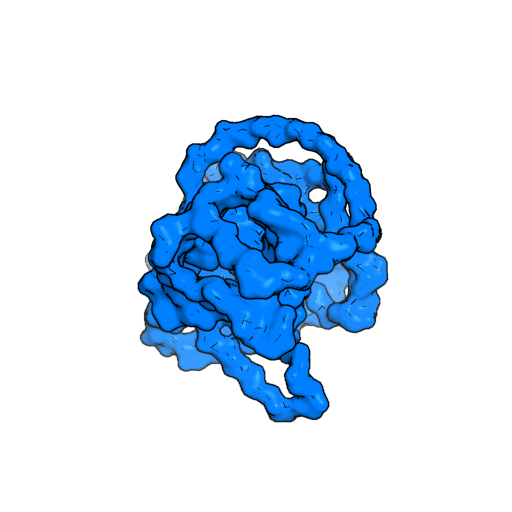? 24.498 -14.902 -11.990 1.00 79.00 320 PHE A N 1
ATOM 2527 C CA . PHE A 1 320 ? 24.220 -13.612 -12.637 1.00 79.00 320 PHE A CA 1
ATOM 2528 C C . PHE A 1 320 ? 22.725 -13.262 -12.613 1.00 79.00 320 PHE A C 1
ATOM 2530 O O . PHE A 1 320 ? 22.337 -12.213 -12.104 1.00 79.00 320 PHE A O 1
ATOM 2537 N N . PHE A 1 321 ? 21.861 -14.148 -13.115 1.00 77.75 321 PHE A N 1
ATOM 2538 C CA . PHE A 1 321 ? 20.411 -13.945 -13.170 1.00 77.75 321 PHE A CA 1
ATOM 2539 C C . PHE A 1 321 ? 19.707 -14.538 -11.935 1.00 77.75 321 PHE A C 1
ATOM 2541 O O . PHE A 1 321 ? 18.865 -13.872 -11.330 1.00 77.75 321 PHE A O 1
ATOM 2548 N N . SER A 1 322 ? 20.092 -15.744 -11.511 1.00 66.25 322 SER A N 1
ATOM 2549 C CA . SER A 1 322 ? 19.652 -16.428 -10.287 1.00 66.25 322 SER A CA 1
ATOM 2550 C C . SER A 1 322 ? 20.835 -17.142 -9.602 1.00 66.25 322 SER A C 1
ATOM 2552 O O . SER A 1 322 ? 21.904 -17.225 -10.195 1.00 66.25 322 SER A O 1
ATOM 2554 N N . PRO A 1 323 ? 20.710 -17.655 -8.361 1.00 69.44 323 PRO A N 1
ATOM 2555 C CA . PRO A 1 323 ? 21.861 -18.139 -7.581 1.00 69.44 323 PRO A CA 1
ATOM 2556 C C . PRO A 1 323 ? 22.669 -19.304 -8.181 1.00 69.44 323 PRO A C 1
ATOM 2558 O O . PRO A 1 323 ? 23.762 -19.586 -7.693 1.00 69.44 323 PRO A O 1
ATOM 2561 N N . TYR A 1 324 ? 22.131 -20.023 -9.172 1.00 77.50 324 TYR A N 1
ATOM 2562 C CA . TYR A 1 324 ? 22.761 -21.220 -9.741 1.00 77.50 324 TYR A CA 1
ATOM 2563 C C . TYR A 1 324 ? 22.338 -21.445 -11.201 1.00 77.50 324 TYR A C 1
ATOM 2565 O O . TYR A 1 324 ? 21.813 -22.499 -11.570 1.00 77.50 324 TYR A O 1
ATOM 2573 N N . ASP A 1 325 ? 22.488 -20.414 -12.030 1.00 74.94 325 ASP A N 1
ATOM 2574 C CA . ASP A 1 325 ? 22.207 -20.508 -13.462 1.00 74.94 325 ASP A CA 1
ATOM 2575 C C . ASP A 1 325 ? 23.225 -21.409 -14.153 1.00 74.94 325 ASP A C 1
ATOM 2577 O O . ASP A 1 325 ? 24.386 -21.453 -13.757 1.00 74.94 325 ASP A O 1
ATOM 2581 N N . THR A 1 326 ? 22.820 -22.050 -15.247 1.00 85.12 326 THR A N 1
ATOM 2582 C CA . THR A 1 326 ? 23.785 -22.483 -16.272 1.00 85.12 326 THR A CA 1
ATOM 2583 C C . THR A 1 326 ? 23.987 -21.351 -17.266 1.00 85.12 326 THR A C 1
ATOM 2585 O O . THR A 1 326 ? 23.042 -20.602 -17.528 1.00 85.12 326 THR A O 1
ATOM 2588 N N . TYR A 1 327 ? 25.186 -21.211 -17.829 1.00 91.69 327 TYR A N 1
ATOM 2589 C CA . TYR A 1 327 ? 25.455 -20.135 -18.782 1.00 91.69 327 TYR A CA 1
ATOM 2590 C C . TYR A 1 327 ? 26.192 -20.593 -20.038 1.00 91.69 327 TYR A C 1
ATOM 2592 O O . TYR A 1 327 ? 26.895 -21.604 -20.043 1.00 91.69 327 TYR A O 1
ATOM 2600 N N . ALA A 1 328 ? 26.038 -19.815 -21.107 1.00 88.06 328 ALA A N 1
ATOM 2601 C CA . ALA A 1 328 ? 26.829 -19.925 -22.323 1.00 88.06 328 ALA A CA 1
ATOM 2602 C C . ALA A 1 328 ? 27.237 -18.530 -22.803 1.00 88.06 328 ALA A C 1
ATOM 2604 O O . ALA A 1 328 ? 26.383 -17.667 -22.989 1.00 88.06 328 ALA A O 1
ATOM 2605 N N . ILE A 1 329 ? 28.535 -18.321 -23.036 1.00 90.00 329 ILE A N 1
ATOM 2606 C CA . ILE A 1 329 ? 29.056 -17.111 -23.677 1.00 90.00 329 ILE A CA 1
ATOM 2607 C C . ILE A 1 329 ? 29.540 -17.437 -25.090 1.00 90.00 329 ILE A C 1
ATOM 2609 O O . ILE A 1 329 ? 30.244 -18.424 -25.304 1.00 90.00 329 ILE A O 1
ATOM 2613 N N . TYR A 1 330 ? 29.140 -16.637 -26.075 1.00 84.62 330 TYR A N 1
ATOM 2614 C CA . TYR A 1 330 ? 29.502 -16.855 -27.476 1.00 84.62 330 TYR A CA 1
ATOM 2615 C C . TYR A 1 330 ? 29.388 -15.570 -28.299 1.00 84.62 330 TYR A C 1
ATOM 2617 O O . TYR A 1 330 ? 28.757 -14.599 -27.886 1.00 84.62 330 TYR A O 1
ATOM 2625 N N . LYS A 1 331 ? 29.995 -15.561 -29.489 1.00 83.50 331 LYS A N 1
ATOM 2626 C CA . LYS A 1 331 ? 29.904 -14.446 -30.439 1.00 83.50 331 LYS A CA 1
ATOM 2627 C C . LYS A 1 331 ? 28.893 -14.782 -31.536 1.00 83.50 331 LYS A C 1
ATOM 2629 O O . LYS A 1 331 ? 29.047 -15.776 -32.242 1.00 83.50 331 LYS A O 1
ATOM 2634 N N . GLU A 1 332 ? 27.871 -13.947 -31.706 1.00 81.75 332 GLU A N 1
ATOM 2635 C CA . GLU A 1 332 ? 26.859 -14.068 -32.760 1.00 81.75 332 GLU A CA 1
ATOM 2636 C C . GLU A 1 332 ? 26.782 -12.756 -33.552 1.00 81.75 332 GLU A C 1
ATOM 2638 O O . GLU A 1 332 ? 26.616 -11.680 -32.981 1.00 81.75 332 GLU A O 1
ATOM 2643 N N . ASN A 1 333 ? 26.914 -12.825 -34.882 1.00 82.44 333 ASN A N 1
ATOM 2644 C CA . ASN A 1 333 ? 26.894 -11.652 -35.772 1.00 82.44 333 ASN A CA 1
ATOM 2645 C C . ASN A 1 333 ? 27.870 -10.530 -35.353 1.00 82.44 333 ASN A C 1
ATOM 2647 O O . ASN A 1 333 ? 27.564 -9.346 -35.480 1.00 82.44 333 ASN A O 1
ATOM 2651 N N . GLY A 1 334 ? 29.044 -10.907 -34.833 1.00 77.75 334 GLY A N 1
ATOM 2652 C CA . GLY A 1 334 ? 30.074 -9.968 -34.384 1.00 77.75 334 GLY A CA 1
ATOM 2653 C C . GLY A 1 334 ? 29.854 -9.380 -32.985 1.00 77.75 334 GLY A C 1
ATOM 2654 O O . GLY A 1 334 ? 30.705 -8.630 -32.523 1.00 77.75 334 GLY A O 1
ATOM 2655 N N . LYS A 1 335 ? 28.768 -9.732 -32.286 1.00 84.50 335 LYS A N 1
ATOM 2656 C CA . LYS A 1 335 ? 28.483 -9.279 -30.917 1.00 84.50 335 LYS A CA 1
ATOM 2657 C C . LYS A 1 335 ? 28.639 -10.417 -29.917 1.00 84.50 335 LYS A C 1
ATOM 2659 O O . LYS A 1 335 ? 28.202 -11.533 -30.193 1.00 84.50 335 LYS A O 1
ATOM 2664 N N . TRP A 1 336 ? 29.223 -10.132 -28.758 1.00 86.00 336 TRP A N 1
ATOM 2665 C CA . TRP A 1 336 ? 29.258 -11.096 -27.664 1.00 86.00 336 TRP A CA 1
ATOM 2666 C C . TRP A 1 336 ? 27.884 -11.194 -27.003 1.00 86.00 336 TRP A C 1
ATOM 2668 O O . TRP A 1 336 ? 27.206 -10.187 -26.789 1.00 86.00 336 TRP A O 1
ATOM 2678 N N . LYS A 1 337 ? 27.475 -12.421 -26.702 1.00 91.44 337 LYS A N 1
ATOM 2679 C CA . LYS A 1 337 ? 26.240 -12.748 -26.006 1.00 91.44 337 LYS A CA 1
ATOM 2680 C C . LYS A 1 337 ? 26.520 -13.647 -24.822 1.00 91.44 337 LYS A C 1
ATOM 2682 O O . LYS A 1 337 ? 27.385 -14.517 -24.903 1.00 91.44 337 LYS A O 1
ATOM 2687 N N . LEU A 1 338 ? 25.755 -13.437 -23.761 1.00 91.75 338 LEU A N 1
ATOM 2688 C CA . LEU A 1 338 ? 25.687 -14.314 -22.603 1.00 91.75 338 LEU A CA 1
ATOM 2689 C C . LEU A 1 338 ? 24.247 -14.805 -22.490 1.00 91.75 338 LEU A C 1
ATOM 2691 O O . LEU A 1 338 ? 23.341 -13.988 -22.395 1.00 91.75 338 LEU A O 1
ATOM 2695 N N . ASP A 1 339 ? 24.042 -16.113 -22.495 1.00 88.94 339 ASP A N 1
ATOM 2696 C CA . ASP A 1 339 ? 22.754 -16.717 -22.172 1.00 88.94 339 ASP A CA 1
ATOM 2697 C C . ASP A 1 339 ? 22.836 -17.317 -20.769 1.00 88.94 339 ASP A C 1
ATOM 2699 O O . ASP A 1 339 ? 23.729 -18.122 -20.509 1.00 88.94 339 ASP A O 1
ATOM 2703 N N . CYS A 1 340 ? 21.908 -16.960 -19.880 1.00 75.88 340 CYS A N 1
ATOM 2704 C CA . CYS A 1 340 ? 21.782 -17.546 -18.543 1.00 75.88 340 CYS A CA 1
ATOM 2705 C C . CYS A 1 340 ? 20.448 -18.284 -18.439 1.00 75.88 340 CYS A C 1
ATOM 2707 O O . CYS A 1 340 ? 19.388 -17.688 -18.629 1.00 75.88 340 CYS A O 1
ATOM 2709 N N . THR A 1 341 ? 20.493 -19.578 -18.124 1.00 78.75 341 THR A N 1
ATOM 2710 C CA . THR A 1 341 ? 19.304 -20.407 -17.905 1.00 78.75 341 THR A CA 1
ATOM 2711 C C . THR A 1 341 ? 19.139 -20.683 -16.422 1.00 78.75 341 THR A C 1
ATOM 2713 O O . THR A 1 341 ? 19.962 -21.385 -15.824 1.00 78.75 341 THR A O 1
ATOM 2716 N N . SER A 1 342 ? 18.062 -20.157 -15.841 1.00 65.94 342 SER A N 1
ATOM 2717 C CA . SER A 1 342 ? 17.786 -20.328 -14.419 1.00 65.94 342 SER A CA 1
ATOM 2718 C C . SER A 1 342 ? 17.184 -21.692 -14.131 1.00 65.94 342 SER A C 1
ATOM 2720 O O . SER A 1 342 ? 16.147 -22.067 -14.683 1.00 65.94 342 SER A O 1
ATOM 2722 N N . PHE A 1 343 ? 17.789 -22.400 -13.180 1.00 48.91 343 PHE A N 1
ATOM 2723 C CA . PHE A 1 343 ? 17.204 -23.611 -12.615 1.00 48.91 343 PHE A CA 1
ATOM 2724 C C . PHE A 1 343 ? 15.893 -23.327 -11.859 1.00 48.91 343 PHE A C 1
ATOM 2726 O O . PHE A 1 343 ? 14.983 -24.152 -11.873 1.00 48.91 343 PHE A O 1
ATOM 2733 N N . LEU A 1 344 ? 15.775 -22.154 -11.225 1.00 39.41 344 LEU A N 1
ATOM 2734 C CA . LEU A 1 344 ? 14.608 -21.778 -10.420 1.00 39.41 344 LEU A CA 1
ATOM 2735 C C . LEU A 1 344 ? 13.403 -21.385 -11.279 1.00 39.41 344 LEU A C 1
ATOM 2737 O O . LEU A 1 344 ? 12.272 -21.708 -10.923 1.00 39.41 344 LEU A O 1
ATOM 2741 N N . PHE A 1 345 ? 13.643 -20.715 -12.408 1.00 46.38 345 PHE A N 1
ATOM 2742 C CA . PHE A 1 345 ? 12.578 -20.180 -13.265 1.00 46.38 345 PHE A CA 1
ATOM 2743 C C . PHE A 1 345 ? 12.354 -20.998 -14.545 1.00 46.38 345 PHE A C 1
ATOM 2745 O O . PHE A 1 345 ? 11.346 -20.808 -15.212 1.00 46.38 345 PHE A O 1
ATOM 2752 N N . SER A 1 346 ? 13.246 -21.946 -14.870 1.00 55.50 346 SER A N 1
ATOM 2753 C CA . SER A 1 346 ? 13.215 -22.740 -16.114 1.00 55.50 346 SER A CA 1
ATOM 2754 C C . SER A 1 346 ? 13.167 -21.888 -17.394 1.00 55.50 346 SER A C 1
ATOM 2756 O O . SER A 1 346 ? 12.644 -22.320 -18.420 1.00 55.50 346 SER A O 1
ATOM 2758 N N . GLU A 1 347 ? 13.732 -20.682 -17.334 1.00 59.28 347 GLU A N 1
ATOM 2759 C CA . GLU A 1 347 ? 13.789 -19.710 -18.426 1.00 59.28 347 GLU A CA 1
ATOM 2760 C C . GLU A 1 347 ? 15.245 -19.370 -18.762 1.00 59.28 347 GLU A C 1
ATOM 2762 O O . GLU A 1 347 ? 16.104 -19.329 -17.875 1.00 59.28 347 GLU A O 1
ATOM 2767 N N . THR A 1 348 ? 15.505 -19.109 -20.046 1.00 70.00 348 THR A N 1
ATOM 2768 C CA . THR A 1 348 ? 16.795 -18.631 -20.557 1.00 70.00 348 THR A CA 1
ATOM 2769 C C . THR A 1 348 ? 16.675 -17.164 -20.945 1.00 70.00 348 THR A C 1
ATOM 2771 O O . THR A 1 348 ? 15.830 -16.814 -21.770 1.00 70.00 348 THR A O 1
ATOM 2774 N N . LEU A 1 349 ? 17.538 -16.317 -20.385 1.00 70.50 349 LEU A N 1
ATOM 2775 C CA . LEU A 1 349 ? 17.671 -14.913 -20.766 1.00 70.50 349 LEU A CA 1
ATOM 2776 C C . LEU A 1 349 ? 18.970 -14.686 -21.534 1.00 70.50 349 LEU A C 1
ATOM 2778 O O . LEU A 1 349 ? 20.010 -15.212 -21.148 1.00 70.50 349 LEU A O 1
ATOM 2782 N N . SER A 1 350 ? 18.887 -13.877 -22.591 1.00 79.75 350 SER A N 1
ATOM 2783 C CA . SER A 1 350 ? 20.014 -13.508 -23.449 1.00 79.75 350 SER A CA 1
ATOM 2784 C C . SER A 1 350 ? 20.423 -12.057 -23.232 1.00 79.75 350 SER A C 1
ATOM 2786 O O . SER A 1 350 ? 19.591 -11.150 -23.306 1.00 79.75 350 SER A O 1
ATOM 2788 N N . PHE A 1 351 ? 21.718 -11.837 -23.046 1.00 89.19 351 PHE A N 1
ATOM 2789 C CA . PHE A 1 351 ? 22.337 -10.544 -22.773 1.00 89.19 351 PHE A CA 1
ATOM 2790 C C . PHE A 1 351 ? 23.335 -10.175 -23.872 1.00 89.19 351 PHE A C 1
ATOM 2792 O O . PHE A 1 351 ? 24.012 -11.048 -24.416 1.00 89.19 351 PHE A O 1
ATOM 2799 N N . GLU A 1 352 ? 23.465 -8.884 -24.186 1.00 90.88 352 GLU A N 1
ATOM 2800 C CA . GLU A 1 352 ? 24.578 -8.384 -25.007 1.00 90.88 352 GLU A CA 1
ATOM 2801 C C . GLU A 1 352 ? 25.772 -8.097 -24.093 1.00 90.88 352 GLU A C 1
ATOM 2803 O O . GLU A 1 352 ? 25.636 -7.383 -23.106 1.00 90.88 352 GLU A O 1
ATOM 2808 N N . VAL A 1 353 ? 26.949 -8.624 -24.418 1.00 92.00 353 VAL A N 1
ATOM 2809 C CA . VAL A 1 353 ? 28.182 -8.365 -23.667 1.00 92.00 353 VAL A CA 1
ATOM 2810 C C . VAL A 1 353 ? 29.075 -7.445 -24.490 1.00 92.00 353 VAL A C 1
ATOM 2812 O O . VAL A 1 353 ? 29.302 -7.671 -25.679 1.00 92.00 353 VAL A O 1
ATOM 2815 N N . LYS A 1 354 ? 29.607 -6.403 -23.858 1.00 90.00 354 LYS A N 1
ATOM 2816 C CA . LYS A 1 354 ? 30.647 -5.549 -24.425 1.00 90.00 354 LYS A CA 1
ATOM 2817 C C . LYS A 1 354 ? 31.901 -5.651 -23.580 1.00 90.00 354 LYS A C 1
ATOM 2819 O O . LYS A 1 354 ? 31.871 -5.393 -22.380 1.00 90.00 354 LYS A O 1
ATOM 2824 N N . ILE A 1 355 ? 32.999 -6.013 -24.225 1.00 87.00 355 ILE A N 1
ATOM 2825 C CA . ILE A 1 355 ? 34.296 -6.158 -23.572 1.00 87.00 355 ILE A CA 1
ATOM 2826 C C . ILE A 1 355 ? 34.985 -4.800 -23.613 1.00 87.00 355 ILE A C 1
ATOM 2828 O O . ILE A 1 355 ? 35.215 -4.252 -24.691 1.00 87.00 355 ILE A O 1
ATOM 2832 N N . ILE A 1 356 ? 35.293 -4.243 -22.446 1.00 85.94 356 ILE A N 1
ATOM 2833 C CA . ILE A 1 356 ? 36.076 -3.008 -22.343 1.00 85.94 356 ILE A CA 1
ATOM 2834 C C . ILE A 1 356 ? 37.555 -3.381 -22.330 1.00 85.94 356 ILE A C 1
ATOM 2836 O O . ILE A 1 356 ? 38.336 -2.846 -23.111 1.00 85.94 356 ILE A O 1
ATOM 2840 N N . ASN A 1 357 ? 37.930 -4.347 -21.491 1.00 83.56 357 ASN A N 1
ATOM 2841 C CA . ASN A 1 357 ? 39.251 -4.972 -21.457 1.00 83.56 357 ASN A CA 1
ATOM 2842 C C . ASN A 1 357 ? 39.171 -6.388 -20.844 1.00 83.56 357 ASN A C 1
ATOM 2844 O O . ASN A 1 357 ? 38.085 -6.898 -20.585 1.00 83.56 357 ASN A O 1
ATOM 2848 N N . GLU A 1 358 ? 40.313 -7.052 -20.638 1.00 84.06 358 GLU A N 1
ATOM 2849 C CA . GLU A 1 358 ? 40.374 -8.420 -20.083 1.00 84.06 358 GLU A CA 1
ATOM 2850 C C . GLU A 1 358 ? 39.810 -8.552 -18.652 1.00 84.06 358 GLU A C 1
ATOM 2852 O O . GLU A 1 358 ? 39.436 -9.651 -18.232 1.00 84.06 358 GLU A O 1
ATOM 2857 N N . ASN A 1 359 ? 39.711 -7.429 -17.936 1.00 90.75 359 ASN A N 1
ATOM 2858 C CA . ASN A 1 359 ? 39.266 -7.335 -16.551 1.00 90.75 359 ASN A CA 1
ATOM 2859 C C . ASN A 1 359 ? 37.987 -6.506 -16.384 1.00 90.75 359 ASN A C 1
ATOM 2861 O O . ASN A 1 359 ? 37.530 -6.370 -15.261 1.00 90.75 359 ASN A O 1
ATOM 2865 N N . GLU A 1 360 ? 37.391 -5.962 -17.448 1.00 92.94 360 GLU A N 1
ATOM 2866 C CA . GLU A 1 360 ? 36.181 -5.138 -17.344 1.00 92.94 360 GLU A CA 1
ATOM 2867 C C . GLU A 1 360 ? 35.236 -5.405 -18.519 1.00 92.94 360 GLU A C 1
ATOM 2869 O O . GLU A 1 360 ? 35.609 -5.281 -19.695 1.00 92.94 360 GLU A O 1
ATOM 2874 N N . ILE A 1 361 ? 33.990 -5.754 -18.201 1.00 93.12 361 ILE A N 1
ATOM 2875 C CA . ILE A 1 361 ? 32.930 -6.010 -19.177 1.00 93.12 361 ILE A CA 1
ATOM 2876 C C . ILE A 1 361 ? 31.638 -5.298 -18.788 1.00 93.12 361 IL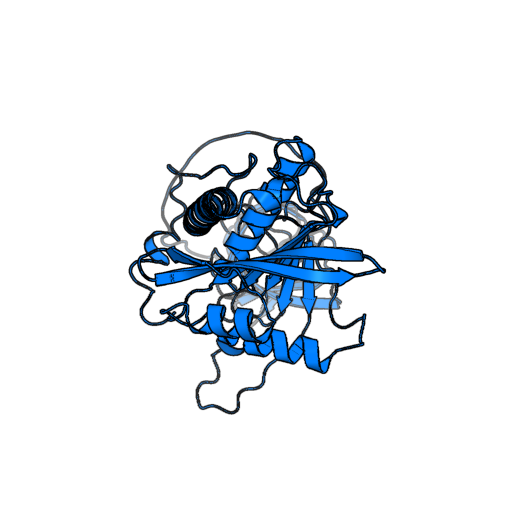E A C 1
ATOM 2878 O O . ILE A 1 361 ? 31.359 -5.054 -17.617 1.00 93.12 361 ILE A O 1
ATOM 2882 N N . LYS A 1 362 ? 30.808 -5.009 -19.788 1.00 92.38 362 LYS A N 1
ATOM 2883 C CA . LYS A 1 362 ? 29.439 -4.522 -19.609 1.00 92.38 362 LYS A CA 1
ATOM 2884 C C . LYS A 1 362 ? 28.456 -5.530 -20.174 1.00 92.38 362 LYS A C 1
ATOM 2886 O O . LYS A 1 362 ? 28.585 -5.932 -21.329 1.00 92.38 362 LYS A O 1
ATOM 2891 N N . ILE A 1 363 ? 27.477 -5.925 -19.373 1.00 92.69 363 ILE A N 1
ATOM 2892 C CA . ILE A 1 363 ? 26.426 -6.871 -19.744 1.00 92.69 363 ILE A CA 1
ATOM 2893 C C . ILE A 1 363 ? 25.103 -6.112 -19.806 1.00 92.69 363 ILE A C 1
ATOM 2895 O O . ILE A 1 363 ? 24.694 -5.479 -18.836 1.00 92.69 363 ILE A O 1
ATOM 2899 N N . TYR A 1 364 ? 24.446 -6.161 -20.959 1.00 82.88 364 TYR A N 1
ATOM 2900 C CA . TYR A 1 364 ? 23.246 -5.397 -21.262 1.00 82.88 364 TYR A CA 1
ATOM 2901 C C . TYR A 1 364 ? 22.020 -6.296 -21.381 1.00 82.88 364 TYR A C 1
ATOM 2903 O O . TYR A 1 364 ? 22.026 -7.283 -22.124 1.00 82.88 364 TYR A O 1
ATOM 2911 N N . TYR A 1 365 ? 20.934 -5.880 -20.732 1.00 75.50 365 TYR A N 1
ATOM 2912 C CA . TYR A 1 365 ? 19.591 -6.417 -20.937 1.00 75.50 365 TYR A CA 1
ATOM 2913 C C . TYR A 1 365 ? 18.633 -5.275 -21.276 1.00 75.50 365 TYR A C 1
ATOM 2915 O O . TYR A 1 365 ? 18.186 -4.531 -20.402 1.00 75.50 365 TYR A O 1
ATOM 2923 N N . GLY A 1 366 ? 18.341 -5.089 -22.564 1.00 75.19 366 GLY A N 1
ATOM 2924 C CA . GLY A 1 366 ? 17.622 -3.897 -23.015 1.00 75.19 366 GLY A CA 1
ATOM 2925 C C . GLY A 1 366 ? 18.435 -2.629 -22.733 1.00 75.19 366 GLY A C 1
ATOM 2926 O O . GLY A 1 366 ? 19.512 -2.460 -23.300 1.00 75.19 366 GLY A O 1
ATOM 2927 N N . SER A 1 367 ? 17.916 -1.742 -21.880 1.00 70.19 367 SER A N 1
ATOM 2928 C CA . SER A 1 367 ? 18.596 -0.505 -21.465 1.00 70.19 367 SER A CA 1
ATOM 2929 C C . SER A 1 367 ? 19.462 -0.654 -20.211 1.00 70.19 367 SER A C 1
ATOM 2931 O O . SER A 1 367 ? 20.304 0.207 -19.981 1.00 70.19 367 SER A O 1
ATOM 2933 N N . THR A 1 368 ? 19.272 -1.712 -19.416 1.00 61.06 368 THR A N 1
ATOM 2934 C CA . THR A 1 368 ? 20.040 -1.948 -18.184 1.00 61.06 368 THR A CA 1
ATOM 2935 C C . THR A 1 368 ? 21.457 -2.383 -18.523 1.00 61.06 368 THR A C 1
ATOM 2937 O O . THR A 1 368 ? 21.641 -3.255 -19.377 1.00 61.06 368 THR A O 1
ATOM 2940 N N . CYS A 1 369 ? 22.444 -1.807 -17.836 1.00 82.94 369 CYS A N 1
ATOM 2941 C CA . CYS A 1 369 ? 23.860 -2.114 -18.022 1.00 82.94 369 CYS A CA 1
ATOM 2942 C C . CYS A 1 369 ? 24.510 -2.519 -16.697 1.00 82.94 369 CYS A C 1
ATOM 2944 O O . CYS A 1 369 ? 24.721 -1.683 -15.826 1.00 82.94 369 CYS A O 1
ATOM 2946 N N . THR A 1 370 ? 24.915 -3.780 -16.575 1.00 87.56 370 THR A N 1
ATOM 2947 C CA . THR A 1 370 ? 25.720 -4.261 -15.448 1.00 87.56 370 THR A CA 1
ATOM 2948 C C . THR A 1 370 ? 27.197 -4.222 -15.818 1.00 87.56 370 THR A C 1
ATOM 2950 O O . THR A 1 370 ? 27.626 -4.934 -16.727 1.00 87.56 370 THR A O 1
ATOM 2953 N N . THR A 1 371 ? 27.979 -3.392 -15.127 1.00 90.19 371 THR A N 1
ATOM 2954 C CA . THR A 1 371 ? 29.440 -3.339 -15.297 1.00 90.19 371 THR A CA 1
ATOM 2955 C C . THR A 1 371 ? 30.097 -4.298 -14.315 1.00 90.19 371 THR A C 1
ATOM 2957 O O . THR A 1 371 ? 29.927 -4.148 -13.106 1.00 90.19 371 THR A O 1
ATOM 2960 N N . LEU A 1 372 ? 30.851 -5.263 -14.834 1.00 91.31 372 LEU A N 1
ATOM 2961 C CA . LEU A 1 372 ? 31.596 -6.242 -14.053 1.00 91.31 372 LEU A CA 1
ATOM 2962 C C . LEU A 1 372 ? 33.100 -5.997 -14.201 1.00 91.31 372 LEU A C 1
ATOM 2964 O O . LEU A 1 372 ? 33.605 -5.925 -15.322 1.00 91.31 372 LEU A O 1
ATOM 2968 N N . GLU A 1 373 ? 33.803 -5.927 -13.075 1.00 94.50 373 GLU A N 1
ATOM 2969 C CA . GLU A 1 373 ? 35.263 -5.865 -12.987 1.00 94.50 373 GLU A CA 1
ATOM 2970 C C . GLU A 1 373 ? 35.798 -7.149 -12.349 1.00 94.50 373 GLU A C 1
ATOM 2972 O O . GLU A 1 373 ? 35.244 -7.648 -11.371 1.00 94.50 373 GLU A O 1
ATOM 2977 N N . ARG A 1 374 ? 36.846 -7.726 -12.930 1.00 88.31 374 ARG A N 1
ATOM 2978 C CA . ARG A 1 374 ? 37.439 -8.988 -12.487 1.00 88.31 374 ARG A CA 1
ATOM 2979 C C . ARG A 1 374 ? 38.134 -8.795 -11.134 1.00 88.31 374 ARG A C 1
ATOM 2981 O O . ARG A 1 374 ? 38.881 -7.835 -10.963 1.00 88.31 374 ARG A O 1
ATOM 2988 N N . GLU A 1 375 ? 37.884 -9.717 -10.204 1.00 77.12 375 GLU A N 1
ATOM 2989 C CA . GLU A 1 375 ? 38.482 -9.731 -8.855 1.00 77.12 375 GLU A CA 1
ATOM 2990 C C . GLU A 1 375 ? 39.865 -10.398 -8.812 1.00 77.12 375 GLU A C 1
ATOM 2992 O O . GLU A 1 375 ? 40.062 -11.426 -9.511 1.00 77.12 375 GLU A O 1
#

Radius of gyration: 24.03 Å; chains: 1; bounding box: 66×46×60 Å

Foldseek 3Di:
DAVCLQPQACVSVVVVCVVVVFPAKDFFDDPNGRFKIWTWDWDQDPNDTAIEIEIEGHDDHDPPPPCPPLCVQVDPPVVDQDAAPNATWRRSLVVSLVRSVVVVVVSCVVVVVQQADARYAYEFEYAESRLLSSLSNLVVQLVCQVVCNHSHNRDDNVRYAGEYENYWATGLDQAEQAVSSQNHEYEYECLALLHCNHVVVVPSRRDLGRTYHWYKYAYDDDDDPDDDPRCSVVVRRVVVVVVQCVVCPPPPPRIHTDDDDDDDDDDDDDDDDDDDDDDADFDQDPDADPAAKWAFCDCFAEAQNGHGGIWGDHPFFIPRNHHTWGWDWDADPSWIKIWTQDPVPRDIDIWTKTHRDNFWIWTDDPPTITIIGGD

Secondary structure (DSSP, 8-state):
--TTTT-TTSHHHHHHHHHTT----EEEEETTEEEEEEEEEEEEETTEEEEEEEEEE---S-TTTTTTTTGGGSS--TT--EEETTEEE-HHHHHHHHHHHHHHHHHHHH-GGGGG-SSEEEEEEEETHHHHHHHHHHHHHHHHHHTT--S-SS--GGGEEEEEESPPP-BSSSS-B-TT-TTEEEEEETTSTTSTTSTTTTSTT--SSSSBSEEEEE-------SS-TT-GGGGG-HHHHHHHHHHTTT-TTSSEE----PPP----------------PPP--S-----EEEEE-SS--BTTB-TTPEEEE-SSEESSSSTTEEEEEEEETTEEEEEEE-TTT--EEEEEEEEEETTEEEEEETTEEEEEEE-

Sequence (375 aa):
MSKMAEDETGEGIKRIYSDYDIYACEIFNYGGNAAFAIGQDTLYIDGKDTTILVITARGTKTWQEAVGDLFKGWTFDEDKVHKFLGRSVWDNVYDFEEEIWKGIEEYIGKYPIIQTTENIKILVTGHSLGGAAANMVGARLTNALKEGHLWNSDATIDDIYVYTFGAIKVLTTDTSASSGYENIHNIYNYYDSYGPNGNQKSTNVSSIQAKFGHTELYYLKYDEDGENVWDSCNCHLMTNYIDALERQEGDDSFIKLACVSDEDYLYDDGGDNNDELENQDFLDTEEFIIEGSWKSIGNEGFGQAQPGAIVAFDGTHCNFFSPYDTYAIYKENGKWKLDCTSFLFSETLSFEVKIINENEIKIYYGSTCTTLERE